Protein AF-A0A5A9W682-F1 (afdb_monomer_lite)

Sequence (431 aa):
MNTNIQQQKGVALVISLILLLVATLVTVLGMQGSRMQERMSSNQNNKALSAMAAEYGASHFLAELRENGFNAATWAEDMGIATSGINPTPVPDGNGVYWIDVVNVSPITVEMNVFGAIREGEDIDNLALTQLRISLRREFIPGTPPTTEEVPTGTPGGGSGGAINLVGNVAEFKVPNSNSFQVNGQGGPALGTGRGGDRDDILAELIKEGRDHNYIGGVQEIDYNAGLWGDPAQVKSFVDAVCSSSGARCGNTVPNDTVVNKNNAASQQHKITVVRGDAAIEFKGNDTGSGILIVEGNLTTKGTPSWNGLVIVLGGTFSIGGGGNGGLEGSMYVLNMNTPSSGEWSYRSTGVTFDSKGGGTALFNHNCQQINQALGLLNETARTLWANADSCSNNQSGGGTGGSETETIITDPGTPGEWRYDVVTWSEVLN

Secondary structure (DSSP, 8-state):
--------HHHHHHHHHHHHHHHHHHHHHHHHHHHHHHHHHHHHHHHHHHHHHHHHHHHHHHHHHHHH---TTTHHHHHT--SSSSSPEEPTTSSEEEEEEEEEE-SSEEEEEEEEEE-BTTB---S-EEEEEEEEE-PPPTT-PPP---------------SEEEES-EEEEE--S-TT-EEE-TTS-SEEESSHHHHHHHHHHHHHTT-GGGEET-EEE---SSGGGT-HHHHHHHHHHHHTSTT-EEESS--TTSSEETTSGGGGS-EEEEESS-EEEE--TTEEEEEEEEESS-EEEESS-EEEEEEEE-BSEEEEES--S-EEEEEEEEEBEE--SSS--EE-TT-EEEE-TT-TT-EEE--HHHHHHHHTTS-HHHHHHHHTT----S---------------------TTSPPEE-----EE--

pLDDT: mean 77.17, std 20.56, range [24.88, 98.5]

Radius of gyration: 31.41 Å; chains: 1; bounding box: 115×45×85 Å

InterPro domains:
  IPR025746 Type 4 fimbrial biogenesis protein PilX, N-terminal domain [PF14341] (9-57)

Structure (mmCIF, N/CA/C/O backbone):
data_AF-A0A5A9W682-F1
#
_entry.id   AF-A0A5A9W682-F1
#
loop_
_atom_site.group_PDB
_atom_site.id
_atom_site.type_symbol
_atom_site.label_atom_id
_atom_site.label_alt_id
_atom_site.label_comp_id
_atom_site.label_asym_id
_atom_site.label_entity_id
_atom_site.label_seq_id
_atom_site.pdbx_PDB_ins_code
_atom_site.Cartn_x
_atom_site.Cartn_y
_atom_site.Cartn_z
_atom_site.occupancy
_atom_site.B_iso_or_equiv
_atom_site.auth_seq_id
_atom_site.auth_comp_id
_atom_site.auth_asym_id
_atom_site.auth_atom_id
_atom_site.pdbx_PDB_model_num
ATOM 1 N N . MET A 1 1 ? -93.754 -10.376 60.240 1.00 42.47 1 MET A N 1
ATOM 2 C CA . MET A 1 1 ? -92.885 -10.360 59.044 1.00 42.47 1 MET A CA 1
ATOM 3 C C . MET A 1 1 ? -91.546 -10.965 59.439 1.00 42.47 1 MET A C 1
ATOM 5 O O . MET A 1 1 ? -90.766 -10.293 60.091 1.00 42.47 1 MET A O 1
ATOM 9 N N . ASN A 1 2 ? -91.338 -12.250 59.138 1.00 45.78 2 ASN A N 1
ATOM 10 C CA . ASN A 1 2 ? -90.070 -12.955 59.354 1.00 45.78 2 ASN A CA 1
ATOM 11 C C . ASN A 1 2 ? -89.312 -12.969 58.024 1.00 45.78 2 ASN A C 1
ATOM 13 O O . ASN A 1 2 ? -89.677 -13.718 57.118 1.00 45.78 2 ASN A O 1
ATOM 17 N N . THR A 1 3 ? -88.295 -12.124 57.885 1.00 50.53 3 THR A N 1
ATOM 18 C CA . THR A 1 3 ? -87.381 -12.142 56.740 1.00 50.53 3 THR A CA 1
ATOM 19 C C . THR A 1 3 ? -86.255 -13.138 57.008 1.00 50.53 3 THR A C 1
ATOM 21 O O . THR A 1 3 ? -85.419 -12.962 57.890 1.00 50.53 3 THR A O 1
ATOM 24 N N . ASN A 1 4 ? -86.283 -14.229 56.242 1.00 53.03 4 ASN A N 1
ATOM 25 C CA . ASN A 1 4 ? -85.270 -15.277 56.197 1.00 53.03 4 ASN A CA 1
ATOM 26 C C . ASN A 1 4 ? -83.916 -14.697 55.755 1.00 53.03 4 ASN A C 1
ATOM 28 O O . ASN A 1 4 ? -83.733 -14.359 54.587 1.00 53.03 4 ASN A O 1
ATOM 32 N N . ILE A 1 5 ? -82.952 -14.627 56.673 1.00 62.25 5 ILE A N 1
ATOM 33 C CA . ILE A 1 5 ? -81.540 -14.370 56.365 1.00 62.25 5 ILE A CA 1
ATOM 34 C C . ILE A 1 5 ? -80.903 -15.731 56.048 1.00 62.25 5 ILE A C 1
ATOM 36 O O . ILE A 1 5 ? -80.314 -16.375 56.916 1.00 62.25 5 ILE A O 1
ATOM 40 N N . GLN A 1 6 ? -81.074 -16.219 54.815 1.00 58.16 6 GLN A N 1
ATOM 41 C CA . GLN A 1 6 ? -80.393 -17.429 54.345 1.00 58.16 6 GLN A CA 1
ATOM 42 C C . GLN A 1 6 ? -79.116 -17.093 53.560 1.00 58.16 6 GLN A C 1
ATOM 44 O O . GLN A 1 6 ? -79.138 -16.422 52.536 1.00 58.16 6 GLN A O 1
ATOM 49 N N . GLN A 1 7 ? -78.004 -17.609 54.090 1.00 59.56 7 GLN A N 1
ATOM 50 C CA . GLN A 1 7 ? -76.838 -18.142 53.374 1.00 59.56 7 GLN A CA 1
ATOM 51 C C . GLN A 1 7 ? -76.247 -17.310 52.212 1.00 59.56 7 GLN A C 1
ATOM 53 O O . GLN A 1 7 ? -76.235 -17.743 51.067 1.00 59.56 7 GLN A O 1
ATOM 58 N N . GLN A 1 8 ? -75.590 -16.187 52.529 1.00 55.75 8 GLN A N 1
ATOM 59 C CA . GLN A 1 8 ? -74.564 -15.566 51.661 1.00 55.75 8 GLN A CA 1
ATOM 60 C C . GLN A 1 8 ? -73.137 -15.654 52.245 1.00 55.75 8 GLN A C 1
ATOM 62 O O . GLN A 1 8 ? -72.272 -14.836 51.949 1.00 55.75 8 GLN A O 1
ATOM 67 N N . LYS A 1 9 ? -72.853 -16.648 53.098 1.00 59.84 9 LYS A N 1
ATOM 68 C CA . LYS A 1 9 ? -71.551 -16.736 53.791 1.00 59.84 9 LYS A CA 1
ATOM 69 C C . LYS A 1 9 ? -70.413 -17.335 52.946 1.00 59.84 9 LYS A C 1
ATOM 71 O O . LYS A 1 9 ? -69.257 -17.129 53.286 1.00 59.84 9 LYS A O 1
ATOM 76 N N . GLY A 1 10 ? -70.715 -18.032 51.846 1.00 71.56 10 GLY A N 1
ATOM 77 C CA . GLY A 1 10 ? -69.693 -18.670 51.000 1.00 71.56 10 GLY A CA 1
ATOM 78 C C . GLY A 1 10 ? -69.018 -17.716 50.009 1.00 71.56 10 GLY A C 1
ATOM 79 O O . GLY A 1 10 ? -67.796 -17.670 49.922 1.00 71.56 10 GLY A O 1
ATOM 80 N N . VAL A 1 11 ? -69.810 -16.911 49.292 1.00 82.62 11 VAL A N 1
ATOM 81 C CA . VAL A 1 11 ? -69.305 -16.036 48.214 1.00 82.62 11 VAL A CA 1
ATOM 82 C C . VAL A 1 11 ? -68.435 -14.903 48.764 1.00 82.62 11 VAL A C 1
ATOM 84 O O . VAL A 1 11 ? -67.405 -14.583 48.177 1.00 82.62 11 VAL A O 1
ATOM 87 N N . ALA A 1 12 ? -68.790 -14.347 49.926 1.00 82.81 12 ALA A N 1
ATOM 88 C CA . ALA A 1 12 ? -67.995 -13.304 50.571 1.00 82.81 12 ALA A CA 1
ATOM 89 C C . ALA A 1 12 ? -66.572 -13.784 50.915 1.00 82.81 12 ALA A C 1
ATOM 91 O O . ALA A 1 12 ? -65.614 -13.040 50.716 1.00 82.81 12 ALA A O 1
ATOM 92 N N . LEU A 1 13 ? -66.415 -15.037 51.364 1.00 83.38 13 LEU A N 1
ATOM 93 C CA . LEU A 1 13 ? -65.105 -15.623 51.664 1.00 83.38 13 LEU A CA 1
ATOM 94 C C . LEU A 1 13 ? -64.242 -15.751 50.399 1.00 83.38 13 LEU A C 1
ATOM 96 O O . LEU A 1 13 ? -63.075 -15.372 50.412 1.00 83.38 13 LEU A O 1
ATOM 100 N N . VAL A 1 14 ? -64.825 -16.236 49.298 1.00 88.25 14 VAL A N 1
ATOM 101 C CA . VAL A 1 14 ? -64.117 -16.411 48.018 1.00 88.25 14 VAL A CA 1
ATOM 102 C C . VAL A 1 14 ? -63.686 -15.064 47.440 1.00 88.25 14 VAL A C 1
ATOM 104 O O . VAL A 1 14 ? -62.539 -14.923 47.023 1.00 88.25 14 VAL A O 1
ATOM 107 N N . ILE A 1 15 ? -64.557 -14.049 47.480 1.00 90.50 15 ILE A N 1
ATOM 108 C CA . ILE A 1 15 ? -64.211 -12.692 47.028 1.00 90.50 15 ILE A CA 1
ATOM 109 C C . ILE A 1 15 ? -63.097 -12.102 47.901 1.00 90.50 15 ILE A C 1
ATOM 111 O O . ILE A 1 15 ? -62.148 -11.533 47.369 1.00 90.50 15 ILE A O 1
ATOM 115 N N . SER A 1 16 ? -63.163 -12.293 49.223 1.00 92.50 16 SER A N 1
ATOM 116 C CA . SER A 1 16 ? -62.121 -11.825 50.149 1.00 92.50 16 SER A CA 1
ATOM 117 C C . SER A 1 16 ? -60.771 -12.483 49.852 1.00 92.50 16 SER A C 1
ATOM 119 O O . SER A 1 16 ? -59.742 -11.813 49.858 1.00 92.50 16 SER A O 1
ATOM 121 N N . LEU A 1 17 ? -60.775 -13.783 49.540 1.00 92.31 17 LEU A N 1
ATOM 122 C CA . LEU A 1 17 ? -59.567 -14.544 49.227 1.00 92.31 17 LEU A CA 1
ATOM 123 C C . LEU A 1 17 ? -58.959 -14.140 47.876 1.00 92.31 17 LEU A C 1
ATOM 125 O O . LEU A 1 17 ? -57.744 -13.999 47.777 1.00 92.31 17 LEU A O 1
ATOM 129 N N . ILE A 1 18 ? -59.789 -13.903 46.854 1.00 94.88 18 ILE A N 1
ATOM 130 C CA . ILE A 1 18 ? -59.329 -13.419 45.543 1.00 94.88 18 ILE A CA 1
ATOM 131 C C . ILE A 1 18 ? -58.756 -12.004 45.667 1.00 94.88 18 ILE A C 1
ATOM 133 O O . ILE A 1 18 ? -57.684 -11.738 45.131 1.00 94.88 18 ILE A O 1
ATOM 137 N N . LEU A 1 19 ? -59.422 -11.108 46.403 1.00 95.00 19 LEU A N 1
ATOM 138 C CA . LEU A 1 19 ? -58.916 -9.750 46.628 1.00 95.00 19 LEU A CA 1
ATOM 139 C C . LEU A 1 19 ? -57.581 -9.764 47.380 1.00 95.00 19 LEU A C 1
ATOM 141 O O . LEU A 1 19 ? -56.668 -9.024 47.015 1.00 95.00 19 LEU A O 1
ATOM 145 N N . LEU A 1 20 ? -57.443 -10.637 48.380 1.00 95.12 20 LEU A N 1
ATOM 146 C CA . LEU A 1 20 ? -56.200 -10.786 49.130 1.00 95.12 20 LEU A CA 1
ATOM 147 C C . LEU A 1 20 ? -55.077 -11.367 48.257 1.00 95.12 20 LEU A C 1
ATOM 149 O O . LEU A 1 20 ? -53.962 -10.854 48.297 1.00 95.12 20 LEU A O 1
ATOM 153 N N . LEU A 1 21 ? -55.384 -12.355 47.407 1.00 95.31 21 LEU A N 1
ATOM 154 C CA . LEU A 1 21 ? -54.446 -12.924 46.434 1.00 95.31 21 LEU A CA 1
ATOM 155 C C . LEU A 1 21 ? -53.945 -11.858 45.447 1.00 95.31 21 LEU A C 1
ATOM 157 O O . LEU A 1 21 ? -52.736 -11.718 45.254 1.00 95.31 21 LEU A O 1
ATOM 161 N N . VAL A 1 22 ? -54.860 -11.086 44.851 1.00 95.62 22 VAL A N 1
ATOM 162 C CA . VAL A 1 22 ? -54.518 -10.012 43.906 1.00 95.62 22 VAL A CA 1
ATOM 163 C C . VAL A 1 22 ? -53.650 -8.954 44.588 1.00 95.62 22 VAL A C 1
ATOM 165 O O . VAL A 1 22 ? -52.633 -8.557 44.023 1.00 95.62 22 VAL A O 1
ATOM 168 N N . ALA A 1 23 ? -53.979 -8.560 45.823 1.00 94.56 23 ALA A N 1
ATOM 169 C CA . ALA A 1 23 ? -53.169 -7.619 46.594 1.00 94.56 23 ALA A CA 1
ATOM 170 C C . ALA A 1 23 ? -51.740 -8.142 46.833 1.00 94.56 23 ALA A C 1
ATOM 172 O O . ALA A 1 23 ? -50.777 -7.411 46.607 1.00 94.56 23 ALA A O 1
ATOM 173 N N . THR A 1 24 ? -51.568 -9.414 47.213 1.00 94.75 24 THR A N 1
ATOM 174 C CA . THR A 1 24 ? -50.225 -10.010 47.351 1.00 94.75 24 THR A CA 1
ATOM 175 C C . THR A 1 24 ? -49.454 -10.059 46.034 1.00 94.75 24 THR A C 1
ATOM 177 O O . THR A 1 24 ? -48.250 -9.806 46.029 1.00 94.75 24 THR A O 1
ATOM 180 N N . LEU A 1 25 ? -50.126 -10.342 44.916 1.00 92.25 25 LEU A N 1
ATOM 181 C CA . LEU A 1 25 ? -49.489 -10.448 43.602 1.00 92.25 25 LEU A CA 1
ATOM 182 C C . LEU A 1 25 ? -48.968 -9.083 43.129 1.00 92.25 25 LEU A C 1
ATOM 184 O O . LEU A 1 25 ? -47.837 -8.988 42.656 1.00 92.25 25 LEU A O 1
ATOM 188 N N . VAL A 1 26 ? -49.739 -8.015 43.359 1.00 92.00 26 VAL A N 1
ATOM 189 C CA . VAL A 1 26 ? -49.311 -6.630 43.096 1.00 92.00 26 VAL A CA 1
ATOM 190 C C . VAL A 1 26 ? -48.096 -6.253 43.951 1.00 92.00 26 VAL A C 1
ATOM 192 O O . VAL A 1 26 ? -47.132 -5.698 43.424 1.00 92.00 26 VAL A O 1
ATOM 195 N N . THR A 1 27 ? -48.082 -6.610 45.239 1.00 92.50 27 THR A N 1
ATOM 196 C CA . THR A 1 27 ? -46.939 -6.332 46.127 1.00 92.50 27 THR A CA 1
ATOM 197 C C . THR A 1 27 ? -45.666 -7.068 45.686 1.00 92.50 27 THR A C 1
ATOM 199 O O . THR A 1 27 ? -44.584 -6.480 45.683 1.00 92.50 27 THR A O 1
ATOM 202 N N . VAL A 1 28 ? -45.770 -8.336 45.269 1.00 88.44 28 VAL A N 1
ATOM 203 C CA . VAL A 1 28 ? -44.619 -9.116 44.769 1.00 88.44 28 VAL A CA 1
ATOM 204 C C . VAL A 1 28 ? -44.078 -8.544 43.460 1.00 88.44 28 VAL A C 1
ATOM 206 O O . VAL A 1 28 ? -42.861 -8.413 43.314 1.00 88.44 28 VAL A O 1
ATOM 209 N N . LEU A 1 29 ? -44.956 -8.146 42.536 1.00 84.38 29 LEU A N 1
ATOM 210 C CA . LEU A 1 29 ? -44.547 -7.492 41.289 1.00 84.38 29 LEU A CA 1
ATOM 211 C C . LEU A 1 29 ? -43.849 -6.147 41.554 1.00 84.38 29 LEU A C 1
ATOM 213 O O . LEU A 1 29 ? -42.838 -5.848 40.919 1.00 84.38 29 LEU A O 1
ATOM 217 N N . GLY A 1 30 ? -44.308 -5.381 42.551 1.00 81.25 30 GLY A N 1
ATOM 218 C CA . GLY A 1 30 ? -43.625 -4.163 43.001 1.00 81.25 30 GLY A CA 1
ATOM 219 C C . GLY A 1 30 ? -42.207 -4.426 43.531 1.00 81.25 30 GLY A C 1
ATOM 220 O O . GLY A 1 30 ? -41.271 -3.702 43.192 1.00 81.25 30 GLY A O 1
ATOM 221 N N . MET A 1 31 ? -42.014 -5.505 44.298 1.00 87.88 31 MET A N 1
ATOM 222 C CA . MET A 1 31 ? -40.688 -5.897 44.801 1.00 87.88 31 MET A CA 1
ATOM 223 C C . MET A 1 31 ? -39.726 -6.344 43.687 1.00 87.88 31 MET A C 1
ATOM 225 O O . MET A 1 31 ? -38.522 -6.101 43.790 1.00 87.88 31 MET A O 1
ATOM 229 N N . GLN A 1 32 ? -40.226 -6.970 42.615 1.00 75.06 32 GLN A N 1
ATOM 230 C CA . GLN A 1 32 ? -39.396 -7.354 41.465 1.00 75.06 32 GLN A CA 1
ATOM 231 C C . GLN A 1 32 ? -38.852 -6.132 40.710 1.00 75.06 32 GLN A C 1
ATOM 233 O O . GLN A 1 32 ? -37.674 -6.122 40.351 1.00 75.06 32 GLN A O 1
ATOM 238 N N . GLY A 1 33 ? -39.670 -5.087 40.532 1.00 75.75 33 GLY A N 1
ATOM 239 C CA . GLY A 1 33 ? -39.236 -3.832 39.907 1.00 75.75 33 GLY A CA 1
ATOM 240 C C . GLY A 1 33 ? -38.113 -3.139 40.687 1.00 75.75 33 GLY A C 1
ATOM 241 O O . GLY A 1 33 ? -37.120 -2.723 40.093 1.00 75.75 33 GLY A O 1
ATOM 242 N N . SER A 1 34 ? -38.224 -3.109 42.020 1.00 82.31 34 SER A N 1
ATOM 243 C CA . SER A 1 34 ? -37.207 -2.518 42.905 1.00 82.31 34 SER A CA 1
ATOM 244 C C . SER A 1 34 ? -35.845 -3.217 42.782 1.00 82.31 34 SER A C 1
ATOM 246 O O . SER A 1 34 ? -34.829 -2.562 42.566 1.00 82.31 34 SER A O 1
ATOM 248 N N . ARG A 1 35 ? -35.820 -4.560 42.785 1.00 71.81 35 ARG A N 1
ATOM 249 C CA . ARG A 1 35 ? -34.570 -5.332 42.623 1.00 71.81 35 ARG A CA 1
ATOM 250 C C . ARG A 1 35 ? -33.890 -5.099 41.274 1.00 71.81 35 ARG A C 1
ATOM 252 O O . ARG A 1 35 ? -32.666 -5.142 41.187 1.00 71.81 35 ARG A O 1
ATOM 259 N N . MET A 1 36 ? -34.665 -4.886 40.211 1.00 78.75 36 MET A N 1
ATOM 260 C CA . MET A 1 36 ? -34.106 -4.598 38.889 1.00 78.75 36 MET A CA 1
ATOM 261 C C . MET A 1 36 ? -33.501 -3.191 38.840 1.00 78.75 36 MET A C 1
ATOM 263 O O . MET A 1 36 ? -32.409 -3.022 38.305 1.00 78.75 36 MET A O 1
ATOM 267 N N . GLN A 1 37 ? -34.180 -2.201 39.425 1.00 78.50 37 GLN A N 1
ATOM 268 C CA . GLN A 1 37 ? -33.671 -0.831 39.527 1.00 78.50 37 GLN A CA 1
ATOM 269 C C . GLN A 1 37 ? -32.398 -0.756 40.374 1.00 78.50 37 GLN A C 1
ATOM 271 O O . GLN A 1 37 ? -31.443 -0.102 39.967 1.00 78.50 37 GLN A O 1
ATOM 276 N N . GLU A 1 38 ? -32.345 -1.483 41.490 1.00 80.19 38 GLU A N 1
ATOM 277 C CA . GLU A 1 38 ? -31.158 -1.581 42.345 1.00 80.19 38 GLU A CA 1
ATOM 278 C C . GLU A 1 38 ? -29.965 -2.186 41.590 1.00 80.19 38 GLU A C 1
ATOM 280 O O . GLU A 1 38 ? -28.881 -1.605 41.582 1.00 80.19 38 GLU A O 1
ATOM 285 N N . ARG A 1 39 ? -30.174 -3.290 40.857 1.00 78.38 39 ARG A N 1
ATOM 286 C CA . ARG A 1 39 ? -29.128 -3.894 40.013 1.00 78.38 39 ARG A CA 1
ATOM 287 C C . ARG A 1 39 ? -28.680 -2.975 38.881 1.00 78.38 39 ARG A C 1
ATOM 289 O O . ARG A 1 39 ? -27.492 -2.905 38.598 1.00 78.38 39 ARG A O 1
ATOM 296 N N . MET A 1 40 ? -29.601 -2.256 38.239 1.00 76.44 40 MET A N 1
ATOM 297 C CA . MET A 1 40 ? -29.242 -1.290 37.195 1.00 76.44 40 MET A CA 1
ATOM 298 C C . MET A 1 40 ? -28.439 -0.118 37.764 1.00 76.44 40 MET A C 1
ATOM 300 O O . MET A 1 40 ? -27.427 0.248 37.174 1.00 76.44 40 MET A O 1
ATOM 304 N N . SER A 1 41 ? -28.843 0.424 38.916 1.00 78.81 41 SER A N 1
ATOM 305 C CA . SER A 1 41 ? -28.116 1.500 39.596 1.00 78.81 41 SER A CA 1
ATOM 306 C C . SER A 1 41 ? -26.732 1.042 40.055 1.00 78.81 41 SER A C 1
ATOM 308 O O . SER A 1 41 ? -25.768 1.785 39.903 1.00 78.81 41 SER A O 1
ATOM 310 N N . SER A 1 42 ? -26.618 -0.184 40.572 1.00 81.00 42 SER A N 1
ATOM 311 C CA . SER A 1 42 ? -25.337 -0.784 40.952 1.00 81.00 42 SER A CA 1
ATOM 312 C C . SER A 1 42 ? -24.438 -0.991 39.731 1.00 81.00 42 SER A C 1
ATOM 314 O O . SER A 1 42 ? -23.294 -0.554 39.749 1.00 81.00 42 SER A O 1
ATOM 316 N N . ASN A 1 43 ? -24.966 -1.522 38.625 1.00 77.44 43 ASN A N 1
ATOM 317 C CA . ASN A 1 43 ? -24.203 -1.688 37.386 1.00 77.44 43 ASN A CA 1
ATOM 318 C C . ASN A 1 43 ? -23.759 -0.346 36.785 1.00 77.44 43 ASN A C 1
ATOM 320 O O . ASN A 1 43 ? -22.649 -0.246 36.271 1.00 77.44 43 ASN A O 1
ATOM 324 N N . GLN A 1 44 ? -24.603 0.691 36.831 1.00 80.00 44 GLN A N 1
ATOM 325 C CA . GLN A 1 44 ? -24.233 2.037 36.377 1.00 80.00 44 GLN A CA 1
ATOM 326 C C . GLN A 1 44 ? -23.138 2.648 37.252 1.00 80.00 44 GLN A C 1
ATOM 328 O O . GLN A 1 44 ? -22.176 3.196 36.720 1.00 80.00 44 GLN A O 1
ATOM 333 N N . ASN A 1 45 ? -23.255 2.510 38.574 1.00 84.50 45 ASN A N 1
ATOM 334 C CA . ASN A 1 45 ? -22.228 2.955 39.509 1.00 84.50 45 ASN A CA 1
ATOM 335 C C . ASN A 1 45 ? -20.905 2.210 39.283 1.00 84.50 45 ASN A C 1
ATOM 337 O O . ASN A 1 45 ? -19.848 2.830 39.236 1.00 84.50 45 ASN A O 1
ATOM 341 N N . ASN A 1 46 ? -20.972 0.896 39.059 1.00 80.38 46 ASN A N 1
ATOM 342 C CA . ASN A 1 46 ? -19.796 0.083 38.788 1.00 80.38 46 ASN A CA 1
ATOM 343 C C . ASN A 1 46 ? -19.097 0.521 37.491 1.00 80.38 46 ASN A C 1
ATOM 345 O O . ASN A 1 46 ? -17.892 0.750 37.482 1.00 80.38 46 ASN A O 1
ATOM 349 N N . LYS A 1 47 ? -19.856 0.758 36.418 1.00 79.69 47 LYS A N 1
ATOM 350 C CA . LYS A 1 47 ? -19.301 1.291 35.163 1.00 79.69 47 LYS A CA 1
ATOM 351 C C . LYS A 1 47 ? -18.633 2.656 35.332 1.00 79.69 47 LYS A C 1
ATOM 353 O O . LYS A 1 47 ? -17.600 2.906 34.724 1.00 79.69 47 LYS A O 1
ATOM 358 N N . ALA A 1 48 ? -19.217 3.541 36.140 1.00 81.31 48 ALA A N 1
ATOM 359 C CA . ALA A 1 48 ? -18.617 4.844 36.410 1.00 81.31 48 ALA A CA 1
ATOM 360 C C . ALA A 1 48 ? -17.292 4.702 37.179 1.00 81.31 48 ALA A C 1
ATOM 362 O O . ALA A 1 48 ? -16.316 5.370 36.852 1.00 81.31 48 ALA A O 1
ATOM 363 N N . LEU A 1 49 ? -17.236 3.801 38.164 1.00 82.25 49 LEU A N 1
ATOM 364 C CA . LEU A 1 49 ? -16.027 3.536 38.945 1.00 82.25 49 LEU A CA 1
ATOM 365 C C . LEU A 1 49 ? -14.908 2.900 38.107 1.00 82.25 49 LEU A C 1
ATOM 367 O O . LEU A 1 49 ? -13.763 3.334 38.219 1.00 82.25 49 LEU A O 1
ATOM 371 N N . SER A 1 50 ? -15.220 1.922 37.249 1.00 83.31 50 SER A N 1
ATOM 372 C CA . SER A 1 50 ? -14.226 1.307 36.357 1.00 83.31 50 SER A CA 1
ATOM 373 C C . SER A 1 50 ? -13.688 2.305 35.327 1.00 83.31 50 SER A C 1
ATOM 375 O O . SER A 1 50 ? -12.489 2.311 35.053 1.00 83.31 50 SER A O 1
ATOM 377 N N . ALA A 1 51 ? -14.539 3.200 34.814 1.00 82.06 51 ALA A N 1
ATOM 378 C CA . ALA A 1 51 ? -14.121 4.269 33.909 1.00 82.06 51 ALA A CA 1
ATOM 379 C C . ALA A 1 51 ? -13.198 5.284 34.597 1.00 82.06 51 ALA A C 1
ATOM 381 O O . ALA A 1 51 ? -12.121 5.558 34.078 1.00 82.06 51 ALA A O 1
ATOM 382 N N . MET A 1 52 ? -13.553 5.761 35.797 1.00 86.88 52 MET A N 1
ATOM 383 C CA . MET A 1 52 ? -12.679 6.651 36.574 1.00 86.88 52 MET A CA 1
ATOM 384 C C . MET A 1 52 ? -11.325 5.998 36.884 1.00 86.88 52 MET A C 1
ATOM 386 O O . MET A 1 52 ? -10.300 6.673 36.863 1.00 86.88 52 MET A O 1
ATOM 390 N N . ALA A 1 53 ? -11.298 4.684 37.138 1.00 85.50 53 ALA A N 1
ATOM 391 C CA . ALA A 1 53 ? -10.049 3.959 37.356 1.00 85.50 53 ALA A CA 1
ATOM 392 C C . ALA A 1 53 ? -9.178 3.893 36.092 1.00 85.50 53 ALA A C 1
ATOM 394 O O . ALA A 1 53 ? -7.969 4.117 36.172 1.00 85.50 53 ALA A O 1
ATOM 395 N N . ALA A 1 54 ? -9.783 3.644 34.928 1.00 84.00 54 ALA A N 1
ATOM 396 C CA . ALA A 1 54 ? -9.070 3.648 33.654 1.00 84.00 54 ALA A CA 1
ATOM 397 C C . ALA A 1 54 ? -8.549 5.056 33.304 1.00 84.00 54 ALA A C 1
ATOM 399 O O . ALA A 1 54 ? -7.397 5.203 32.901 1.00 84.00 54 ALA A O 1
ATOM 400 N N . GLU A 1 55 ? -9.361 6.099 33.504 1.00 83.44 55 GLU A N 1
ATOM 401 C CA . GLU A 1 55 ? -8.964 7.499 33.286 1.00 83.44 55 GLU A CA 1
ATOM 402 C C . GLU A 1 55 ? -7.826 7.919 34.221 1.00 83.44 55 GLU A C 1
ATOM 404 O O . GLU A 1 55 ? -6.879 8.583 33.792 1.00 83.44 55 GLU A O 1
ATOM 409 N N . TYR A 1 56 ? -7.869 7.481 35.483 1.00 86.75 56 TYR A N 1
ATOM 410 C CA . TYR A 1 56 ? -6.775 7.704 36.419 1.00 86.75 56 TYR A CA 1
ATOM 411 C C . TYR A 1 56 ? -5.484 7.043 35.926 1.00 86.75 56 TYR A C 1
ATOM 413 O O . TYR A 1 56 ? -4.455 7.715 35.845 1.00 86.75 56 TYR A O 1
ATOM 421 N N . GLY A 1 57 ? -5.542 5.766 35.528 1.00 84.50 57 GLY A N 1
ATOM 422 C CA . GLY A 1 57 ? -4.391 5.050 34.971 1.00 84.50 57 GLY A CA 1
ATOM 423 C C . GLY A 1 57 ? -3.817 5.726 33.725 1.00 84.50 57 GLY A C 1
ATOM 424 O O . GLY A 1 57 ? -2.601 5.868 33.604 1.00 84.50 57 GLY A O 1
ATOM 425 N N . ALA A 1 58 ? -4.686 6.228 32.844 1.00 81.88 58 ALA A N 1
ATOM 426 C CA . ALA A 1 58 ? -4.299 6.996 31.667 1.00 81.88 58 ALA A CA 1
ATOM 427 C C . ALA A 1 58 ? -3.578 8.295 32.053 1.00 81.88 58 ALA A C 1
ATOM 429 O O . ALA A 1 58 ? -2.511 8.595 31.522 1.00 81.88 58 ALA A O 1
ATOM 430 N N . SER A 1 59 ? -4.127 9.048 33.009 1.00 83.31 59 SER A N 1
ATOM 431 C CA . SER A 1 59 ? -3.530 10.303 33.478 1.00 83.31 59 SER A CA 1
ATOM 432 C C . SER A 1 59 ? -2.173 10.091 34.154 1.00 83.31 59 SER A C 1
ATOM 434 O O . SER A 1 59 ? -1.232 10.835 33.882 1.00 83.31 59 SER A O 1
ATOM 436 N N . HIS A 1 60 ? -2.053 9.042 34.971 1.00 81.56 60 HIS A N 1
ATOM 437 C CA . HIS A 1 60 ? -0.812 8.667 35.641 1.00 81.56 60 HIS A CA 1
ATOM 438 C C . HIS A 1 60 ? 0.255 8.278 34.618 1.00 81.56 60 HIS A C 1
ATOM 440 O O . HIS A 1 60 ? 1.401 8.708 34.712 1.00 81.56 60 HIS A O 1
ATOM 446 N N . PHE A 1 61 ? -0.143 7.523 33.591 1.00 79.25 61 PHE A N 1
ATOM 447 C CA . PHE A 1 61 ? 0.748 7.171 32.501 1.00 79.25 61 PHE A CA 1
ATOM 448 C C . PHE A 1 61 ? 1.277 8.392 31.742 1.00 79.25 61 PHE A C 1
ATOM 450 O O . PHE A 1 61 ? 2.480 8.517 31.514 1.00 79.25 61 PHE A O 1
ATOM 457 N N . LEU A 1 62 ? 0.383 9.311 31.374 1.00 77.12 62 LEU A N 1
ATOM 458 C CA . LEU A 1 62 ? 0.756 10.530 30.658 1.00 77.12 62 LEU A CA 1
ATOM 459 C C . LEU A 1 62 ? 1.662 11.441 31.496 1.00 77.12 62 LEU A C 1
ATOM 461 O O . LEU A 1 62 ? 2.581 12.050 30.948 1.00 77.12 62 LEU A O 1
ATOM 465 N N . ALA A 1 63 ? 1.418 11.528 32.806 1.00 79.06 63 ALA A N 1
ATOM 466 C CA . ALA A 1 63 ? 2.254 12.294 33.724 1.00 79.06 63 ALA A CA 1
ATOM 467 C C . ALA A 1 63 ? 3.684 11.741 33.774 1.00 79.06 63 ALA A C 1
ATOM 469 O O . ALA A 1 63 ? 4.633 12.503 33.600 1.00 79.06 63 ALA A O 1
ATOM 470 N N . GLU A 1 64 ? 3.846 10.424 33.905 1.00 74.19 64 GLU A N 1
ATOM 471 C CA . GLU A 1 64 ? 5.181 9.825 33.912 1.00 74.19 64 GLU A CA 1
ATOM 472 C C . GLU A 1 64 ? 5.900 10.015 32.575 1.00 74.19 64 GLU A C 1
ATOM 474 O O . GLU A 1 64 ? 7.075 10.377 32.535 1.00 74.19 64 GLU A O 1
ATOM 479 N N . LEU A 1 65 ? 5.193 9.803 31.461 1.00 72.69 65 LEU A N 1
ATOM 480 C CA . LEU A 1 65 ? 5.779 9.957 30.133 1.00 72.69 65 LEU A CA 1
ATOM 481 C C . LEU A 1 65 ? 6.327 11.374 29.928 1.00 72.69 65 LEU A C 1
ATOM 483 O O . LEU A 1 65 ? 7.329 11.558 29.233 1.00 72.69 65 LEU A O 1
ATOM 487 N N . ARG A 1 66 ? 5.693 12.369 30.555 1.00 70.00 66 ARG A N 1
ATOM 488 C CA . ARG A 1 66 ? 6.170 13.750 30.567 1.00 70.00 66 ARG A CA 1
ATOM 489 C C . ARG A 1 66 ? 7.435 13.933 31.407 1.00 70.00 66 ARG A C 1
ATOM 491 O O . ARG A 1 66 ? 8.308 14.694 30.998 1.00 70.00 66 ARG A O 1
ATOM 498 N N . GLU A 1 67 ? 7.521 13.289 32.566 1.00 72.12 67 GLU A N 1
ATOM 499 C CA . GLU A 1 67 ? 8.627 13.480 33.512 1.00 72.12 67 GLU A CA 1
ATOM 500 C C . GLU A 1 67 ? 9.878 12.674 33.138 1.00 72.12 67 GLU A C 1
ATOM 502 O O . GLU A 1 67 ? 10.983 13.218 33.155 1.00 72.12 67 GLU A O 1
ATOM 507 N N . ASN A 1 68 ? 9.706 11.409 32.748 1.00 65.88 68 ASN A N 1
ATOM 508 C CA . ASN A 1 68 ? 10.800 10.448 32.576 1.00 65.88 68 ASN A CA 1
ATOM 509 C C . ASN A 1 68 ? 11.024 10.018 31.115 1.00 65.88 68 ASN A C 1
ATOM 511 O O . ASN A 1 68 ? 12.016 9.357 30.803 1.00 65.88 68 ASN A O 1
ATOM 515 N N . GLY A 1 69 ? 10.146 10.430 30.194 1.00 65.56 69 GLY A N 1
ATOM 516 C CA . GLY A 1 69 ? 10.150 9.944 28.816 1.00 65.56 69 GLY A CA 1
ATOM 517 C C . GLY A 1 69 ? 9.622 8.509 28.709 1.00 65.56 69 GLY A C 1
ATOM 518 O O . GLY A 1 69 ? 9.141 7.929 29.677 1.00 65.56 69 GLY A O 1
ATOM 519 N N . PHE A 1 70 ? 9.678 7.926 27.509 1.00 67.19 70 PHE A N 1
ATOM 520 C CA . PHE A 1 70 ? 9.178 6.569 27.273 1.00 67.19 70 PHE A CA 1
ATOM 521 C C . PHE A 1 70 ? 10.311 5.613 26.893 1.00 67.19 70 PHE A C 1
ATOM 523 O O . PHE A 1 70 ? 10.927 5.767 25.837 1.00 67.19 70 PHE A O 1
ATOM 530 N N . ASN A 1 71 ? 10.543 4.592 27.723 1.00 66.69 71 ASN A N 1
ATOM 531 C CA . ASN A 1 71 ? 11.427 3.470 27.416 1.00 66.69 71 ASN A CA 1
ATOM 532 C C . ASN A 1 71 ? 10.635 2.156 27.415 1.00 66.69 71 ASN A C 1
ATOM 534 O O . ASN A 1 71 ? 10.300 1.622 28.465 1.00 66.69 71 ASN A O 1
ATOM 538 N N . ALA A 1 72 ? 10.386 1.594 26.232 1.00 60.44 72 ALA A N 1
ATOM 539 C CA . ALA A 1 72 ? 9.599 0.370 26.056 1.00 60.44 72 ALA A CA 1
ATOM 540 C C . ALA A 1 72 ? 10.091 -0.835 26.875 1.00 60.44 72 ALA A C 1
ATOM 542 O O . ALA A 1 72 ? 9.294 -1.711 27.204 1.00 60.44 72 ALA A O 1
ATOM 543 N N . ALA A 1 73 ? 11.391 -0.894 27.177 1.00 57.06 73 ALA A N 1
ATOM 544 C CA . ALA A 1 73 ? 11.993 -2.020 27.877 1.00 57.06 73 ALA A CA 1
ATOM 545 C C . ALA A 1 73 ? 11.830 -1.940 29.402 1.00 57.06 73 ALA A C 1
ATOM 547 O O . ALA A 1 73 ? 11.812 -2.983 30.047 1.00 57.06 73 ALA A O 1
ATOM 548 N N . THR A 1 74 ? 11.718 -0.735 29.969 1.00 63.06 74 THR A N 1
ATOM 549 C CA . THR A 1 74 ? 11.754 -0.525 31.429 1.00 63.06 74 THR A CA 1
ATOM 550 C C . THR A 1 74 ? 10.568 0.260 31.977 1.00 63.06 74 THR A C 1
ATOM 552 O O . THR A 1 74 ? 10.363 0.235 33.183 1.00 63.06 74 THR A O 1
ATOM 555 N N . TRP A 1 75 ? 9.734 0.881 31.130 1.00 68.31 75 TRP A N 1
ATOM 556 C CA . TRP A 1 75 ? 8.660 1.797 31.555 1.00 68.31 75 TRP A CA 1
ATOM 557 C C . TRP A 1 75 ? 7.772 1.222 32.663 1.00 68.31 75 TRP A C 1
ATOM 559 O O . TRP A 1 75 ? 7.460 1.912 33.619 1.00 68.31 75 TRP A O 1
ATOM 569 N N . ALA A 1 76 ? 7.388 -0.049 32.569 1.00 59.53 76 ALA A N 1
ATOM 570 C CA . ALA A 1 76 ? 6.517 -0.681 33.550 1.00 59.53 76 ALA A CA 1
ATOM 571 C C . ALA A 1 76 ? 7.173 -0.828 34.929 1.00 59.53 76 ALA A C 1
ATOM 573 O O . ALA A 1 76 ? 6.530 -0.606 35.956 1.00 59.53 76 ALA A O 1
ATOM 574 N N . GLU A 1 77 ? 8.452 -1.207 34.938 1.00 63.94 77 GLU A N 1
ATOM 575 C CA . GLU A 1 77 ? 9.249 -1.357 36.155 1.00 63.94 77 GLU A CA 1
ATOM 576 C C . GLU A 1 77 ? 9.580 0.015 36.752 1.00 63.94 77 GLU A C 1
ATOM 578 O O . GLU A 1 77 ? 9.452 0.194 37.962 1.00 63.94 77 GLU A O 1
ATOM 583 N N . ASP A 1 78 ? 9.908 0.989 35.899 1.00 62.09 78 ASP A N 1
ATOM 584 C CA . ASP A 1 78 ? 10.211 2.370 36.281 1.00 62.09 78 ASP A CA 1
ATOM 585 C C . ASP A 1 78 ? 8.981 3.069 36.888 1.00 62.09 78 ASP A C 1
ATOM 587 O O . ASP A 1 78 ? 9.098 3.779 37.885 1.00 62.09 78 ASP A O 1
ATOM 591 N N . MET A 1 79 ? 7.788 2.795 36.350 1.00 62.16 79 MET A N 1
ATOM 592 C CA . MET A 1 79 ? 6.518 3.376 36.802 1.00 62.16 79 MET A CA 1
ATOM 593 C C . MET A 1 79 ? 5.897 2.663 38.005 1.00 62.16 79 MET A C 1
ATOM 595 O O . MET A 1 79 ? 4.931 3.162 38.586 1.00 62.16 79 MET A O 1
ATOM 599 N N . GLY A 1 80 ? 6.375 1.462 38.347 1.00 63.03 80 GLY A N 1
ATOM 600 C CA . GLY A 1 80 ? 5.731 0.611 39.350 1.00 63.03 80 GLY A CA 1
ATOM 601 C C . GLY A 1 80 ? 4.278 0.249 39.003 1.00 63.03 80 GLY A C 1
ATOM 602 O O . GLY A 1 80 ? 3.464 0.035 39.906 1.00 63.03 80 GLY A O 1
ATOM 603 N N . ILE A 1 81 ? 3.933 0.212 37.709 1.00 67.31 81 ILE A N 1
ATOM 604 C CA . ILE A 1 81 ? 2.580 -0.082 37.213 1.00 67.31 81 ILE A CA 1
ATOM 605 C C . ILE A 1 81 ? 2.499 -1.529 36.734 1.00 67.31 81 ILE A C 1
ATOM 607 O O . ILE A 1 81 ? 3.404 -2.061 36.095 1.00 67.31 81 ILE A O 1
ATOM 611 N N . ALA A 1 82 ? 1.369 -2.169 37.015 1.00 67.94 82 ALA A N 1
ATOM 612 C CA . ALA A 1 82 ? 1.097 -3.525 36.570 1.00 67.94 82 ALA A CA 1
ATOM 613 C C . ALA A 1 82 ? 0.851 -3.620 35.055 1.00 67.94 82 ALA A C 1
ATOM 615 O O . ALA A 1 82 ? 0.092 -2.831 34.495 1.00 67.94 82 ALA A O 1
ATOM 616 N N . THR A 1 83 ? 1.411 -4.655 34.423 1.00 66.00 83 THR A N 1
ATOM 617 C CA . THR A 1 83 ? 1.344 -4.896 32.964 1.00 66.00 83 THR A CA 1
ATOM 618 C C . THR A 1 83 ? 0.542 -6.120 32.542 1.00 66.00 83 THR A C 1
ATOM 620 O O . THR A 1 83 ? 0.669 -6.593 31.417 1.00 66.00 83 THR A O 1
ATOM 623 N N . SER A 1 84 ? -0.179 -6.747 33.472 1.00 61.84 84 SER A N 1
ATOM 624 C CA . SER A 1 84 ? -0.830 -8.032 33.183 1.00 61.84 84 SER A CA 1
ATOM 625 C C . SER A 1 84 ? -2.089 -8.320 33.998 1.00 61.84 84 SER A C 1
ATOM 627 O O . SER A 1 84 ? -2.510 -9.468 34.072 1.00 61.84 84 SER A O 1
ATOM 629 N N . GLY A 1 85 ? -2.699 -7.328 34.656 1.00 60.38 85 GLY A N 1
ATOM 630 C CA . GLY A 1 85 ? -3.906 -7.524 35.480 1.00 60.38 85 GLY A CA 1
ATOM 631 C C . GLY A 1 85 ? -3.746 -8.455 36.698 1.00 60.38 85 GLY A C 1
ATOM 632 O O . GLY A 1 85 ? -4.639 -8.521 37.530 1.00 60.38 85 GLY A O 1
ATOM 633 N N . ILE A 1 86 ? -2.607 -9.143 36.849 1.00 57.12 86 ILE A N 1
ATOM 634 C CA . ILE A 1 86 ? -2.335 -10.116 37.921 1.00 57.12 86 ILE A CA 1
ATOM 635 C C . ILE A 1 86 ? -1.998 -9.421 39.257 1.00 57.12 86 ILE A C 1
ATOM 637 O O . ILE A 1 86 ? -2.119 -10.040 40.306 1.00 57.12 86 ILE A O 1
ATOM 641 N N . ASN A 1 87 ? -1.631 -8.133 39.242 1.00 66.81 87 ASN A N 1
ATOM 642 C CA . ASN A 1 87 ? -1.392 -7.305 40.436 1.00 66.81 87 ASN A CA 1
ATOM 643 C C . ASN A 1 87 ? -1.703 -5.824 40.146 1.00 66.81 87 ASN A C 1
ATOM 645 O O . ASN A 1 87 ? -0.776 -5.022 40.102 1.00 66.81 87 ASN A O 1
ATOM 649 N N . PRO A 1 88 ? -2.960 -5.444 39.872 1.00 75.38 88 PRO A N 1
ATOM 650 C CA . PRO A 1 88 ? -3.286 -4.121 39.358 1.00 75.38 88 PRO A CA 1
ATOM 651 C C . PRO A 1 88 ? -3.028 -3.027 40.399 1.00 75.38 88 PRO A C 1
ATOM 653 O O . PRO A 1 88 ? -3.166 -3.231 41.610 1.00 75.38 88 PRO A O 1
ATOM 656 N N . THR A 1 89 ? -2.664 -1.846 39.914 1.00 81.75 89 THR A N 1
ATOM 657 C CA . THR A 1 89 ? -2.322 -0.698 40.747 1.00 81.75 89 THR A CA 1
ATOM 658 C C . THR A 1 89 ? -3.603 -0.075 41.312 1.00 81.75 89 THR A C 1
ATOM 660 O O . THR A 1 89 ? -4.531 0.209 40.551 1.00 81.75 89 THR A O 1
ATOM 663 N N . PRO A 1 90 ? -3.708 0.141 42.635 1.00 81.50 90 PRO A N 1
ATOM 664 C CA . PRO A 1 90 ? -4.872 0.793 43.219 1.00 81.50 90 PRO A CA 1
ATOM 665 C C . PRO A 1 90 ? -4.926 2.276 42.838 1.00 81.50 90 PRO A C 1
ATOM 667 O O . PRO A 1 90 ? -3.905 2.965 42.810 1.00 81.50 90 PRO A O 1
ATOM 670 N N . VAL A 1 91 ? -6.134 2.776 42.587 1.00 82.00 91 VAL A N 1
ATOM 671 C CA . VAL A 1 91 ? -6.388 4.215 42.461 1.00 82.00 91 VAL A CA 1
ATOM 672 C C . VAL A 1 91 ? -6.371 4.827 43.869 1.00 82.00 91 VAL A C 1
ATOM 674 O O . VAL A 1 91 ? -7.071 4.311 44.746 1.00 82.00 91 VAL A O 1
ATOM 677 N N . PRO A 1 92 ? -5.607 5.905 44.126 1.00 76.19 92 PRO A N 1
ATOM 678 C CA . PRO A 1 92 ? -5.639 6.591 45.413 1.00 76.19 92 PRO A CA 1
ATOM 679 C C . PRO A 1 92 ? -7.061 7.026 45.777 1.00 76.19 92 PRO A C 1
ATOM 681 O O . PRO A 1 92 ? -7.800 7.525 44.933 1.00 76.19 92 PRO A O 1
ATOM 684 N N . ASP A 1 93 ? -7.441 6.820 47.039 1.00 69.75 93 ASP A N 1
ATOM 685 C CA . ASP A 1 93 ? -8.733 7.228 47.609 1.00 69.75 93 ASP A CA 1
ATOM 686 C C . ASP A 1 93 ? -9.994 6.629 46.937 1.00 69.75 93 ASP A C 1
ATOM 688 O O . ASP A 1 93 ? -11.106 7.114 47.162 1.00 69.75 93 ASP A O 1
ATOM 692 N N . GLY A 1 94 ? -9.859 5.543 46.159 1.00 71.50 94 GLY A N 1
ATOM 693 C CA . GLY A 1 94 ? -10.971 4.876 45.470 1.00 71.50 94 GLY A CA 1
ATOM 694 C C . GLY A 1 94 ? -10.986 3.346 45.594 1.00 71.50 94 GLY A C 1
ATOM 695 O O . GLY A 1 94 ? -9.995 2.716 45.944 1.00 71.50 94 GLY A O 1
ATOM 696 N N . ASN A 1 95 ? -12.124 2.731 45.248 1.00 76.75 95 ASN A N 1
ATOM 697 C CA . ASN A 1 95 ? -12.293 1.264 45.174 1.00 76.75 95 ASN A CA 1
ATOM 698 C C . ASN A 1 95 ? -11.906 0.685 43.793 1.00 76.75 95 ASN A C 1
ATOM 700 O O . ASN A 1 95 ? -12.295 -0.431 43.446 1.00 76.75 95 ASN A O 1
ATOM 704 N N . GLY A 1 96 ? -11.199 1.466 42.976 1.00 84.19 96 GLY A N 1
ATOM 705 C CA . GLY A 1 96 ? -10.787 1.097 41.627 1.00 84.19 96 GLY A CA 1
ATOM 706 C C . GLY A 1 96 ? -9.342 0.611 41.578 1.00 84.19 96 GLY A C 1
ATOM 707 O O . GLY A 1 96 ? -8.501 1.024 42.378 1.00 84.19 96 GLY A O 1
ATOM 708 N N . VAL A 1 97 ? -9.049 -0.241 40.607 1.00 86.19 97 VAL A N 1
ATOM 709 C CA . VAL A 1 97 ? -7.694 -0.669 40.258 1.00 86.19 97 VAL A CA 1
ATOM 710 C C . VAL A 1 97 ? -7.489 -0.498 38.760 1.00 86.19 97 VAL A C 1
ATOM 712 O O . VAL A 1 97 ? -8.450 -0.575 37.994 1.00 86.19 97 VAL A O 1
ATOM 715 N N . TYR A 1 98 ? -6.251 -0.276 38.338 1.00 88.06 98 TYR A N 1
ATOM 716 C CA . TYR A 1 98 ? -5.908 -0.163 36.929 1.00 88.06 98 TYR A CA 1
ATOM 717 C C . TYR A 1 98 ? -4.639 -0.940 36.584 1.00 88.06 98 TYR A C 1
ATOM 719 O O . TYR A 1 98 ? -3.805 -1.230 37.442 1.00 88.06 98 TYR A O 1
ATOM 727 N N . TRP A 1 99 ? -4.494 -1.294 35.315 1.00 86.44 99 TRP A N 1
ATOM 728 C CA . TRP A 1 99 ? -3.253 -1.825 34.754 1.00 86.44 99 TRP A CA 1
ATOM 729 C C . TRP A 1 99 ? -3.127 -1.388 33.299 1.00 86.44 99 TRP A C 1
ATOM 731 O O . TRP A 1 99 ? -4.100 -0.925 32.697 1.00 86.44 99 TRP A O 1
ATOM 741 N N . ILE A 1 100 ? -1.921 -1.485 32.748 1.00 84.56 100 ILE A N 1
ATOM 742 C CA . ILE A 1 100 ? -1.620 -0.977 31.411 1.00 84.56 100 ILE A CA 1
ATOM 743 C C . ILE A 1 100 ? -0.930 -2.063 30.603 1.00 84.56 100 ILE A C 1
ATOM 745 O O . ILE A 1 100 ? 0.153 -2.512 30.964 1.00 84.56 100 ILE A O 1
ATOM 749 N N . ASP A 1 101 ? -1.517 -2.415 29.467 1.00 80.50 101 ASP A N 1
ATOM 750 C CA . ASP A 1 101 ? -0.912 -3.327 28.506 1.00 80.50 101 ASP A CA 1
ATOM 751 C C . ASP A 1 101 ? -0.418 -2.523 27.306 1.00 80.50 101 ASP A C 1
ATOM 753 O O . ASP A 1 101 ? -1.196 -1.883 26.593 1.00 80.50 101 ASP A O 1
ATOM 757 N N . VAL A 1 102 ? 0.887 -2.563 27.053 1.00 71.06 102 VAL A N 1
ATOM 758 C CA . VAL A 1 102 ? 1.456 -1.965 25.844 1.00 71.06 102 VAL A CA 1
ATOM 759 C C . VAL A 1 102 ? 1.167 -2.871 24.658 1.00 71.06 102 VAL A C 1
ATOM 761 O O . VAL A 1 102 ? 1.521 -4.049 24.650 1.00 71.06 102 VAL A O 1
ATOM 764 N N . VAL A 1 103 ? 0.501 -2.302 23.655 1.00 70.44 103 VAL A N 1
ATOM 765 C CA . VAL A 1 103 ? 0.075 -3.012 22.445 1.00 70.44 103 VAL A CA 1
ATOM 766 C C . VAL A 1 103 ? 1.152 -2.912 21.383 1.00 70.44 103 VAL A C 1
ATOM 768 O O . VAL A 1 103 ? 1.498 -3.906 20.747 1.00 70.44 103 VAL A O 1
ATOM 771 N N . ASN A 1 104 ? 1.674 -1.703 21.189 1.00 68.56 104 ASN A N 1
ATOM 772 C CA . ASN A 1 104 ? 2.642 -1.424 20.150 1.00 68.56 104 ASN A CA 1
ATOM 773 C C . ASN A 1 104 ? 3.565 -0.290 20.586 1.00 68.56 104 ASN A C 1
ATOM 775 O O . ASN A 1 104 ? 3.114 0.747 21.072 1.00 68.56 104 ASN A O 1
ATOM 779 N N . VAL A 1 105 ? 4.863 -0.472 20.365 1.00 61.91 105 VAL A N 1
ATOM 780 C CA . VAL A 1 105 ? 5.834 0.609 20.484 1.00 61.91 105 VAL A CA 1
ATOM 781 C C . VAL A 1 105 ? 6.604 0.706 19.187 1.00 61.91 105 VAL A C 1
ATOM 783 O O . VAL A 1 105 ? 7.292 -0.227 18.779 1.00 61.91 105 VAL A O 1
ATOM 786 N N . SER A 1 106 ? 6.543 1.884 18.587 1.00 58.59 106 SER A N 1
ATOM 787 C CA . SER A 1 106 ? 7.391 2.285 17.477 1.00 58.59 106 SER A CA 1
ATOM 788 C C . SER A 1 106 ? 8.138 3.578 17.832 1.00 58.59 106 SER A C 1
ATOM 790 O O . SER A 1 106 ? 7.764 4.269 18.782 1.00 58.59 106 SER A O 1
ATOM 792 N N . PRO A 1 107 ? 9.163 3.969 17.055 1.00 50.44 107 PRO A N 1
ATOM 793 C CA . PRO A 1 107 ? 9.910 5.207 17.298 1.00 50.44 107 PRO A CA 1
ATOM 794 C C . PRO A 1 107 ? 9.070 6.497 17.259 1.00 50.44 107 PRO A C 1
ATOM 796 O O . PRO A 1 107 ? 9.531 7.542 17.718 1.00 50.44 107 PRO A O 1
ATOM 799 N N . ILE A 1 108 ? 7.870 6.447 16.673 1.00 52.94 108 ILE A N 1
ATOM 800 C CA . ILE A 1 108 ? 7.001 7.613 16.455 1.00 52.94 108 ILE A CA 1
ATOM 801 C C . ILE A 1 108 ? 5.605 7.462 17.056 1.00 52.94 108 ILE A C 1
ATOM 803 O O . ILE A 1 108 ? 4.921 8.470 17.215 1.00 52.94 108 ILE A O 1
ATOM 807 N N . THR A 1 109 ? 5.194 6.241 17.394 1.00 61.66 109 THR A N 1
ATOM 808 C CA . THR A 1 109 ? 3.860 5.937 17.909 1.00 61.66 109 THR A CA 1
ATOM 809 C C . THR A 1 109 ? 3.945 4.943 19.057 1.00 61.66 109 THR A C 1
ATOM 811 O O . THR A 1 109 ? 4.585 3.899 18.912 1.00 61.66 109 THR A O 1
ATOM 814 N N . VAL A 1 110 ? 3.272 5.244 20.166 1.00 68.12 110 VAL A N 1
ATOM 815 C CA . VAL A 1 110 ? 3.091 4.329 21.299 1.00 68.12 110 VAL A CA 1
ATOM 816 C C . VAL A 1 110 ? 1.602 4.067 21.465 1.00 68.12 110 VAL A C 1
ATOM 818 O O . VAL A 1 110 ? 0.840 4.996 21.727 1.00 68.12 110 VAL A O 1
ATOM 821 N N . GLU A 1 111 ? 1.195 2.809 21.325 1.00 75.12 111 GLU A N 1
ATOM 822 C CA . GLU A 1 111 ? -0.177 2.365 21.553 1.00 75.12 111 GLU A CA 1
ATOM 823 C C . GLU A 1 111 ? -0.251 1.490 22.800 1.00 75.12 111 GLU A C 1
ATOM 825 O O . GLU A 1 111 ? 0.510 0.530 22.971 1.00 75.12 111 GLU A O 1
ATOM 830 N N . MET A 1 112 ? -1.217 1.783 23.659 1.00 79.50 112 MET A N 1
ATOM 831 C CA . MET A 1 112 ? -1.448 1.036 24.891 1.00 79.50 112 MET A CA 1
ATOM 832 C C . MET A 1 112 ? -2.931 0.917 25.196 1.00 79.50 112 MET A C 1
ATOM 834 O O . MET A 1 112 ? -3.738 1.762 24.807 1.00 79.50 112 MET A O 1
ATOM 838 N N . ASN A 1 113 ? -3.271 -0.129 25.935 1.00 83.38 113 ASN A N 1
ATOM 839 C CA . ASN A 1 113 ? -4.570 -0.312 26.547 1.00 83.38 113 ASN A CA 1
ATOM 840 C C . ASN A 1 113 ? -4.430 -0.065 28.050 1.00 83.38 113 ASN A C 1
ATOM 842 O O . ASN A 1 113 ? -3.659 -0.742 28.722 1.00 83.38 113 ASN A O 1
ATOM 846 N N . VAL A 1 114 ? -5.191 0.880 28.581 1.00 86.25 114 VAL A N 1
ATOM 847 C CA . VAL A 1 114 ? -5.355 1.098 30.014 1.00 86.25 114 VAL A CA 1
ATOM 848 C C . VAL A 1 114 ? -6.659 0.451 30.440 1.00 86.25 114 VAL A C 1
ATOM 850 O O . VAL A 1 114 ? -7.721 0.761 29.904 1.00 86.25 114 VAL A O 1
ATOM 853 N N . PHE A 1 115 ? -6.589 -0.440 31.412 1.00 84.56 115 PHE A N 1
ATOM 854 C CA . PHE A 1 115 ? -7.750 -1.117 31.962 1.00 84.56 115 PHE A CA 1
ATOM 855 C C . PHE A 1 115 ? -8.057 -0.568 33.344 1.00 84.56 115 PHE A C 1
ATOM 857 O O . PHE A 1 115 ? -7.151 -0.397 34.152 1.00 84.56 115 PHE A O 1
ATOM 864 N N . GLY A 1 116 ? -9.332 -0.318 33.618 1.00 87.12 116 GLY A N 1
ATOM 865 C CA . GLY A 1 116 ? -9.856 0.026 34.931 1.00 87.12 116 GLY A CA 1
ATOM 866 C C . GLY A 1 116 ? -10.890 -1.000 35.370 1.00 87.12 116 GLY A C 1
ATOM 867 O O . GLY A 1 116 ? -11.799 -1.342 34.611 1.00 87.12 116 GLY A O 1
ATOM 868 N N . ALA A 1 117 ? -10.762 -1.482 36.599 1.00 84.69 117 ALA A N 1
ATOM 869 C CA . ALA A 1 117 ? -11.681 -2.429 37.218 1.00 84.69 117 ALA A CA 1
ATOM 870 C C . ALA A 1 117 ? -12.022 -1.994 38.647 1.00 84.69 117 ALA A C 1
ATOM 872 O O . ALA A 1 117 ? -11.362 -1.134 39.232 1.00 84.69 117 ALA A O 1
ATOM 873 N N . ILE A 1 118 ? -13.062 -2.593 39.218 1.00 82.50 118 ILE A N 1
ATOM 874 C CA . ILE A 1 118 ? -13.429 -2.397 40.624 1.00 82.50 118 ILE A CA 1
ATOM 875 C C . ILE A 1 118 ? -12.879 -3.557 41.433 1.00 82.50 118 ILE A C 1
ATOM 877 O O . ILE A 1 118 ? -12.914 -4.700 40.987 1.00 82.50 118 ILE A O 1
ATOM 881 N N . ARG A 1 119 ? -12.410 -3.260 42.640 1.00 72.94 119 ARG A N 1
ATOM 882 C CA . ARG A 1 119 ? -11.976 -4.267 43.600 1.00 72.94 119 ARG A CA 1
ATOM 883 C C . ARG A 1 119 ? -12.973 -4.351 44.753 1.00 72.94 119 ARG A C 1
ATOM 885 O O . ARG A 1 119 ? -13.230 -3.351 45.424 1.00 72.94 119 ARG A O 1
ATOM 892 N N . GLU A 1 120 ? -13.495 -5.546 45.012 1.00 67.25 120 GLU A N 1
ATOM 893 C CA . GLU A 1 120 ? -14.312 -5.850 46.190 1.00 67.25 120 GLU A CA 1
ATOM 894 C C . GLU A 1 120 ? -13.596 -6.933 47.019 1.00 67.25 120 GLU A C 1
ATOM 896 O O . GLU A 1 120 ? -13.731 -8.125 46.783 1.00 67.25 120 GLU A O 1
ATOM 901 N N . GLY A 1 121 ? -12.769 -6.522 47.988 1.00 65.75 121 GLY A N 1
ATOM 902 C CA . GLY A 1 121 ? -11.977 -7.449 48.814 1.00 65.75 121 GLY A CA 1
ATOM 903 C C . GLY A 1 121 ? -10.572 -7.743 48.265 1.00 65.75 121 GLY A C 1
ATOM 904 O O . GLY A 1 121 ? -9.863 -6.826 47.843 1.00 65.75 121 GLY A O 1
ATOM 905 N N . GLU A 1 122 ? -10.112 -8.996 48.358 1.00 58.72 122 GLU A N 1
ATOM 906 C CA . GLU A 1 122 ? -8.789 -9.414 47.848 1.00 58.72 122 GLU A CA 1
ATOM 907 C C . GLU A 1 122 ? -8.803 -9.862 46.382 1.00 58.72 122 GLU A C 1
ATOM 909 O O . GLU A 1 122 ? -7.755 -9.800 45.743 1.00 58.72 122 GLU A O 1
ATOM 914 N N . ASP A 1 123 ? -9.969 -10.205 45.833 1.00 58.72 123 ASP A N 1
ATOM 915 C CA . ASP A 1 123 ? -10.116 -10.628 44.443 1.00 58.72 123 ASP A CA 1
ATOM 916 C C . ASP A 1 123 ? -10.530 -9.455 43.536 1.00 58.72 123 ASP A C 1
ATOM 918 O O . ASP A 1 123 ? -11.279 -8.549 43.920 1.00 58.72 123 ASP A O 1
ATOM 922 N N . ILE A 1 124 ? -10.016 -9.463 42.303 1.00 59.59 124 ILE A N 1
ATOM 923 C CA . ILE A 1 124 ? -10.492 -8.589 41.227 1.00 59.59 124 ILE A CA 1
ATOM 924 C C . ILE A 1 124 ? -11.767 -9.238 40.696 1.00 59.59 124 ILE A C 1
ATOM 926 O O . ILE A 1 124 ? -11.734 -10.033 39.757 1.00 59.59 124 ILE A O 1
ATOM 930 N N . ASP A 1 125 ? -12.896 -8.957 41.334 1.00 54.41 125 ASP A N 1
ATOM 931 C CA . ASP A 1 125 ? -14.167 -9.394 40.781 1.00 54.41 125 ASP A CA 1
ATOM 932 C C . ASP A 1 125 ? -14.429 -8.610 39.486 1.00 54.41 125 ASP A C 1
ATOM 934 O O . ASP A 1 125 ? -14.484 -7.379 39.479 1.00 54.41 125 ASP A O 1
ATOM 938 N N . ASN A 1 126 ? -14.605 -9.330 38.373 1.00 54.72 126 ASN A N 1
ATOM 939 C CA . ASN A 1 126 ? -14.955 -8.800 37.046 1.00 54.72 126 ASN A CA 1
ATOM 940 C C . ASN A 1 126 ? -16.387 -8.206 37.018 1.00 54.72 126 ASN A C 1
ATOM 942 O O . ASN A 1 126 ? -17.201 -8.550 36.164 1.00 54.72 126 ASN A O 1
ATOM 946 N N . LEU A 1 127 ? -16.744 -7.346 37.977 1.00 63.44 127 LEU A N 1
ATOM 947 C CA . LEU A 1 127 ? -18.061 -6.710 38.091 1.00 63.44 127 LEU A CA 1
ATOM 948 C C . LEU A 1 127 ? -18.264 -5.629 37.023 1.00 63.44 127 LEU A C 1
ATOM 950 O O . LEU A 1 127 ? -19.387 -5.414 36.565 1.00 63.44 127 LEU A O 1
ATOM 954 N N . ALA A 1 128 ? -17.185 -4.936 36.654 1.00 69.81 128 ALA A N 1
ATOM 955 C CA . ALA A 1 128 ? -17.118 -4.011 35.530 1.00 69.81 128 ALA A CA 1
ATOM 956 C C . ALA A 1 128 ? -15.653 -3.812 35.121 1.00 69.81 128 ALA A C 1
ATOM 958 O O . ALA A 1 128 ? -14.816 -3.478 35.961 1.00 69.81 128 ALA A O 1
ATOM 959 N N . LEU A 1 129 ? -15.370 -3.993 33.831 1.00 78.75 129 LEU A N 1
ATOM 960 C CA . LEU A 1 129 ? -14.077 -3.718 33.215 1.00 78.75 129 LEU A CA 1
ATOM 961 C C . LEU A 1 129 ? -14.257 -2.619 32.167 1.00 78.75 129 LEU A C 1
ATOM 963 O O . LEU A 1 129 ? -15.120 -2.722 31.292 1.00 78.75 129 LEU A O 1
ATOM 967 N N . THR A 1 130 ? -13.445 -1.572 32.260 1.00 79.75 130 THR A N 1
ATOM 968 C CA . THR A 1 130 ? -13.354 -0.521 31.246 1.00 79.75 130 THR A CA 1
ATOM 969 C C . THR A 1 130 ? -11.966 -0.549 30.642 1.00 79.75 130 THR A C 1
ATOM 971 O O . THR A 1 130 ? -10.978 -0.469 31.362 1.00 79.75 130 THR A O 1
ATOM 974 N N . GLN A 1 131 ? -11.898 -0.637 29.322 1.00 81.56 131 GLN A N 1
ATOM 975 C CA . GLN A 1 131 ? -10.664 -0.461 28.571 1.00 81.56 131 GLN A CA 1
ATOM 976 C C . GLN A 1 131 ? -10.667 0.925 27.931 1.00 81.56 131 GLN A C 1
ATOM 978 O O . GLN A 1 131 ? -11.682 1.320 27.366 1.00 81.56 131 GLN A O 1
ATOM 983 N N . LEU A 1 132 ? -9.537 1.623 28.008 1.00 77.19 132 LEU A N 1
ATOM 984 C CA . LEU A 1 132 ? -9.204 2.822 27.247 1.00 77.19 132 LEU A CA 1
ATOM 985 C C . LEU A 1 132 ? -8.001 2.506 26.367 1.00 77.19 132 LEU A C 1
ATOM 987 O O . LEU A 1 132 ? -7.010 1.967 26.849 1.00 77.19 132 LEU A O 1
ATOM 991 N N . ARG A 1 133 ? -8.049 2.857 25.085 1.00 73.00 133 ARG A N 1
ATOM 992 C CA . ARG A 1 133 ? -6.862 2.822 24.225 1.00 73.00 133 ARG A CA 1
ATOM 993 C C . ARG A 1 133 ? -6.235 4.211 24.181 1.00 73.00 133 ARG A C 1
ATOM 995 O O . ARG A 1 133 ? -6.950 5.194 24.064 1.00 73.00 133 ARG A O 1
ATOM 1002 N N . ILE A 1 134 ? -4.915 4.303 24.281 1.00 74.44 134 ILE A N 1
ATOM 1003 C CA . ILE A 1 134 ? -4.176 5.561 24.126 1.00 74.44 134 ILE A CA 1
ATOM 1004 C C . ILE A 1 134 ? -3.181 5.365 22.989 1.00 74.44 134 ILE A C 1
ATOM 1006 O O . ILE A 1 134 ? -2.462 4.366 22.970 1.00 74.44 134 ILE A O 1
ATOM 1010 N N . SER A 1 135 ? -3.157 6.309 22.048 1.00 69.94 135 SER A N 1
ATOM 1011 C CA . SER A 1 135 ? -2.222 6.334 20.925 1.00 69.94 135 SER A CA 1
ATOM 1012 C C . SER A 1 135 ? -1.460 7.651 20.946 1.00 69.94 135 SER A C 1
ATOM 1014 O O . SER A 1 135 ? -1.987 8.697 20.581 1.00 69.94 135 SER A O 1
ATOM 1016 N N . LEU A 1 136 ? -0.204 7.605 21.366 1.00 67.56 136 LEU A N 1
ATOM 1017 C CA . LEU A 1 136 ? 0.670 8.770 21.378 1.00 67.56 136 LEU A CA 1
ATOM 1018 C C . LEU A 1 136 ? 1.453 8.837 20.082 1.00 67.56 136 LEU A C 1
ATOM 1020 O O . LEU A 1 136 ? 2.040 7.835 19.684 1.00 67.56 136 LEU A O 1
ATOM 1024 N N . ARG A 1 137 ? 1.509 10.013 19.453 1.00 56.97 137 ARG A N 1
ATOM 1025 C CA . ARG A 1 137 ? 2.291 10.247 18.238 1.00 56.97 137 ARG A CA 1
ATOM 1026 C C . ARG A 1 137 ? 3.299 11.362 18.480 1.00 56.97 137 ARG A C 1
ATOM 1028 O O . ARG A 1 137 ? 2.935 12.469 18.865 1.00 56.97 137 ARG A O 1
ATOM 1035 N N . ARG A 1 138 ? 4.578 11.098 18.220 1.00 48.88 138 ARG A N 1
ATOM 1036 C CA . ARG A 1 138 ? 5.618 12.128 18.295 1.00 48.88 138 ARG A CA 1
ATOM 1037 C C . ARG A 1 138 ? 5.520 13.031 17.067 1.00 48.88 138 ARG A C 1
ATOM 1039 O O . ARG A 1 138 ? 5.764 12.575 15.951 1.00 48.88 138 ARG A O 1
ATOM 1046 N N . GLU A 1 139 ? 5.189 14.307 17.253 1.00 46.12 139 GLU A N 1
ATOM 1047 C CA . GLU A 1 139 ? 5.272 15.294 16.172 1.00 46.12 139 GLU A CA 1
ATOM 1048 C C . GLU A 1 139 ? 6.743 15.669 15.939 1.00 46.12 139 GLU A C 1
ATOM 1050 O O . GLU A 1 139 ? 7.479 16.006 16.869 1.00 46.12 139 GLU A O 1
ATOM 1055 N N . PHE A 1 140 ? 7.203 15.551 14.694 1.00 41.81 140 PHE A N 1
ATOM 1056 C CA . PHE A 1 140 ? 8.569 15.905 14.325 1.00 41.81 140 PHE A CA 1
ATOM 1057 C C . PHE A 1 140 ? 8.678 17.423 14.150 1.00 41.81 140 PHE A C 1
ATOM 1059 O O . PHE A 1 140 ? 7.953 18.002 13.346 1.00 41.81 140 PHE A O 1
ATOM 1066 N N . ILE A 1 141 ? 9.600 18.067 14.875 1.00 38.66 141 ILE A N 1
ATOM 1067 C CA . ILE A 1 141 ? 9.918 19.485 14.667 1.00 38.66 141 ILE A CA 1
ATOM 1068 C C . ILE A 1 141 ? 10.885 19.593 13.484 1.00 38.66 141 ILE A C 1
ATOM 1070 O O . ILE A 1 141 ? 12.018 19.111 13.586 1.00 38.66 141 ILE A O 1
ATOM 1074 N N . PRO A 1 142 ? 10.501 20.263 12.384 1.00 34.59 142 PRO A N 1
ATOM 1075 C CA . PRO A 1 142 ? 11.402 20.489 11.265 1.00 34.59 142 PRO A CA 1
ATOM 1076 C C . PRO A 1 142 ? 12.602 21.331 11.720 1.00 34.59 142 PRO A C 1
ATOM 1078 O O . PRO A 1 142 ? 12.434 22.447 12.210 1.00 34.59 142 PRO A O 1
ATOM 1081 N N . GLY A 1 143 ? 13.821 20.814 11.543 1.00 36.53 143 GLY A N 1
ATOM 1082 C CA . GLY A 1 143 ? 15.051 21.612 11.639 1.00 36.53 143 GLY A CA 1
ATOM 1083 C C . GLY A 1 143 ? 16.015 21.285 12.780 1.00 36.53 143 GLY A C 1
ATOM 1084 O O . GLY A 1 143 ? 17.078 21.901 12.833 1.00 36.53 143 GLY A O 1
ATOM 1085 N N . THR A 1 144 ? 15.727 20.299 13.635 1.00 31.05 144 THR A N 1
ATOM 1086 C CA . THR A 1 144 ? 16.757 19.748 14.535 1.00 31.05 144 THR A CA 1
ATOM 1087 C C . THR A 1 144 ? 17.183 18.390 13.983 1.00 31.05 144 THR A C 1
ATOM 1089 O O . THR A 1 144 ? 16.359 17.475 13.976 1.00 31.05 144 THR A O 1
ATOM 1092 N N . PRO A 1 145 ? 18.411 18.233 13.448 1.00 34.34 145 PRO A N 1
ATOM 1093 C CA . PRO A 1 145 ? 18.866 16.925 13.001 1.00 34.34 145 PRO A CA 1
ATOM 1094 C C . PRO A 1 145 ? 18.835 15.978 14.208 1.00 34.34 145 PRO A C 1
ATOM 1096 O O . PRO A 1 145 ? 19.291 16.383 15.282 1.00 34.34 145 PRO A O 1
ATOM 1099 N N . PRO A 1 146 ? 18.284 14.758 14.076 1.00 37.59 146 PRO A N 1
ATOM 1100 C CA . PRO A 1 146 ? 18.298 13.803 15.169 1.00 37.59 146 PRO A CA 1
ATOM 1101 C C . PRO A 1 146 ? 19.755 13.576 15.565 1.00 37.59 146 PRO A C 1
ATOM 1103 O O . PRO A 1 146 ? 20.576 13.150 14.748 1.00 37.59 146 PRO A O 1
ATOM 1106 N N . THR A 1 147 ? 20.093 13.918 16.808 1.00 33.50 147 THR A N 1
ATOM 1107 C CA . THR A 1 147 ? 21.335 13.452 17.407 1.00 33.50 147 THR A CA 1
ATOM 1108 C C . THR A 1 147 ? 21.289 11.940 17.340 1.00 33.50 147 THR A C 1
ATOM 1110 O O . THR A 1 147 ? 20.322 11.318 17.772 1.00 33.50 147 THR A O 1
ATOM 1113 N N . THR A 1 148 ? 22.302 11.386 16.690 1.00 34.44 148 THR A N 1
ATOM 1114 C CA . THR A 1 148 ? 22.550 9.963 16.511 1.00 34.44 148 THR A CA 1
ATOM 1115 C C . THR A 1 148 ? 22.564 9.266 17.865 1.00 34.44 148 THR A C 1
ATOM 1117 O O . THR A 1 148 ? 23.616 9.150 18.487 1.00 34.44 148 THR A O 1
ATOM 1120 N N . GLU A 1 149 ? 21.403 8.824 18.325 1.00 33.22 149 GLU A N 1
ATOM 1121 C CA . GLU A 1 149 ? 21.275 7.901 19.438 1.00 33.22 149 GLU A CA 1
ATOM 1122 C C . GLU A 1 149 ? 20.285 6.816 19.013 1.00 33.22 149 GLU A C 1
ATOM 1124 O O . GLU A 1 149 ? 19.127 7.074 18.692 1.00 33.22 149 GLU A O 1
ATOM 1129 N N . GLU A 1 150 ? 20.879 5.639 18.836 1.00 31.72 150 GLU A N 1
ATOM 1130 C CA . GLU A 1 150 ? 20.344 4.314 18.537 1.00 31.72 150 GLU A CA 1
ATOM 1131 C C . GLU A 1 150 ? 18.850 4.239 18.194 1.00 31.72 150 GLU A C 1
ATOM 1133 O O . GLU A 1 150 ? 17.994 3.946 19.025 1.00 31.72 150 GLU A O 1
ATOM 1138 N N . VAL A 1 151 ? 18.557 4.376 16.895 1.00 33.19 151 VAL A N 1
ATOM 1139 C CA . VAL A 1 151 ? 17.441 3.642 16.289 1.00 33.19 151 VAL A CA 1
ATOM 1140 C C . VAL A 1 151 ? 17.683 2.169 16.628 1.00 33.19 151 VAL A C 1
ATOM 1142 O O . VAL A 1 151 ? 18.726 1.644 16.215 1.00 33.19 151 VAL A O 1
ATOM 1145 N N . PRO A 1 152 ? 16.792 1.491 17.377 1.00 30.80 152 PRO A N 1
ATOM 1146 C CA . PRO A 1 152 ? 16.930 0.068 17.606 1.00 30.80 152 PRO A CA 1
ATOM 1147 C C . PRO A 1 152 ? 17.002 -0.589 16.238 1.00 30.80 152 PRO A C 1
ATOM 1149 O O . PRO A 1 152 ? 16.079 -0.480 15.429 1.00 30.80 152 PRO A O 1
ATOM 1152 N N . THR A 1 153 ? 18.133 -1.228 15.967 1.00 31.70 153 THR A N 1
ATOM 1153 C CA . THR A 1 153 ? 18.338 -2.080 14.804 1.00 31.70 153 THR A CA 1
ATOM 1154 C C . THR A 1 153 ? 17.495 -3.336 15.002 1.00 31.70 153 THR A C 1
ATOM 1156 O O . THR A 1 153 ? 17.992 -4.432 15.251 1.00 31.70 153 THR A O 1
ATOM 1159 N N . GLY A 1 154 ? 16.175 -3.162 14.896 1.00 27.33 154 GLY A N 1
ATOM 1160 C CA . GLY A 1 154 ? 15.299 -4.219 14.436 1.00 27.33 154 GLY A CA 1
ATOM 1161 C C . GLY A 1 154 ? 15.920 -4.732 13.150 1.00 27.33 154 GLY A C 1
ATOM 1162 O O . GLY A 1 154 ? 16.215 -3.969 12.231 1.00 27.33 154 GLY A O 1
ATOM 1163 N N . THR A 1 155 ? 16.258 -6.010 13.163 1.00 25.81 155 THR A N 1
ATOM 1164 C CA . THR A 1 155 ? 16.910 -6.700 12.060 1.00 25.81 155 THR A CA 1
ATOM 1165 C C . THR A 1 155 ? 16.147 -6.361 10.774 1.00 25.81 155 THR A C 1
ATOM 1167 O O . THR A 1 155 ? 14.920 -6.466 10.797 1.00 25.81 155 THR A O 1
ATOM 1170 N N . PRO A 1 156 ? 16.808 -5.932 9.682 1.00 32.16 156 PRO A N 1
ATOM 1171 C CA . PRO A 1 156 ? 16.141 -5.605 8.425 1.00 32.16 156 PRO A CA 1
ATOM 1172 C C . PRO A 1 156 ? 15.578 -6.886 7.796 1.00 32.16 156 PRO A C 1
ATOM 1174 O O . PRO A 1 156 ? 16.176 -7.506 6.920 1.00 32.16 156 PRO A O 1
ATOM 1177 N N . GLY A 1 157 ? 14.429 -7.324 8.301 1.00 28.50 157 GLY A N 1
ATOM 1178 C CA . GLY A 1 157 ? 13.499 -8.178 7.592 1.00 28.50 157 GLY A CA 1
ATOM 1179 C C . GLY A 1 157 ? 12.673 -7.261 6.708 1.00 28.50 157 GLY A C 1
ATOM 1180 O O . GLY A 1 157 ? 11.757 -6.603 7.192 1.00 28.50 157 GLY A O 1
ATOM 1181 N N . GLY A 1 158 ? 13.047 -7.161 5.433 1.00 36.19 158 GLY A N 1
ATOM 1182 C CA . GLY A 1 158 ? 12.236 -6.475 4.436 1.00 36.19 158 GLY A CA 1
ATOM 1183 C C . GLY A 1 158 ? 10.821 -7.056 4.412 1.00 36.19 158 GLY A C 1
ATOM 1184 O O . GLY A 1 158 ? 10.652 -8.274 4.460 1.00 36.19 158 GLY A O 1
ATOM 1185 N N . GLY A 1 159 ? 9.816 -6.183 4.347 1.00 51.56 159 GLY A N 1
ATOM 1186 C CA . GLY A 1 159 ? 8.462 -6.590 3.994 1.00 51.56 159 GLY A CA 1
ATOM 1187 C C . GLY A 1 159 ? 7.371 -6.272 5.003 1.00 51.56 159 GLY A C 1
ATOM 1188 O O . GLY A 1 159 ? 7.025 -7.113 5.830 1.00 51.56 159 GLY A O 1
ATOM 1189 N N . SER A 1 160 ? 6.781 -5.089 4.865 1.00 54.69 160 SER A N 1
ATOM 1190 C CA . SER A 1 160 ? 5.354 -4.832 5.103 1.00 54.69 160 SER A CA 1
ATOM 1191 C C . SER A 1 160 ? 5.003 -3.565 4.323 1.00 54.69 160 SER A C 1
ATOM 1193 O O . SER A 1 160 ? 4.767 -2.507 4.910 1.00 54.69 160 SER A O 1
ATOM 1195 N N . GLY A 1 161 ? 5.120 -3.618 2.992 1.00 69.44 161 GLY A N 1
ATOM 1196 C CA . GLY A 1 161 ? 4.796 -2.473 2.144 1.00 69.44 161 GLY A CA 1
ATOM 1197 C C . GLY A 1 161 ? 3.388 -1.946 2.437 1.00 69.44 161 GLY A C 1
ATOM 1198 O O . GLY A 1 161 ? 2.487 -2.706 2.786 1.00 69.44 161 GLY A O 1
ATOM 1199 N N . GLY A 1 162 ? 3.187 -0.639 2.294 1.00 85.44 162 GLY A N 1
ATOM 1200 C CA . GLY A 1 162 ? 1.887 -0.007 2.491 1.00 85.44 162 GLY A CA 1
ATOM 1201 C C . GLY A 1 162 ? 0.880 -0.339 1.391 1.00 85.44 162 GLY A C 1
ATOM 1202 O O . GLY A 1 162 ? 1.115 -1.193 0.532 1.00 85.44 162 GLY A O 1
ATOM 1203 N N . ALA A 1 163 ? -0.255 0.361 1.367 1.00 92.25 163 ALA A N 1
ATOM 1204 C CA . ALA A 1 163 ? -1.174 0.286 0.224 1.00 92.25 163 ALA A CA 1
ATOM 1205 C C . ALA A 1 163 ? -0.511 0.825 -1.060 1.00 92.25 163 ALA A C 1
ATOM 1207 O O . ALA A 1 163 ? -0.741 0.309 -2.157 1.00 92.25 163 ALA A O 1
ATOM 1208 N N . ILE A 1 164 ? 0.338 1.849 -0.913 1.00 96.06 164 ILE A N 1
ATOM 1209 C CA . ILE A 1 164 ? 1.157 2.433 -1.979 1.00 96.06 164 ILE A CA 1
ATOM 1210 C C . ILE A 1 164 ? 2.627 2.405 -1.553 1.00 96.06 164 ILE A C 1
ATOM 1212 O O . ILE A 1 164 ? 2.976 2.833 -0.459 1.00 96.06 164 ILE A O 1
ATOM 1216 N N . ASN A 1 165 ? 3.504 1.950 -2.440 1.00 94.88 165 ASN A N 1
ATOM 1217 C CA . ASN A 1 165 ? 4.935 1.814 -2.198 1.00 94.88 165 ASN A CA 1
ATOM 1218 C C . ASN A 1 165 ? 5.701 2.516 -3.317 1.00 94.88 165 ASN A C 1
ATOM 1220 O O . ASN A 1 165 ? 5.671 2.084 -4.470 1.00 94.88 165 ASN A O 1
ATOM 1224 N N . LEU A 1 166 ? 6.369 3.618 -2.989 1.00 95.44 166 LEU A N 1
ATOM 1225 C CA . LEU A 1 166 ? 7.218 4.374 -3.904 1.00 95.44 166 LEU A CA 1
ATOM 1226 C C . LEU A 1 166 ? 8.670 3.964 -3.652 1.00 95.44 166 LEU A C 1
ATOM 1228 O O . LEU A 1 166 ? 9.288 4.370 -2.665 1.00 95.44 166 LEU A O 1
ATOM 1232 N N . VAL A 1 167 ? 9.194 3.106 -4.523 1.00 91.75 167 VAL A N 1
ATOM 1233 C CA . VAL A 1 167 ? 10.523 2.513 -4.359 1.00 91.75 167 VAL A CA 1
ATOM 1234 C C . VAL A 1 167 ? 11.566 3.385 -5.053 1.00 91.75 167 VAL A C 1
ATOM 1236 O O . VAL A 1 167 ? 11.488 3.641 -6.258 1.00 91.75 167 VAL A O 1
ATOM 1239 N N . GLY A 1 168 ? 12.578 3.794 -4.290 1.00 86.19 168 GLY A N 1
ATOM 1240 C CA . GLY A 1 168 ? 13.609 4.733 -4.726 1.00 86.19 168 GLY A CA 1
ATOM 1241 C C . GLY A 1 168 ? 13.238 6.187 -4.427 1.00 86.19 168 GLY A C 1
ATOM 1242 O O . GLY A 1 168 ? 12.395 6.451 -3.577 1.00 86.19 168 GLY A O 1
ATOM 1243 N N . ASN A 1 169 ? 13.901 7.123 -5.116 1.00 89.12 169 ASN A N 1
ATOM 1244 C CA . ASN A 1 169 ? 13.659 8.558 -4.940 1.00 89.12 169 ASN A CA 1
ATOM 1245 C C . ASN A 1 169 ? 12.276 8.950 -5.463 1.00 89.12 169 ASN A C 1
ATOM 1247 O O . ASN A 1 169 ? 11.917 8.539 -6.569 1.00 89.12 169 ASN A O 1
ATOM 1251 N N . VAL A 1 170 ? 11.561 9.823 -4.762 1.00 94.19 170 VAL A N 1
ATOM 1252 C CA . VAL A 1 170 ? 10.314 10.427 -5.253 1.00 94.19 170 VAL A CA 1
ATOM 1253 C C . VAL A 1 170 ? 10.624 11.771 -5.904 1.00 94.19 170 VAL A C 1
ATOM 1255 O O . VAL A 1 170 ? 11.129 12.686 -5.269 1.00 94.19 170 VAL A O 1
ATOM 1258 N N . ALA A 1 171 ? 10.340 11.896 -7.198 1.00 94.12 171 ALA A N 1
ATOM 1259 C CA . ALA A 1 171 ? 10.550 13.143 -7.931 1.00 94.12 171 ALA A CA 1
ATOM 1260 C C . ALA A 1 171 ? 9.323 14.051 -7.901 1.00 94.12 171 ALA A C 1
ATOM 1262 O O . ALA A 1 171 ? 9.454 15.273 -7.871 1.00 94.12 171 ALA A O 1
ATOM 1263 N N . GLU A 1 172 ? 8.129 13.462 -7.938 1.00 95.44 172 GLU A N 1
ATOM 1264 C CA . GLU A 1 172 ? 6.888 14.220 -7.871 1.00 95.44 172 GLU A CA 1
ATOM 1265 C C . GLU A 1 172 ? 5.786 13.386 -7.218 1.00 95.44 172 GLU A C 1
ATOM 1267 O O . GLU A 1 172 ? 5.476 12.275 -7.653 1.00 95.44 172 GLU A O 1
ATOM 1272 N N . PHE A 1 173 ? 5.143 13.958 -6.205 1.00 95.56 173 PHE A N 1
ATOM 1273 C CA . PHE A 1 173 ? 3.938 13.410 -5.603 1.00 95.56 173 PHE A CA 1
ATOM 1274 C C . PHE A 1 173 ? 2.824 14.443 -5.712 1.00 95.56 173 PHE A C 1
ATOM 1276 O O . PHE A 1 173 ? 2.887 15.508 -5.099 1.00 95.56 173 PHE A O 1
ATOM 1283 N N . LYS A 1 174 ? 1.799 14.154 -6.518 1.00 95.06 174 LYS A N 1
ATOM 1284 C CA . LYS A 1 174 ? 0.644 15.045 -6.635 1.00 95.06 174 LYS A CA 1
ATOM 1285 C C . LYS A 1 174 ? -0.493 14.538 -5.775 1.00 95.06 174 LYS A C 1
ATOM 1287 O O . LYS A 1 174 ? -1.103 13.507 -6.078 1.00 95.06 174 LYS A O 1
ATOM 1292 N N . VAL A 1 175 ? -0.787 15.331 -4.753 1.00 91.06 175 VAL A N 1
ATOM 1293 C CA . VAL A 1 175 ? -1.888 15.123 -3.821 1.00 91.06 175 VAL A CA 1
ATOM 1294 C C . VAL A 1 175 ? -3.233 15.088 -4.574 1.00 91.06 175 VAL A C 1
ATOM 1296 O O . VAL A 1 175 ? -3.444 15.889 -5.495 1.00 91.06 175 VAL A O 1
ATOM 1299 N N . PRO A 1 176 ? -4.155 14.173 -4.221 1.00 90.19 176 PRO A N 1
ATOM 1300 C CA . PRO A 1 176 ? -5.486 14.134 -4.813 1.00 90.19 176 PRO A CA 1
ATOM 1301 C C . PRO A 1 176 ? -6.290 15.399 -4.498 1.00 90.19 176 PRO A C 1
ATOM 1303 O O . PRO A 1 176 ? -6.308 15.881 -3.369 1.00 90.19 176 PRO A O 1
ATOM 1306 N N . ASN A 1 177 ? -7.064 15.881 -5.473 1.00 88.56 177 ASN A N 1
ATOM 1307 C CA . ASN A 1 177 ? -7.915 17.066 -5.287 1.00 88.56 177 ASN A CA 1
ATOM 1308 C C . ASN A 1 177 ? -9.168 16.796 -4.418 1.00 88.56 177 ASN A C 1
ATOM 1310 O O . ASN A 1 177 ? -9.822 17.728 -3.947 1.00 88.56 177 ASN A O 1
ATOM 1314 N N . SER A 1 178 ? -9.556 15.529 -4.256 1.00 87.44 178 SER A N 1
ATOM 1315 C CA . SER A 1 178 ? -10.823 15.114 -3.642 1.00 87.44 178 SER A CA 1
ATOM 1316 C C . SER A 1 178 ? -10.686 14.811 -2.152 1.00 87.44 178 SER A C 1
ATOM 1318 O O . SER A 1 178 ? -9.803 14.054 -1.753 1.00 87.44 178 SER A O 1
ATOM 1320 N N . ASN A 1 179 ? -11.605 15.342 -1.329 1.00 86.25 179 ASN A N 1
ATOM 1321 C CA . ASN A 1 179 ? -11.646 15.091 0.128 1.00 86.25 179 ASN A CA 1
ATOM 1322 C C . ASN A 1 179 ? -11.940 13.631 0.462 1.00 86.25 179 ASN A C 1
ATOM 1324 O O . ASN A 1 179 ? -11.608 13.181 1.547 1.00 86.25 179 ASN A O 1
ATOM 1328 N N . SER A 1 180 ? -12.534 12.894 -0.471 1.00 89.38 180 SER A N 1
ATOM 1329 C CA . SER A 1 180 ? -12.938 11.505 -0.267 1.00 89.38 180 SER A CA 1
ATOM 1330 C C . SER A 1 180 ? -11.940 10.492 -0.822 1.00 89.38 180 SER A C 1
ATOM 1332 O O . SER A 1 180 ? -12.218 9.300 -0.764 1.00 89.38 180 SER A O 1
ATOM 1334 N N . PHE A 1 181 ? -10.824 10.934 -1.413 1.00 92.88 181 PHE A N 1
ATOM 1335 C CA . PHE A 1 181 ? -9.749 10.010 -1.765 1.00 92.88 181 PHE A CA 1
ATOM 1336 C C . PHE A 1 181 ? -9.065 9.552 -0.483 1.00 92.88 181 PHE A C 1
ATOM 1338 O O . PHE A 1 181 ? -8.634 10.405 0.288 1.00 92.88 181 PHE A O 1
ATOM 1345 N N . GLN A 1 182 ? -8.931 8.247 -0.282 1.00 94.25 182 GLN A N 1
ATOM 1346 C CA . GLN A 1 182 ? -8.334 7.671 0.918 1.00 94.25 182 GLN A CA 1
ATOM 1347 C C . GLN A 1 182 ? -7.305 6.599 0.575 1.00 94.25 182 GLN A C 1
ATOM 1349 O O . GLN A 1 182 ? -7.432 5.873 -0.414 1.00 94.25 182 GLN A O 1
ATOM 1354 N N . VAL A 1 183 ? -6.302 6.482 1.438 1.00 94.94 183 VAL A N 1
ATOM 1355 C CA . VAL A 1 183 ? -5.301 5.420 1.430 1.00 94.94 183 VAL A CA 1
ATOM 1356 C C . VAL A 1 183 ? -5.242 4.845 2.837 1.00 94.94 183 VAL A C 1
ATOM 1358 O O . VAL A 1 183 ? -5.047 5.585 3.794 1.00 94.94 183 VAL A O 1
ATOM 1361 N N . ASN A 1 184 ? -5.429 3.541 2.978 1.00 88.88 184 ASN A N 1
ATOM 1362 C CA . ASN A 1 184 ? -5.460 2.862 4.263 1.00 88.88 184 ASN A CA 1
ATOM 1363 C C . ASN A 1 184 ? -4.461 1.707 4.266 1.00 88.88 184 ASN A C 1
ATOM 1365 O O . ASN A 1 184 ? -4.577 0.784 3.465 1.00 88.88 184 ASN A O 1
ATOM 1369 N N . GLY A 1 185 ? -3.489 1.762 5.172 1.00 83.62 185 GLY A N 1
ATOM 1370 C CA . GLY A 1 185 ? -2.463 0.738 5.343 1.00 83.62 185 GLY A CA 1
ATOM 1371 C C . GLY A 1 185 ? -2.898 -0.504 6.127 1.00 83.62 185 GLY A C 1
ATOM 1372 O O . GLY A 1 185 ? -2.102 -1.430 6.231 1.00 83.62 185 GLY A O 1
ATOM 1373 N N . GLN A 1 186 ? -4.119 -0.546 6.683 1.00 80.62 186 GLN A N 1
ATOM 1374 C CA . GLN A 1 186 ? -4.646 -1.656 7.503 1.00 80.62 186 GLN A CA 1
ATOM 1375 C C . GLN A 1 186 ? -3.659 -2.104 8.598 1.00 80.62 186 GLN A C 1
ATOM 1377 O O . GLN A 1 186 ? -3.182 -3.236 8.639 1.00 80.62 186 GLN A O 1
ATOM 1382 N N . GLY A 1 187 ? -3.287 -1.169 9.476 1.0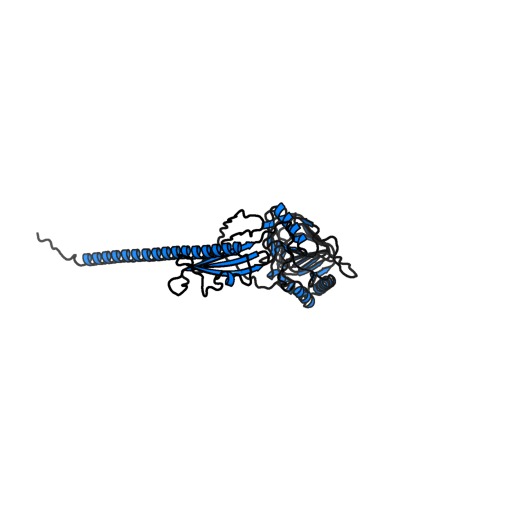0 64.19 187 GLY A N 1
ATOM 1383 C CA . GLY A 1 187 ? -2.303 -1.392 10.544 1.00 64.19 187 GLY A CA 1
ATOM 1384 C C . GLY A 1 187 ? -0.836 -1.297 10.101 1.00 64.19 187 GLY A C 1
ATOM 1385 O O . GLY A 1 187 ? 0.040 -1.250 10.959 1.00 64.19 187 GLY A O 1
ATOM 1386 N N . GLY A 1 188 ? -0.563 -1.220 8.794 1.00 76.44 188 GLY A N 1
ATOM 1387 C CA . GLY A 1 188 ? 0.723 -0.809 8.223 1.00 76.44 188 GLY A CA 1
ATOM 1388 C C . GLY A 1 188 ? 0.715 0.645 7.720 1.00 76.44 188 GLY A C 1
ATOM 1389 O O . GLY A 1 188 ? -0.264 1.371 7.927 1.00 76.44 188 GLY A O 1
ATOM 1390 N N . PRO A 1 189 ? 1.784 1.094 7.035 1.00 85.62 189 PRO A N 1
ATOM 1391 C CA . PRO A 1 189 ? 1.811 2.417 6.419 1.00 85.62 189 PRO A CA 1
ATOM 1392 C C . PRO A 1 189 ? 0.763 2.544 5.307 1.00 85.62 189 PRO A C 1
ATOM 1394 O O . PRO A 1 189 ? 0.550 1.625 4.518 1.00 85.62 189 PRO A O 1
ATOM 1397 N N . ALA A 1 190 ? 0.136 3.714 5.178 1.00 89.06 190 ALA A N 1
ATOM 1398 C CA . ALA A 1 190 ? -0.683 4.018 4.004 1.00 89.06 190 ALA A CA 1
ATOM 1399 C C . ALA A 1 190 ? 0.206 4.111 2.755 1.00 89.06 190 ALA A C 1
ATOM 1401 O O . ALA A 1 190 ? -0.114 3.559 1.698 1.00 89.06 190 ALA A O 1
ATOM 1402 N N . LEU A 1 191 ? 1.348 4.791 2.906 1.00 94.62 191 LEU A N 1
ATOM 1403 C CA . LEU A 1 191 ? 2.324 5.015 1.849 1.00 94.62 191 LEU A CA 1
ATOM 1404 C C . LEU A 1 191 ? 3.751 4.784 2.365 1.00 94.62 191 LEU A C 1
ATOM 1406 O O . LEU A 1 191 ? 4.167 5.394 3.347 1.00 94.62 191 LEU A O 1
ATOM 1410 N N . GLY A 1 192 ? 4.507 3.919 1.692 1.00 92.88 192 GLY A N 1
ATOM 1411 C CA . GLY A 1 192 ? 5.921 3.667 1.970 1.00 92.88 192 GLY A CA 1
ATOM 1412 C C . GLY A 1 192 ? 6.844 4.326 0.946 1.00 92.88 192 GLY A C 1
ATOM 1413 O O . GLY A 1 192 ? 6.640 4.155 -0.254 1.00 92.88 192 GLY A O 1
ATOM 1414 N N . THR A 1 193 ? 7.885 5.024 1.394 1.00 92.25 193 THR A N 1
ATOM 1415 C CA . THR A 1 193 ? 8.919 5.647 0.538 1.00 92.25 193 THR A CA 1
ATOM 1416 C C . THR A 1 193 ? 10.300 5.088 0.851 1.00 92.25 193 THR A C 1
ATOM 1418 O O . THR A 1 193 ? 10.540 4.659 1.972 1.00 92.25 193 THR A O 1
ATOM 1421 N N . GLY A 1 194 ? 11.227 5.106 -0.109 1.00 84.56 194 GLY A N 1
ATOM 1422 C CA . GLY A 1 194 ? 12.578 4.573 0.107 1.00 84.56 194 GLY A CA 1
ATOM 1423 C C . GLY A 1 194 ? 13.522 5.456 0.929 1.00 84.56 194 GLY A C 1
ATOM 1424 O O . GLY A 1 194 ? 14.632 5.019 1.227 1.00 84.56 194 GLY A O 1
ATOM 1425 N N . ARG A 1 195 ? 13.143 6.708 1.225 1.00 84.94 195 ARG A N 1
ATOM 1426 C CA . ARG A 1 195 ? 14.002 7.695 1.898 1.00 84.94 195 ARG A CA 1
ATOM 1427 C C . ARG A 1 195 ? 13.189 8.596 2.816 1.00 84.94 195 ARG A C 1
ATOM 1429 O O . ARG A 1 195 ? 12.144 9.105 2.417 1.00 84.94 195 ARG A O 1
ATOM 1436 N N . GLY A 1 196 ? 13.732 8.899 3.991 1.00 81.12 196 GLY A N 1
ATOM 1437 C CA . GLY A 1 196 ? 13.086 9.780 4.967 1.00 81.12 196 GLY A CA 1
ATOM 1438 C C . GLY A 1 196 ? 12.815 11.196 4.446 1.00 81.12 196 GLY A C 1
ATOM 1439 O O . GLY A 1 196 ? 11.788 11.774 4.774 1.00 81.12 196 GLY A O 1
ATOM 1440 N N . GLY A 1 197 ? 13.679 11.725 3.571 1.00 79.69 197 GLY A N 1
ATOM 1441 C CA . GLY A 1 197 ? 13.446 13.024 2.925 1.00 79.69 197 GLY A CA 1
ATOM 1442 C C . GLY A 1 197 ? 12.209 13.029 2.021 1.00 79.69 197 GLY A C 1
ATOM 1443 O O . GLY A 1 197 ? 11.392 13.936 2.113 1.00 79.69 197 GLY A O 1
ATOM 1444 N N . ASP A 1 198 ? 12.015 11.974 1.224 1.00 88.88 198 ASP A N 1
ATOM 1445 C CA . ASP A 1 198 ? 10.844 11.850 0.348 1.00 88.88 198 ASP A CA 1
ATOM 1446 C C . ASP A 1 198 ? 9.557 11.677 1.168 1.00 88.88 198 ASP A C 1
ATOM 1448 O O . ASP A 1 198 ? 8.519 12.251 0.834 1.00 88.88 198 ASP A O 1
ATOM 1452 N N . ARG A 1 199 ? 9.621 10.920 2.274 1.00 92.38 199 ARG A N 1
ATOM 1453 C CA . ARG A 1 199 ? 8.530 10.832 3.258 1.00 92.38 199 ARG A CA 1
ATOM 1454 C C . ARG A 1 199 ? 8.138 12.222 3.761 1.00 92.38 199 ARG A C 1
ATOM 1456 O O . ARG A 1 199 ? 6.948 12.531 3.800 1.00 92.38 199 ARG A O 1
ATOM 1463 N N . ASP A 1 200 ? 9.118 13.026 4.168 1.00 86.00 200 ASP A N 1
ATOM 1464 C CA . ASP A 1 200 ? 8.888 14.347 4.760 1.00 86.00 200 ASP A CA 1
ATOM 1465 C C . ASP A 1 200 ? 8.307 15.332 3.743 1.00 86.00 200 ASP A C 1
ATOM 1467 O O . ASP A 1 200 ? 7.342 16.031 4.057 1.00 86.00 200 ASP A O 1
ATOM 1471 N N . ASP A 1 201 ? 8.817 15.325 2.510 1.00 89.62 201 ASP A N 1
ATOM 1472 C CA . ASP A 1 201 ? 8.305 16.159 1.419 1.00 89.62 201 ASP A CA 1
ATOM 1473 C C . ASP A 1 201 ? 6.853 15.795 1.062 1.00 89.62 201 ASP A C 1
ATOM 1475 O O . ASP A 1 201 ? 6.000 16.677 0.916 1.00 89.62 201 ASP A O 1
ATOM 1479 N N . ILE A 1 202 ? 6.528 14.497 0.988 1.00 93.69 202 ILE A N 1
ATOM 1480 C CA . ILE A 1 202 ? 5.149 14.036 0.767 1.00 93.69 202 ILE A CA 1
ATOM 1481 C C . ILE A 1 202 ? 4.247 14.462 1.922 1.00 93.69 202 ILE A C 1
ATOM 1483 O O . ILE A 1 202 ? 3.155 14.980 1.684 1.00 93.69 202 ILE A O 1
ATOM 1487 N N . LEU A 1 203 ? 4.677 14.251 3.168 1.00 91.19 203 LEU A N 1
ATOM 1488 C CA . LEU A 1 203 ? 3.882 14.612 4.337 1.00 91.19 203 LEU A CA 1
ATOM 1489 C C . LEU A 1 203 ? 3.622 16.124 4.386 1.00 91.19 203 LEU A C 1
ATOM 1491 O O . LEU A 1 203 ? 2.498 16.538 4.666 1.00 91.19 203 LEU A O 1
ATOM 1495 N N . ALA A 1 204 ? 4.621 16.942 4.050 1.00 84.94 204 ALA A N 1
ATOM 1496 C CA . ALA A 1 204 ? 4.480 18.391 3.968 1.00 84.94 204 ALA A CA 1
ATOM 1497 C C . ALA A 1 204 ? 3.449 18.811 2.907 1.00 84.94 204 ALA A C 1
ATOM 1499 O O . ALA A 1 204 ? 2.590 19.650 3.190 1.00 84.94 204 ALA A O 1
ATOM 1500 N N . GLU A 1 205 ? 3.480 18.209 1.714 1.00 90.81 205 GLU A N 1
ATOM 1501 C CA . GLU A 1 205 ? 2.482 18.481 0.672 1.00 90.81 205 GLU A CA 1
ATOM 1502 C C . GLU A 1 205 ? 1.079 17.990 1.070 1.00 90.81 205 GLU A C 1
ATOM 1504 O O . GLU A 1 205 ? 0.095 18.691 0.829 1.00 90.81 205 GLU A O 1
ATOM 1509 N N . LEU A 1 206 ? 0.961 16.842 1.747 1.00 89.88 206 LEU A N 1
ATOM 1510 C CA . LEU A 1 206 ? -0.322 16.359 2.269 1.00 89.88 206 LEU A CA 1
ATOM 1511 C C . LEU A 1 206 ? -0.917 17.312 3.308 1.00 89.88 206 LEU A C 1
ATOM 1513 O O . LEU A 1 206 ? -2.093 17.653 3.199 1.00 89.88 206 LEU A O 1
ATOM 1517 N N . ILE A 1 207 ? -0.125 17.769 4.280 1.00 88.25 207 ILE A N 1
ATOM 1518 C CA . ILE A 1 207 ? -0.572 18.712 5.319 1.00 88.25 207 ILE A CA 1
ATOM 1519 C C . ILE A 1 207 ? -0.976 20.047 4.691 1.00 88.25 207 ILE A C 1
ATOM 1521 O O . ILE A 1 207 ? -2.034 20.594 5.002 1.00 88.25 207 ILE A O 1
ATOM 1525 N N . LYS A 1 208 ? -0.160 20.561 3.768 1.00 90.38 208 LYS A N 1
ATOM 1526 C CA . LYS A 1 208 ? -0.420 21.814 3.050 1.00 90.38 208 LYS A CA 1
ATOM 1527 C C . LYS A 1 208 ? -1.754 21.796 2.302 1.00 90.38 208 LYS A C 1
ATOM 1529 O O . LYS A 1 208 ? -2.458 22.803 2.292 1.00 90.38 208 LYS A O 1
ATOM 1534 N N . GLU A 1 209 ? -2.110 20.662 1.707 1.00 90.81 209 GLU A N 1
ATOM 1535 C CA . GLU A 1 209 ? -3.380 20.468 0.996 1.00 90.81 209 GLU A CA 1
ATOM 1536 C C . GLU A 1 209 ? -4.518 19.960 1.911 1.00 90.81 209 GLU A C 1
ATOM 1538 O O . GLU A 1 209 ? -5.633 19.714 1.433 1.00 90.81 209 GLU A O 1
ATOM 1543 N N . GLY A 1 210 ? -4.251 19.790 3.213 1.00 86.31 210 GLY A N 1
ATOM 1544 C CA . GLY A 1 210 ? -5.195 19.307 4.224 1.00 86.31 210 GLY A CA 1
ATOM 1545 C C . GLY A 1 210 ? -5.661 17.868 4.000 1.00 86.31 210 GLY A C 1
ATOM 1546 O O . GLY A 1 210 ? -6.842 17.583 4.184 1.00 86.31 210 GLY A O 1
ATOM 1547 N N . ARG A 1 211 ? -4.779 16.983 3.518 1.00 89.25 211 ARG A N 1
ATOM 1548 C CA . ARG A 1 211 ? -5.072 15.589 3.118 1.00 89.25 211 ARG A CA 1
ATOM 1549 C C . ARG A 1 211 ? -4.356 14.534 3.936 1.00 89.25 211 ARG A C 1
ATOM 1551 O O . ARG A 1 211 ? -4.512 13.354 3.653 1.00 89.25 211 ARG A O 1
ATOM 1558 N N . ASP A 1 212 ? -3.565 14.926 4.913 1.00 86.19 212 ASP A N 1
ATOM 1559 C CA . ASP A 1 212 ? -2.815 14.026 5.783 1.00 86.19 212 ASP A CA 1
ATOM 1560 C C . ASP A 1 212 ? -3.721 12.999 6.489 1.00 86.19 212 ASP A C 1
ATOM 1562 O O . ASP A 1 212 ? -3.398 11.812 6.507 1.00 86.19 212 ASP A O 1
ATOM 1566 N N . HIS A 1 213 ? -4.913 13.410 6.938 1.00 84.94 213 HIS A N 1
ATOM 1567 C CA . HIS A 1 213 ? -5.910 12.520 7.552 1.00 84.94 213 HIS A CA 1
ATOM 1568 C C . HIS A 1 213 ? -6.483 11.449 6.603 1.00 84.94 213 HIS A C 1
ATOM 1570 O O . HIS A 1 213 ? -7.031 10.448 7.060 1.00 84.94 213 HIS A O 1
ATOM 1576 N N . ASN A 1 214 ? -6.339 11.616 5.283 1.00 88.25 214 ASN A N 1
ATOM 1577 C CA . ASN A 1 214 ? -6.796 10.630 4.302 1.00 88.25 214 ASN A CA 1
ATOM 1578 C C . ASN A 1 214 ? -5.823 9.453 4.126 1.00 88.25 214 ASN A C 1
ATOM 1580 O O . ASN A 1 214 ? -6.146 8.512 3.401 1.00 88.25 214 ASN A O 1
ATOM 1584 N N . TYR A 1 215 ? -4.646 9.501 4.757 1.00 90.88 215 TYR A N 1
ATOM 1585 C CA . TYR A 1 215 ? -3.610 8.470 4.691 1.00 90.88 215 TYR A CA 1
ATOM 1586 C C . TYR A 1 215 ? -3.537 7.735 6.036 1.00 90.88 215 TYR A C 1
ATOM 1588 O O . TYR A 1 215 ? -2.678 7.999 6.877 1.00 90.88 215 TYR A O 1
ATOM 1596 N N . ILE A 1 216 ? -4.465 6.801 6.241 1.00 82.50 216 ILE A N 1
ATOM 1597 C CA . ILE A 1 216 ? -4.646 6.029 7.477 1.00 82.50 216 ILE A CA 1
ATOM 1598 C C . ILE A 1 216 ? -3.498 5.019 7.615 1.00 82.50 216 ILE A C 1
ATOM 1600 O O . ILE A 1 216 ? -3.349 4.126 6.783 1.00 82.50 216 ILE A O 1
ATOM 1604 N N . GLY A 1 217 ? -2.675 5.175 8.655 1.00 80.00 217 GLY A N 1
ATOM 1605 C CA . GLY A 1 217 ? -1.386 4.478 8.817 1.00 80.00 217 GLY A CA 1
ATOM 1606 C C . GLY A 1 217 ? -0.169 5.347 8.465 1.00 80.00 217 GLY A C 1
ATOM 1607 O O . GLY A 1 217 ? 0.970 4.998 8.778 1.00 80.00 217 GLY A O 1
ATOM 1608 N N . GLY A 1 218 ? -0.405 6.518 7.866 1.00 85.31 218 GLY A N 1
ATOM 1609 C CA . GLY A 1 218 ? 0.605 7.537 7.604 1.00 85.31 218 GLY A CA 1
ATOM 1610 C C . GLY A 1 218 ? 1.572 7.208 6.466 1.00 85.31 218 GLY A C 1
ATOM 1611 O O . GLY A 1 218 ? 1.440 6.215 5.748 1.00 85.31 218 GLY A O 1
ATOM 1612 N N . VAL A 1 219 ? 2.554 8.093 6.304 1.00 88.50 219 VAL A N 1
ATOM 1613 C CA . VAL A 1 219 ? 3.648 7.974 5.335 1.00 88.50 219 VAL A CA 1
ATOM 1614 C C . VAL A 1 219 ? 4.901 7.539 6.091 1.00 88.50 219 VAL A C 1
ATOM 1616 O O . VAL A 1 219 ? 5.271 8.186 7.073 1.00 88.50 219 VAL A O 1
ATOM 1619 N N . GLN A 1 220 ? 5.556 6.462 5.661 1.00 87.12 220 GLN A N 1
ATOM 1620 C CA . GLN A 1 220 ? 6.741 5.921 6.337 1.00 87.12 220 GLN A CA 1
ATOM 1621 C C . GLN A 1 220 ? 7.924 5.755 5.380 1.00 87.12 220 GLN A C 1
ATOM 1623 O O . GLN A 1 220 ? 7.764 5.611 4.167 1.00 87.12 220 GLN A O 1
ATOM 1628 N N . GLU A 1 221 ? 9.128 5.797 5.946 1.00 86.94 221 GLU A N 1
ATOM 1629 C CA . GLU A 1 221 ? 10.343 5.358 5.263 1.00 86.94 221 GLU A CA 1
ATOM 1630 C C . GLU A 1 221 ? 10.446 3.839 5.404 1.00 86.94 221 GLU A C 1
ATOM 1632 O O . GLU A 1 221 ? 10.310 3.303 6.503 1.00 86.94 221 GLU A O 1
ATOM 1637 N N . ILE A 1 222 ? 10.666 3.158 4.287 1.00 84.25 222 ILE A N 1
ATOM 1638 C CA . ILE A 1 222 ? 10.827 1.713 4.194 1.00 84.25 222 ILE A CA 1
ATOM 1639 C C . ILE A 1 222 ? 12.164 1.453 3.511 1.00 84.25 222 ILE A C 1
ATOM 1641 O O . ILE A 1 222 ? 12.438 1.981 2.432 1.00 84.25 222 ILE A O 1
ATOM 1645 N N . ASP A 1 223 ? 12.993 0.614 4.126 1.00 83.06 223 ASP A N 1
ATOM 1646 C CA . ASP A 1 223 ? 14.247 0.198 3.513 1.00 83.06 223 ASP A CA 1
ATOM 1647 C C . ASP A 1 223 ? 13.985 -0.830 2.406 1.00 83.06 223 ASP A C 1
ATOM 1649 O O . ASP A 1 223 ? 13.813 -2.024 2.653 1.00 83.06 223 ASP A O 1
ATOM 1653 N N . TYR A 1 224 ? 13.962 -0.351 1.165 1.00 84.31 224 TYR A N 1
ATOM 1654 C CA . TYR A 1 224 ? 13.874 -1.200 -0.021 1.00 84.31 224 TYR A CA 1
ATOM 1655 C C . TYR A 1 224 ? 15.239 -1.676 -0.527 1.00 84.31 224 TYR A C 1
ATOM 1657 O O . TYR A 1 224 ? 15.284 -2.360 -1.545 1.00 84.31 224 TYR A O 1
ATOM 1665 N N . ASN A 1 225 ? 16.355 -1.319 0.121 1.00 76.62 225 ASN A N 1
ATOM 1666 C CA . ASN A 1 225 ? 17.690 -1.691 -0.365 1.00 76.62 225 ASN A CA 1
ATOM 1667 C C . ASN A 1 225 ? 18.014 -3.173 -0.120 1.00 76.62 225 ASN A C 1
ATOM 1669 O O . ASN A 1 225 ? 18.950 -3.708 -0.717 1.00 76.62 225 ASN A O 1
ATOM 1673 N N . ALA A 1 226 ? 17.242 -3.844 0.737 1.00 69.44 226 ALA A N 1
ATOM 1674 C CA . ALA A 1 226 ? 17.304 -5.282 0.943 1.00 69.44 226 ALA A CA 1
ATOM 1675 C C . ALA A 1 226 ? 16.230 -6.019 0.119 1.00 69.44 226 ALA A C 1
ATOM 1677 O O . ALA A 1 226 ? 15.117 -5.533 -0.081 1.00 69.44 226 ALA A O 1
ATOM 1678 N N . GLY A 1 227 ? 16.554 -7.234 -0.331 1.00 76.88 227 GLY A N 1
ATOM 1679 C CA . GLY A 1 227 ? 15.609 -8.117 -1.022 1.00 76.88 227 GLY A CA 1
ATOM 1680 C C . GLY A 1 227 ? 15.316 -7.716 -2.472 1.00 76.88 227 GLY A C 1
ATOM 1681 O O . GLY A 1 227 ? 16.133 -7.077 -3.136 1.00 76.88 227 GLY A O 1
ATOM 1682 N N . LEU A 1 228 ? 14.138 -8.116 -2.964 1.00 87.44 228 LEU A N 1
ATOM 1683 C CA . LEU A 1 228 ? 13.734 -7.990 -4.372 1.00 87.44 228 LEU A CA 1
ATOM 1684 C C . LEU A 1 228 ? 13.873 -6.569 -4.917 1.00 87.44 228 LEU A C 1
ATOM 1686 O O . LEU A 1 228 ? 14.305 -6.384 -6.050 1.00 87.44 228 LEU A O 1
ATOM 1690 N N . TRP A 1 229 ? 13.487 -5.579 -4.115 1.00 89.88 229 TRP A N 1
ATOM 1691 C CA . TRP A 1 229 ? 13.459 -4.177 -4.513 1.00 89.88 229 TRP A CA 1
ATOM 1692 C C . TRP A 1 229 ? 14.841 -3.515 -4.447 1.00 89.88 229 TRP A C 1
ATOM 1694 O O . TRP A 1 229 ? 15.038 -2.466 -5.049 1.00 89.88 229 TRP A O 1
ATOM 1704 N N . GLY A 1 230 ? 15.826 -4.122 -3.787 1.00 85.75 230 GLY A N 1
ATOM 1705 C CA . GLY A 1 230 ? 17.174 -3.557 -3.690 1.00 85.75 230 GLY A CA 1
ATOM 1706 C C . GLY A 1 230 ? 18.029 -3.826 -4.925 1.00 85.75 230 GLY A C 1
ATOM 1707 O O . GLY A 1 230 ? 18.951 -3.070 -5.231 1.00 85.75 230 GLY A O 1
ATOM 1708 N N . ASP A 1 231 ? 17.707 -4.891 -5.663 1.00 87.75 231 ASP A N 1
ATOM 1709 C CA . ASP A 1 231 ? 18.517 -5.398 -6.765 1.00 87.75 231 ASP A CA 1
ATOM 1710 C C . ASP A 1 231 ? 17.705 -5.473 -8.074 1.00 87.75 231 ASP A C 1
ATOM 1712 O O . ASP A 1 231 ? 16.847 -6.350 -8.231 1.00 87.75 231 ASP A O 1
ATOM 1716 N N . PRO A 1 232 ? 17.999 -4.611 -9.068 1.00 91.00 232 PRO A N 1
ATOM 1717 C CA . PRO A 1 232 ? 17.356 -4.654 -10.379 1.00 91.00 232 PRO A CA 1
ATOM 1718 C C . PRO A 1 232 ? 17.393 -6.024 -11.070 1.00 91.00 232 PRO A C 1
ATOM 1720 O O . PRO A 1 232 ? 16.461 -6.363 -11.808 1.00 91.00 232 PRO A O 1
ATOM 1723 N N . ALA A 1 233 ? 18.436 -6.830 -10.838 1.00 90.31 233 ALA A N 1
ATOM 1724 C CA . ALA A 1 233 ? 18.533 -8.175 -11.396 1.00 90.31 233 ALA A CA 1
ATOM 1725 C C . ALA A 1 233 ? 17.521 -9.136 -10.750 1.00 90.31 233 ALA A C 1
ATOM 1727 O O . ALA A 1 233 ? 16.975 -10.009 -11.437 1.00 90.31 233 ALA A O 1
ATOM 1728 N N . GLN A 1 234 ? 17.213 -8.954 -9.462 1.00 92.62 234 GLN A N 1
ATOM 1729 C CA . GLN A 1 234 ? 16.155 -9.705 -8.786 1.00 92.62 234 GLN A CA 1
ATOM 1730 C C . GLN A 1 234 ? 14.775 -9.281 -9.276 1.00 92.62 234 GLN A C 1
ATOM 1732 O O . GLN A 1 234 ? 13.965 -10.161 -9.566 1.00 92.62 234 GLN A O 1
ATOM 1737 N N . VAL A 1 235 ? 14.521 -7.978 -9.466 1.00 94.50 235 VAL A N 1
ATOM 1738 C CA . VAL A 1 235 ? 13.252 -7.509 -10.057 1.00 94.50 235 VAL A CA 1
ATOM 1739 C C . VAL A 1 235 ? 13.049 -8.123 -11.441 1.00 94.50 235 VAL A C 1
ATOM 1741 O O . VAL A 1 235 ? 11.984 -8.673 -11.722 1.00 94.50 235 VAL A O 1
ATOM 1744 N N . LYS A 1 236 ? 14.088 -8.121 -12.286 1.00 95.31 236 LYS A N 1
ATOM 1745 C CA . LYS A 1 236 ? 14.037 -8.778 -13.599 1.00 95.31 236 LYS A CA 1
ATOM 1746 C C . LYS A 1 236 ? 13.723 -10.270 -13.475 1.00 95.31 236 LYS A C 1
ATOM 1748 O O . LYS A 1 236 ? 12.833 -10.773 -14.156 1.00 95.31 236 LYS A O 1
ATOM 1753 N N . SER A 1 237 ? 14.440 -10.969 -12.595 1.00 95.06 237 SER A N 1
ATOM 1754 C CA . SER A 1 237 ? 14.248 -12.405 -12.360 1.00 95.06 237 SER A CA 1
ATOM 1755 C C . SER A 1 237 ? 12.833 -12.715 -11.873 1.00 95.06 237 SER A C 1
ATOM 1757 O O . SER A 1 237 ? 12.242 -13.710 -12.289 1.00 95.06 237 SER A O 1
ATOM 1759 N N . PHE A 1 238 ? 12.263 -11.844 -11.039 1.00 96.38 238 PHE A N 1
ATOM 1760 C CA . PHE A 1 238 ? 10.883 -11.949 -10.588 1.00 96.38 238 PHE A CA 1
ATOM 1761 C C . PHE A 1 238 ? 9.911 -11.773 -11.750 1.00 96.38 238 PHE A C 1
ATOM 1763 O O . PHE A 1 238 ? 9.081 -12.652 -11.955 1.00 96.38 238 PHE A O 1
ATOM 1770 N N . VAL A 1 239 ? 10.039 -10.720 -12.563 1.00 97.00 239 VAL A N 1
ATOM 1771 C CA . VAL A 1 239 ? 9.157 -10.504 -13.726 1.00 97.00 239 VAL A CA 1
ATOM 1772 C C . VAL A 1 239 ? 9.236 -11.671 -14.720 1.00 97.00 239 VAL A C 1
ATOM 1774 O O . VAL A 1 239 ? 8.200 -12.161 -15.177 1.00 97.00 239 VAL A O 1
ATOM 1777 N N . ASP A 1 240 ? 10.436 -12.186 -15.003 1.00 96.25 240 ASP A N 1
ATOM 1778 C CA . ASP A 1 240 ? 10.624 -13.363 -15.862 1.00 96.25 240 ASP A CA 1
ATOM 1779 C C . ASP A 1 240 ? 9.958 -14.621 -15.265 1.00 96.25 240 ASP A C 1
ATOM 1781 O O . ASP A 1 240 ? 9.300 -15.394 -15.976 1.00 96.25 240 ASP A O 1
ATOM 1785 N N . ALA A 1 241 ? 10.064 -14.812 -13.946 1.00 97.44 241 ALA A N 1
ATOM 1786 C CA . ALA A 1 241 ? 9.403 -15.904 -13.239 1.00 97.44 241 ALA A CA 1
ATOM 1787 C C . ALA A 1 241 ? 7.870 -15.744 -13.226 1.00 97.44 241 ALA A C 1
ATOM 1789 O O . ALA A 1 241 ? 7.156 -16.728 -13.439 1.00 97.44 241 ALA A O 1
ATOM 1790 N N . VAL A 1 242 ? 7.346 -14.523 -13.066 1.00 98.00 242 VAL A N 1
ATOM 1791 C CA . VAL A 1 242 ? 5.911 -14.214 -13.193 1.00 98.00 242 VAL A CA 1
ATOM 1792 C C . VAL A 1 242 ? 5.420 -14.580 -14.594 1.00 98.00 242 VAL A C 1
ATOM 1794 O O . VAL A 1 242 ? 4.420 -15.284 -14.721 1.00 98.00 242 VAL A O 1
ATOM 1797 N N . CYS A 1 243 ? 6.156 -14.210 -15.644 1.00 97.75 243 CYS A N 1
ATOM 1798 C CA . CYS A 1 243 ? 5.813 -14.578 -17.021 1.00 97.75 243 CYS A CA 1
ATOM 1799 C C . CYS A 1 243 ? 5.882 -16.078 -17.314 1.00 97.75 243 CYS A C 1
ATOM 1801 O O . CYS A 1 243 ? 5.236 -16.552 -18.246 1.00 97.75 243 CYS A O 1
ATOM 1803 N N . SER A 1 244 ? 6.629 -16.825 -16.505 1.00 97.94 244 SER A N 1
ATOM 1804 C CA . SER A 1 244 ? 6.716 -18.284 -16.582 1.00 97.94 244 SER A CA 1
ATOM 1805 C C . SER A 1 244 ? 5.650 -18.992 -15.731 1.00 97.94 244 SER A C 1
ATOM 1807 O O . SER A 1 244 ? 5.653 -20.219 -15.630 1.00 97.94 244 SER A O 1
ATOM 1809 N N . SER A 1 245 ? 4.759 -18.250 -15.067 1.00 97.88 245 SER A N 1
ATOM 1810 C CA . SER A 1 245 ? 3.659 -18.820 -14.282 1.00 97.88 245 SER A CA 1
ATOM 1811 C C . SER A 1 245 ? 2.502 -19.257 -15.185 1.00 97.88 245 SER A C 1
ATOM 1813 O O . SER A 1 245 ? 2.269 -18.695 -16.256 1.00 97.88 245 SER A O 1
ATOM 1815 N N . SER A 1 246 ? 1.757 -20.280 -14.761 1.00 96.44 246 SER A N 1
ATOM 1816 C CA . SER A 1 246 ? 0.632 -20.797 -15.547 1.00 96.44 246 SER A CA 1
ATOM 1817 C C . SER A 1 246 ? -0.445 -19.725 -15.736 1.00 96.44 246 SER A C 1
ATOM 1819 O O . SER A 1 246 ? -0.840 -19.059 -14.783 1.00 96.44 246 SER A O 1
ATOM 1821 N N . GLY A 1 247 ? -0.922 -19.550 -16.970 1.00 94.19 247 GLY A N 1
ATOM 1822 C CA . GLY A 1 247 ? -1.932 -18.539 -17.299 1.00 94.19 247 GLY A CA 1
ATOM 1823 C C . GLY A 1 247 ? -1.414 -17.096 -17.331 1.00 94.19 247 GLY A C 1
ATOM 1824 O O . GLY A 1 247 ? -2.220 -16.180 -17.505 1.00 94.19 247 GLY A O 1
ATOM 1825 N N . ALA A 1 248 ? -0.101 -16.874 -17.197 1.00 97.25 248 ALA A N 1
ATOM 1826 C CA . ALA A 1 248 ? 0.492 -15.552 -17.349 1.00 97.25 248 ALA A CA 1
ATOM 1827 C C . ALA A 1 248 ? 0.354 -15.021 -18.778 1.00 97.25 248 ALA A C 1
ATOM 1829 O O . ALA A 1 248 ? 0.598 -15.721 -19.762 1.00 97.25 248 ALA A O 1
ATOM 1830 N N . ARG A 1 249 ? -0.043 -13.750 -18.890 1.00 97.31 249 ARG A N 1
ATOM 1831 C CA . ARG A 1 249 ? -0.237 -13.055 -20.167 1.00 97.31 249 ARG A CA 1
ATOM 1832 C C . ARG A 1 249 ? 0.765 -11.918 -20.257 1.00 97.31 249 ARG A C 1
ATOM 1834 O O . ARG A 1 249 ? 0.509 -10.822 -19.761 1.00 97.31 249 ARG A O 1
ATOM 1841 N N . CYS A 1 250 ? 1.909 -12.211 -20.863 1.00 97.12 250 CYS A N 1
ATOM 1842 C CA . CYS A 1 250 ? 3.003 -11.264 -21.035 1.00 97.12 250 CYS A CA 1
ATOM 1843 C C . CYS A 1 250 ? 3.093 -10.795 -22.485 1.00 97.12 250 CYS A C 1
ATOM 1845 O O . CYS A 1 250 ? 3.223 -11.614 -23.395 1.00 97.12 250 CYS A O 1
ATOM 1847 N N . GLY A 1 251 ? 3.041 -9.486 -22.710 1.00 96.12 251 GLY A N 1
ATOM 1848 C CA . GLY A 1 251 ? 3.126 -8.912 -24.052 1.00 96.12 251 GLY A CA 1
ATOM 1849 C C . GLY A 1 251 ? 3.207 -7.392 -24.031 1.00 96.12 251 GLY A C 1
ATOM 1850 O O . GLY A 1 251 ? 3.257 -6.785 -22.972 1.00 96.12 251 GLY A O 1
ATOM 1851 N N . ASN A 1 252 ? 3.206 -6.758 -25.201 1.00 95.44 252 ASN A N 1
ATOM 1852 C CA . ASN A 1 252 ? 3.413 -5.305 -25.324 1.00 95.44 252 ASN A CA 1
ATOM 1853 C C . ASN A 1 252 ? 2.119 -4.480 -25.176 1.00 95.44 252 ASN A C 1
ATOM 1855 O O . ASN A 1 252 ? 2.118 -3.273 -25.391 1.00 95.44 252 ASN A O 1
ATOM 1859 N N . THR A 1 253 ? 0.990 -5.128 -24.895 1.00 94.06 253 THR A N 1
ATOM 1860 C CA . THR A 1 253 ? -0.340 -4.508 -24.873 1.00 94.06 253 THR A CA 1
ATOM 1861 C C . THR A 1 253 ? -1.170 -5.105 -23.753 1.00 94.06 253 THR A C 1
ATOM 1863 O O . THR A 1 253 ? -1.052 -6.299 -23.484 1.00 94.06 253 THR A O 1
ATOM 1866 N N . VAL A 1 254 ? -2.065 -4.310 -23.166 1.00 95.12 254 VAL A N 1
ATOM 1867 C CA . VAL A 1 254 ? -3.017 -4.772 -22.148 1.00 95.12 254 VAL A CA 1
ATOM 1868 C C . VAL A 1 254 ? -4.037 -5.726 -22.796 1.00 95.12 254 VAL A C 1
ATOM 1870 O O . VAL A 1 254 ? -4.755 -5.300 -23.702 1.00 95.12 254 VAL A O 1
ATOM 1873 N N . PRO A 1 255 ? -4.144 -6.999 -22.368 1.00 94.62 255 PRO A N 1
ATOM 1874 C CA . PRO A 1 255 ? -5.192 -7.902 -22.844 1.00 94.62 255 PRO A CA 1
ATOM 1875 C C . PRO A 1 255 ? -6.600 -7.355 -22.563 1.00 94.62 255 PRO A C 1
ATOM 1877 O O . PRO A 1 255 ? -6.848 -6.825 -21.479 1.00 94.62 255 PRO A O 1
ATOM 1880 N N . ASN A 1 256 ? -7.537 -7.542 -23.500 1.00 89.25 256 ASN A N 1
ATOM 1881 C CA . ASN A 1 256 ? -8.898 -6.977 -23.440 1.00 89.25 256 ASN A CA 1
ATOM 1882 C C . ASN A 1 256 ? -9.715 -7.389 -22.204 1.00 89.25 256 ASN A C 1
ATOM 1884 O O . ASN A 1 256 ? -10.674 -6.718 -21.850 1.00 89.25 256 ASN A O 1
ATOM 1888 N N . ASP A 1 257 ? -9.367 -8.501 -21.567 1.00 90.12 257 ASP A N 1
ATOM 1889 C CA . ASP A 1 257 ? -10.038 -9.056 -20.393 1.00 90.12 257 ASP A CA 1
ATOM 1890 C C . ASP A 1 257 ? -9.212 -8.874 -19.102 1.00 90.12 257 ASP A C 1
ATOM 1892 O O . ASP A 1 257 ? -9.428 -9.590 -18.121 1.00 90.12 257 ASP A O 1
ATOM 1896 N N . THR A 1 258 ? -8.232 -7.961 -19.111 1.00 91.38 258 THR A N 1
ATOM 1897 C CA . THR A 1 258 ? -7.500 -7.505 -17.909 1.00 91.38 258 THR A CA 1
ATOM 1898 C C . THR A 1 258 ? -8.403 -6.708 -16.982 1.00 91.38 258 THR A C 1
ATOM 1900 O O . THR A 1 258 ? -8.339 -6.865 -15.768 1.00 91.38 258 THR A O 1
ATOM 1903 N N . VAL A 1 259 ? -9.263 -5.884 -17.573 1.00 92.06 259 VAL A N 1
ATOM 1904 C CA . VAL A 1 259 ? -10.311 -5.146 -16.883 1.00 92.06 259 VAL A CA 1
ATOM 1905 C C . VAL A 1 259 ? -11.626 -5.546 -17.524 1.00 92.06 259 VAL A C 1
ATOM 1907 O O . VAL A 1 259 ? -11.753 -5.577 -18.747 1.00 92.06 259 VAL A O 1
ATOM 1910 N N . VAL A 1 260 ? -12.590 -5.916 -16.694 1.00 91.69 260 VAL A N 1
ATOM 1911 C CA . VAL A 1 260 ? -13.913 -6.355 -17.132 1.00 91.69 260 VAL A CA 1
ATOM 1912 C C . VAL A 1 260 ? -14.969 -5.720 -16.249 1.00 91.69 260 VAL A C 1
ATOM 1914 O O . VAL A 1 260 ? -14.702 -5.338 -15.113 1.00 91.69 260 VAL A O 1
ATOM 1917 N N . ASN A 1 261 ? -16.204 -5.659 -16.734 1.00 90.81 261 ASN A N 1
ATOM 1918 C CA . ASN A 1 261 ? -17.309 -5.205 -15.906 1.00 90.81 261 ASN A CA 1
ATOM 1919 C C . ASN A 1 261 ? -17.427 -6.070 -14.638 1.00 90.81 261 ASN A C 1
ATOM 1921 O O . ASN A 1 261 ? -17.436 -7.299 -14.733 1.00 90.81 261 ASN A O 1
ATOM 1925 N N . LYS A 1 262 ? -17.577 -5.455 -13.461 1.00 85.31 262 LYS A N 1
ATOM 1926 C CA . LYS A 1 262 ? -17.667 -6.142 -12.162 1.00 85.31 262 LYS A CA 1
ATOM 1927 C C . LYS A 1 262 ? -18.797 -7.170 -12.097 1.00 85.31 262 LYS A C 1
ATOM 1929 O O . LYS A 1 262 ? -18.656 -8.168 -11.397 1.00 85.31 262 LYS A O 1
ATOM 1934 N N . ASN A 1 263 ? -19.865 -6.991 -12.878 1.00 85.81 263 ASN A N 1
ATOM 1935 C CA . ASN A 1 263 ? -20.977 -7.946 -12.957 1.00 85.81 263 ASN A CA 1
ATOM 1936 C C . ASN A 1 263 ? -20.664 -9.192 -13.807 1.00 85.81 263 ASN A C 1
ATOM 1938 O O . ASN A 1 263 ? -21.460 -10.128 -13.848 1.00 85.81 263 ASN A O 1
ATOM 1942 N N . ASN A 1 264 ? -19.534 -9.216 -14.516 1.00 84.69 264 ASN A N 1
ATOM 1943 C CA . ASN A 1 264 ? -19.073 -10.388 -15.248 1.00 84.69 264 ASN A CA 1
ATOM 1944 C C . ASN A 1 264 ? -18.440 -11.388 -14.270 1.00 84.69 264 ASN A C 1
ATOM 1946 O O . ASN A 1 264 ? -17.614 -10.999 -13.455 1.00 84.69 264 ASN A O 1
ATOM 1950 N N . ALA A 1 265 ? -18.751 -12.680 -14.387 1.00 78.94 265 ALA A N 1
ATOM 1951 C CA . ALA A 1 265 ? -18.126 -13.726 -13.571 1.00 78.94 265 ALA A CA 1
ATOM 1952 C C . ALA A 1 265 ? -16.586 -13.744 -13.688 1.00 78.94 265 ALA A C 1
ATOM 1954 O O . ALA A 1 265 ? -15.896 -14.091 -12.732 1.00 78.94 265 ALA A O 1
ATOM 1955 N N . ALA A 1 266 ? -16.040 -13.312 -14.831 1.00 78.94 266 ALA A N 1
ATOM 1956 C CA . ALA A 1 266 ? -14.602 -13.170 -15.040 1.00 78.94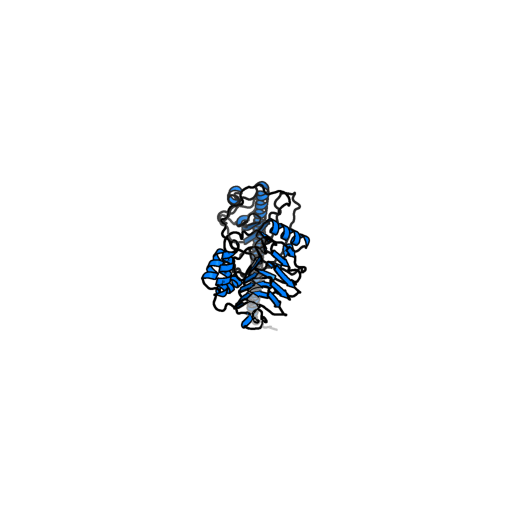 266 ALA A CA 1
ATOM 1957 C C . ALA A 1 266 ? -13.949 -12.084 -14.159 1.00 78.94 266 ALA A C 1
ATOM 1959 O O . ALA A 1 266 ? -12.729 -12.089 -14.034 1.00 78.94 266 ALA A O 1
ATOM 1960 N N . SER A 1 267 ? -14.724 -11.176 -13.545 1.00 76.88 267 SER A N 1
ATOM 1961 C CA . SER A 1 267 ? -14.212 -10.141 -12.629 1.00 76.88 267 SER A CA 1
ATOM 1962 C C . SER A 1 267 ? -13.652 -10.726 -11.329 1.00 76.88 267 SER A C 1
ATOM 1964 O O . SER A 1 267 ? -12.747 -10.157 -10.724 1.00 76.88 267 SER A O 1
ATOM 1966 N N . GLN A 1 268 ? -14.164 -11.893 -10.929 1.00 75.44 268 GLN A N 1
ATOM 1967 C CA . GLN A 1 268 ? -13.760 -12.615 -9.720 1.00 75.44 268 GLN A CA 1
ATOM 1968 C C . GLN A 1 268 ? -12.535 -13.513 -9.946 1.00 75.44 268 GLN A C 1
ATOM 1970 O O . GLN A 1 268 ? -12.041 -14.134 -9.011 1.00 75.44 268 GLN A O 1
ATOM 1975 N N . GLN A 1 269 ? -12.066 -13.636 -11.191 1.00 86.25 269 GLN A N 1
ATOM 1976 C CA . GLN A 1 269 ? -10.920 -14.471 -11.526 1.00 86.25 269 GLN A CA 1
ATOM 1977 C C . GLN A 1 269 ? -9.657 -13.623 -11.540 1.00 86.25 269 GLN A C 1
ATOM 1979 O O . GLN A 1 269 ? -9.469 -12.826 -12.456 1.00 86.25 269 GLN A O 1
ATOM 1984 N N . HIS A 1 270 ? -8.776 -13.844 -10.565 1.00 91.50 270 HIS A N 1
ATOM 1985 C CA . HIS A 1 270 ? -7.453 -13.234 -10.563 1.00 91.50 270 HIS A CA 1
ATOM 1986 C C . HIS A 1 270 ? -6.655 -13.685 -11.791 1.00 91.50 270 HIS A C 1
ATOM 1988 O O . HIS A 1 270 ? -6.611 -14.876 -12.116 1.00 91.50 270 HIS A O 1
ATOM 1994 N N . LYS A 1 271 ? -5.995 -12.739 -12.462 1.00 94.94 271 LYS A N 1
ATOM 1995 C CA . LYS A 1 271 ? -5.171 -13.000 -13.648 1.00 94.94 271 LYS A CA 1
ATOM 1996 C C . LYS A 1 271 ? -3.785 -12.400 -13.485 1.00 94.94 271 LYS A C 1
ATOM 1998 O O . LYS A 1 271 ? -3.615 -11.381 -12.823 1.00 94.94 271 LYS A O 1
ATOM 2003 N N . ILE A 1 272 ? -2.803 -13.003 -14.149 1.00 97.88 272 ILE A N 1
ATOM 2004 C CA . ILE A 1 272 ? -1.466 -12.427 -14.293 1.00 97.88 272 ILE A CA 1
ATOM 2005 C C . ILE A 1 272 ? -1.406 -11.686 -15.630 1.00 97.88 272 ILE A C 1
ATOM 2007 O O . ILE A 1 272 ? -1.651 -12.267 -16.695 1.00 97.88 272 ILE A O 1
ATOM 2011 N N . THR A 1 273 ? -1.071 -10.402 -15.570 1.00 98.31 273 THR A N 1
ATOM 2012 C CA . THR A 1 273 ? -0.914 -9.530 -16.734 1.00 98.31 273 THR A CA 1
ATOM 2013 C C . THR A 1 273 ? 0.403 -8.784 -16.626 1.00 98.31 273 THR A C 1
ATOM 2015 O O . THR A 1 273 ? 0.608 -8.046 -15.668 1.00 98.31 273 THR A O 1
ATOM 2018 N N . VAL A 1 274 ? 1.278 -8.952 -17.615 1.00 98.25 274 VAL A N 1
ATOM 2019 C CA . VAL A 1 274 ? 2.537 -8.203 -17.703 1.00 98.25 274 VAL A CA 1
ATOM 2020 C C . VAL A 1 274 ? 2.564 -7.446 -19.022 1.00 98.25 274 VAL A C 1
ATOM 2022 O O . VAL A 1 274 ? 2.494 -8.050 -20.096 1.00 98.25 274 VAL A O 1
ATOM 2025 N N . VAL A 1 275 ? 2.657 -6.123 -18.939 1.00 98.12 275 VAL A N 1
ATOM 2026 C CA . VAL A 1 275 ? 2.746 -5.227 -20.091 1.00 98.12 275 VAL A CA 1
ATOM 2027 C C . VAL A 1 275 ? 4.188 -4.763 -20.247 1.00 98.12 275 VAL A C 1
ATOM 2029 O O . VAL A 1 275 ? 4.730 -4.085 -19.378 1.00 98.12 275 VAL A O 1
ATOM 2032 N N . ARG A 1 276 ? 4.810 -5.125 -21.367 1.00 96.12 276 ARG A N 1
ATOM 2033 C CA . ARG A 1 276 ? 6.169 -4.728 -21.738 1.00 96.12 276 ARG A CA 1
ATOM 2034 C C . ARG A 1 276 ? 6.142 -3.362 -22.416 1.00 96.12 276 ARG A C 1
ATOM 2036 O O .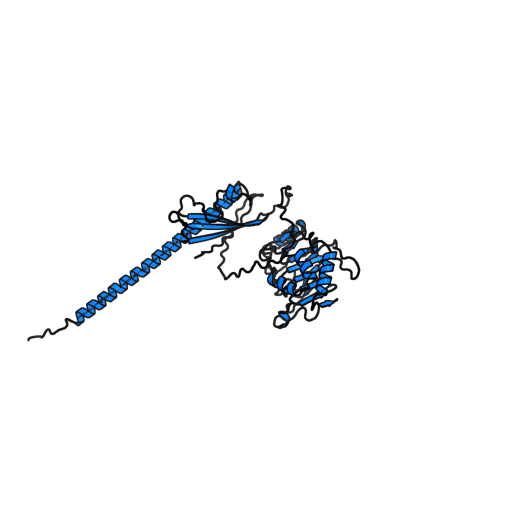 ARG A 1 276 ? 5.934 -3.267 -23.626 1.00 96.12 276 ARG A O 1
ATOM 2043 N N . GLY A 1 277 ? 6.303 -2.316 -21.615 1.00 95.62 277 GLY A N 1
ATOM 2044 C CA . GLY A 1 277 ? 6.211 -0.916 -22.027 1.00 95.62 277 GLY A CA 1
ATOM 2045 C C . GLY A 1 277 ? 5.101 -0.169 -21.293 1.00 95.62 277 GLY A C 1
ATOM 2046 O O . GLY A 1 277 ? 4.611 -0.625 -20.259 1.00 95.62 277 GLY A O 1
ATOM 2047 N N . ASP A 1 278 ? 4.728 0.993 -21.823 1.00 97.12 278 ASP A N 1
ATOM 2048 C CA . ASP A 1 278 ? 3.691 1.837 -21.231 1.00 97.12 278 ASP A CA 1
ATOM 2049 C C . ASP A 1 278 ? 2.300 1.206 -21.384 1.00 97.12 278 ASP A C 1
ATOM 2051 O O . ASP A 1 278 ? 1.958 0.630 -22.422 1.00 97.12 278 ASP A O 1
ATOM 2055 N N . ALA A 1 279 ? 1.468 1.363 -20.359 1.00 97.19 279 ALA A N 1
ATOM 2056 C CA . ALA A 1 279 ? 0.088 0.907 -20.347 1.00 97.19 279 ALA A CA 1
ATOM 2057 C C . ALA A 1 279 ? -0.869 2.072 -20.082 1.00 97.19 279 ALA A C 1
ATOM 2059 O O . ALA A 1 279 ? -0.690 2.859 -19.153 1.00 97.19 279 ALA A O 1
ATOM 2060 N N . ALA A 1 280 ? -1.940 2.132 -20.870 1.00 95.50 280 ALA A N 1
ATOM 2061 C CA . ALA A 1 280 ? -3.090 2.983 -20.606 1.00 95.50 280 ALA A CA 1
ATOM 2062 C C . ALA A 1 280 ? -4.326 2.099 -20.421 1.00 95.50 280 ALA A C 1
ATOM 2064 O O . ALA A 1 280 ? -4.733 1.409 -21.356 1.00 95.50 280 ALA A O 1
ATOM 2065 N N . ILE A 1 281 ? -4.912 2.109 -19.224 1.00 94.62 281 ILE A N 1
ATOM 2066 C CA . ILE A 1 281 ? -6.083 1.292 -18.884 1.00 94.62 281 ILE A CA 1
ATOM 2067 C C . ILE A 1 281 ? -7.277 2.211 -18.657 1.00 94.62 281 ILE A C 1
ATOM 2069 O O . ILE A 1 281 ? -7.201 3.160 -17.884 1.00 94.62 281 ILE A O 1
ATOM 2073 N N . GLU A 1 282 ? -8.387 1.941 -19.332 1.00 92.25 282 GLU A N 1
ATOM 2074 C CA . GLU A 1 282 ? -9.622 2.703 -19.173 1.00 92.25 282 GLU A CA 1
ATOM 2075 C C . GLU A 1 282 ? -10.607 1.918 -18.302 1.00 92.25 282 GLU A C 1
ATOM 2077 O O . GLU A 1 282 ? -11.034 0.830 -18.681 1.00 92.25 282 GLU A O 1
ATOM 2082 N N . PHE A 1 283 ? -10.963 2.477 -17.146 1.00 90.44 283 PHE A N 1
ATOM 2083 C CA . PHE A 1 283 ? -11.977 1.947 -16.240 1.00 90.44 283 PHE A CA 1
ATOM 2084 C C . PHE A 1 283 ? -13.300 2.670 -16.502 1.00 90.44 283 PHE A C 1
ATOM 2086 O O . PHE A 1 283 ? -13.438 3.862 -16.212 1.00 90.44 283 PHE A O 1
ATOM 2093 N N . LYS A 1 284 ? -14.288 1.967 -17.074 1.00 88.50 284 LYS A N 1
ATOM 2094 C CA . LYS A 1 284 ? -15.610 2.537 -17.375 1.00 88.50 284 LYS A CA 1
ATOM 2095 C C . LYS A 1 284 ? -16.651 2.062 -16.374 1.00 88.50 284 LYS A C 1
ATOM 2097 O O . LYS A 1 284 ? -16.954 0.876 -16.288 1.00 88.50 284 LYS A O 1
ATOM 2102 N N . GLY A 1 285 ? -17.287 3.003 -15.680 1.00 84.50 285 GLY A N 1
ATOM 2103 C CA . GLY A 1 285 ? -18.426 2.716 -14.806 1.00 84.50 285 GLY A CA 1
ATOM 2104 C C . GLY A 1 285 ? -18.081 1.706 -13.709 1.00 84.50 285 GLY A C 1
ATOM 2105 O O . GLY A 1 285 ? -17.440 2.066 -12.734 1.00 84.50 285 GLY A O 1
ATOM 2106 N N . ASN A 1 286 ? -18.511 0.454 -13.886 1.00 86.56 286 ASN A N 1
ATOM 2107 C CA . ASN A 1 286 ? -18.320 -0.639 -12.925 1.00 86.56 286 ASN A CA 1
ATOM 2108 C C . ASN A 1 286 ? -17.193 -1.599 -13.328 1.00 86.56 286 ASN A C 1
ATOM 2110 O O . ASN A 1 286 ? -17.215 -2.761 -12.937 1.00 86.56 286 ASN A O 1
ATOM 2114 N N . ASP A 1 287 ? -16.264 -1.176 -14.172 1.00 92.81 287 ASP A N 1
ATOM 2115 C CA . ASP A 1 287 ? -15.130 -2.002 -14.566 1.00 92.81 287 ASP A CA 1
ATOM 2116 C C . ASP A 1 287 ? -14.166 -2.245 -13.400 1.00 92.81 287 ASP A C 1
ATOM 2118 O O . ASP A 1 287 ? -13.937 -1.369 -12.570 1.00 92.81 287 ASP A O 1
ATOM 2122 N N . THR A 1 288 ? -13.602 -3.448 -13.338 1.00 93.50 288 THR A N 1
ATOM 2123 C CA . THR A 1 288 ? -12.659 -3.875 -12.304 1.00 93.50 288 THR A CA 1
ATOM 2124 C C . THR A 1 288 ? -11.662 -4.883 -12.873 1.00 93.50 288 THR A C 1
ATOM 2126 O O . THR A 1 288 ? -11.969 -5.619 -13.817 1.00 93.50 288 THR A O 1
ATOM 2129 N N . GLY A 1 289 ? -10.455 -4.904 -12.320 1.00 94.81 289 GLY A N 1
ATOM 2130 C CA . GLY A 1 289 ? -9.446 -5.923 -12.593 1.00 94.81 289 GLY A CA 1
ATOM 2131 C C . GLY A 1 289 ? -9.039 -6.648 -11.315 1.00 94.81 289 GLY A C 1
ATOM 2132 O O . GLY A 1 289 ? -9.267 -6.163 -10.207 1.00 94.81 289 GLY A O 1
ATOM 2133 N N . SER A 1 290 ? -8.456 -7.835 -11.450 1.00 94.38 290 SER A N 1
ATOM 2134 C CA . SER A 1 290 ? -8.019 -8.615 -10.295 1.00 94.38 290 SER A CA 1
ATOM 2135 C C . SER A 1 290 ? -6.806 -9.490 -10.602 1.00 94.38 290 SER A C 1
ATOM 2137 O O . SER A 1 290 ? -6.621 -9.978 -11.720 1.00 94.38 290 SER A O 1
ATOM 2139 N N . GLY A 1 291 ? -5.971 -9.708 -9.585 1.00 95.31 291 GLY A N 1
ATOM 2140 C CA . GLY A 1 291 ? -4.743 -10.498 -9.664 1.00 95.31 291 GLY A CA 1
ATOM 2141 C C . GLY A 1 291 ? -3.488 -9.633 -9.698 1.00 95.31 291 GLY A C 1
ATOM 2142 O O . GLY A 1 291 ? -3.371 -8.685 -8.924 1.00 95.31 291 GLY A O 1
ATOM 2143 N N . ILE A 1 292 ? -2.539 -9.989 -10.563 1.00 97.69 292 ILE A N 1
ATOM 2144 C CA . ILE A 1 292 ? -1.229 -9.342 -10.668 1.00 97.69 292 ILE A CA 1
ATOM 2145 C C . ILE A 1 292 ? -1.169 -8.548 -11.971 1.00 97.69 292 ILE A C 1
ATOM 2147 O O . ILE A 1 292 ? -1.307 -9.118 -13.058 1.00 97.69 292 ILE A O 1
ATOM 2151 N N . LEU A 1 293 ? -0.919 -7.246 -11.862 1.00 98.38 293 LEU A N 1
ATOM 2152 C CA . LEU A 1 293 ? -0.608 -6.366 -12.983 1.00 98.38 293 LEU A CA 1
ATOM 2153 C C . LEU A 1 293 ? 0.822 -5.855 -12.840 1.00 98.38 293 LEU A C 1
ATOM 2155 O O . LEU A 1 293 ? 1.129 -5.166 -11.875 1.00 98.38 293 LEU A O 1
ATOM 2159 N N . ILE A 1 294 ? 1.675 -6.149 -13.816 1.00 98.44 294 ILE A N 1
ATOM 2160 C CA . ILE A 1 294 ? 3.017 -5.570 -13.924 1.00 98.44 294 ILE A CA 1
ATOM 2161 C C . ILE A 1 294 ? 3.081 -4.748 -15.207 1.00 98.44 294 ILE A C 1
ATOM 2163 O O . ILE A 1 294 ? 2.714 -5.233 -16.276 1.00 98.44 294 ILE A O 1
ATOM 2167 N N . VAL A 1 295 ? 3.553 -3.512 -15.117 1.00 98.50 295 VAL A N 1
ATOM 2168 C CA . VAL A 1 295 ? 3.773 -2.627 -16.264 1.00 98.50 295 VAL A CA 1
ATOM 2169 C C . VAL A 1 295 ? 5.245 -2.243 -16.271 1.00 98.50 295 VAL A C 1
ATOM 2171 O O . VAL A 1 295 ? 5.702 -1.550 -15.370 1.00 98.50 295 VAL A O 1
ATOM 2174 N N . GLU A 1 296 ? 6.005 -2.712 -17.261 1.00 97.94 296 GLU A N 1
ATOM 2175 C CA . GLU A 1 296 ? 7.446 -2.431 -17.364 1.00 97.94 296 GLU A CA 1
ATOM 2176 C C . GLU A 1 296 ? 7.743 -0.958 -17.715 1.00 97.94 296 GLU A C 1
ATOM 2178 O O . GLU A 1 296 ? 8.870 -0.501 -17.527 1.00 97.94 296 GLU A O 1
ATOM 2183 N N . GLY A 1 297 ? 6.743 -0.230 -18.223 1.00 97.44 297 GLY A N 1
ATOM 2184 C CA . GLY A 1 297 ? 6.756 1.215 -18.453 1.00 97.44 297 GLY A CA 1
ATOM 2185 C C . GLY A 1 297 ? 5.815 1.981 -17.515 1.00 97.44 297 GLY A C 1
ATOM 2186 O O . GLY A 1 297 ? 5.551 1.569 -16.384 1.00 97.44 297 GLY A O 1
ATOM 2187 N N . ASN A 1 298 ? 5.340 3.136 -17.969 1.00 97.75 298 ASN A N 1
ATOM 2188 C CA . ASN A 1 298 ? 4.430 3.996 -17.217 1.00 97.75 298 ASN A CA 1
ATOM 2189 C C . ASN A 1 298 ? 3.003 3.451 -17.246 1.00 97.75 298 ASN A C 1
ATOM 2191 O O . ASN A 1 298 ? 2.538 2.967 -18.279 1.00 97.75 298 ASN A O 1
ATOM 2195 N N . LEU A 1 299 ? 2.273 3.599 -16.141 1.00 97.94 299 LEU A N 1
ATOM 2196 C CA . LEU A 1 299 ? 0.859 3.240 -16.067 1.00 97.94 299 LEU A CA 1
ATOM 2197 C C . LEU A 1 299 ? -0.002 4.499 -15.965 1.00 97.94 299 LEU A C 1
ATOM 2199 O O . LEU A 1 299 ? 0.093 5.273 -15.015 1.00 97.94 299 LEU A O 1
ATOM 2203 N N . THR A 1 300 ? -0.889 4.678 -16.939 1.00 96.38 300 THR A N 1
ATOM 2204 C CA . THR A 1 300 ? -1.940 5.697 -16.907 1.00 96.38 300 THR A CA 1
ATOM 2205 C C . THR A 1 300 ? -3.299 5.024 -16.815 1.00 96.38 300 THR A C 1
ATOM 2207 O O . THR A 1 300 ? -3.612 4.124 -17.595 1.00 96.38 300 THR A O 1
ATOM 2210 N N . THR A 1 301 ? -4.138 5.482 -15.898 1.00 94.56 301 THR A N 1
ATOM 2211 C CA . THR A 1 301 ? -5.527 5.030 -15.793 1.00 94.56 301 THR A CA 1
ATOM 2212 C C . THR A 1 301 ? -6.468 6.143 -16.233 1.00 94.56 301 THR A C 1
ATOM 2214 O O . THR A 1 301 ? -6.242 7.310 -15.928 1.00 94.56 301 THR A O 1
ATOM 2217 N N . LYS A 1 302 ? -7.492 5.804 -17.017 1.00 90.06 302 LYS A N 1
ATOM 2218 C CA . LYS A 1 302 ? -8.594 6.705 -17.367 1.00 90.06 302 LYS A CA 1
ATOM 2219 C C . LYS A 1 302 ? -9.819 6.298 -16.560 1.00 90.06 302 LYS A C 1
ATOM 2221 O O . LYS A 1 302 ? -10.285 5.174 -16.713 1.00 90.06 302 LYS A O 1
ATOM 2226 N N . GLY A 1 303 ? -10.327 7.209 -15.737 1.00 85.69 303 GLY A N 1
ATOM 2227 C CA . GLY A 1 303 ? -11.241 6.885 -14.644 1.00 85.69 303 GLY A CA 1
ATOM 2228 C C . GLY A 1 303 ? -10.484 6.414 -13.400 1.00 85.69 303 GLY A C 1
ATOM 2229 O O . GLY A 1 303 ? -9.296 6.100 -13.460 1.00 85.69 303 GLY A O 1
ATOM 2230 N N . THR A 1 304 ? -11.171 6.387 -12.260 1.00 87.12 304 THR A N 1
ATOM 2231 C CA . THR A 1 304 ? -10.598 5.873 -11.014 1.00 87.12 304 THR A CA 1
ATOM 2232 C C . THR A 1 304 ? -10.348 4.366 -11.157 1.00 87.12 304 THR A C 1
ATOM 2234 O O . THR A 1 304 ? -11.286 3.646 -11.508 1.00 87.12 304 THR A O 1
ATOM 2237 N N . PRO A 1 305 ? -9.123 3.862 -10.914 1.00 90.06 305 PRO A N 1
ATOM 2238 C CA . PRO A 1 305 ? -8.843 2.433 -11.027 1.00 90.06 305 PRO A CA 1
ATOM 2239 C C . PRO A 1 305 ? -9.710 1.631 -10.061 1.00 90.06 305 PRO A C 1
ATOM 2241 O O . PRO A 1 305 ? -9.987 2.105 -8.969 1.00 90.06 305 PRO A O 1
ATOM 2244 N N . SER A 1 306 ? -10.117 0.421 -10.443 1.00 92.62 306 SER A N 1
ATOM 2245 C CA . SER A 1 306 ? -10.688 -0.576 -9.532 1.00 92.62 306 SER A CA 1
ATOM 2246 C C . SER A 1 306 ? -9.903 -1.873 -9.678 1.00 92.62 306 SER A C 1
ATOM 2248 O O . SER A 1 306 ? -10.005 -2.533 -10.714 1.00 92.62 306 SER A O 1
ATOM 2250 N N . TRP A 1 307 ? -9.098 -2.221 -8.676 1.00 95.31 307 TRP A N 1
ATOM 2251 C CA . TRP A 1 307 ? -8.220 -3.388 -8.738 1.00 95.31 307 TRP A CA 1
ATOM 2252 C C . TRP A 1 307 ? -8.201 -4.186 -7.437 1.00 95.31 307 TRP A C 1
ATOM 2254 O O . TRP A 1 307 ? -8.019 -3.610 -6.374 1.00 95.31 307 TRP A O 1
ATOM 2264 N N . ASN A 1 308 ? -8.301 -5.510 -7.531 1.00 94.38 308 ASN A N 1
ATOM 2265 C CA . ASN A 1 308 ? -8.153 -6.420 -6.396 1.00 94.38 308 ASN A CA 1
ATOM 2266 C C . ASN A 1 308 ? -6.879 -7.267 -6.557 1.00 94.38 308 ASN A C 1
ATOM 2268 O O . ASN A 1 308 ? -6.856 -8.212 -7.353 1.00 94.38 308 ASN A O 1
ATOM 2272 N N . GLY A 1 309 ? -5.818 -6.942 -5.822 1.00 93.88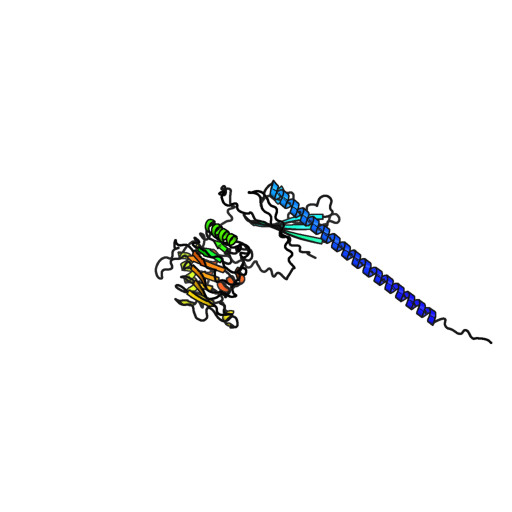 309 GLY A N 1
ATOM 2273 C CA . GLY A 1 309 ? -4.549 -7.670 -5.843 1.00 93.88 309 GLY A CA 1
ATOM 2274 C C . GLY A 1 309 ? -3.329 -6.756 -5.930 1.00 93.88 309 GLY A C 1
ATOM 2275 O O . GLY A 1 309 ? -3.272 -5.708 -5.296 1.00 93.88 309 GLY A O 1
ATOM 2276 N N . LEU A 1 310 ? -2.332 -7.173 -6.705 1.00 95.38 310 LEU A N 1
ATOM 2277 C CA . LEU A 1 310 ? -1.018 -6.537 -6.756 1.00 95.38 310 LEU A CA 1
ATOM 2278 C C . LEU A 1 310 ? -0.835 -5.749 -8.055 1.00 95.38 310 LEU A C 1
ATOM 2280 O O . LEU A 1 310 ? -1.040 -6.292 -9.144 1.00 95.38 310 LEU A O 1
ATOM 2284 N N . VAL A 1 311 ? -0.401 -4.494 -7.943 1.00 98.00 311 VAL A N 1
ATOM 2285 C CA . VAL A 1 311 ? -0.013 -3.659 -9.088 1.00 98.00 311 VAL A CA 1
ATOM 2286 C C . VAL A 1 311 ? 1.449 -3.247 -8.950 1.00 98.00 311 VAL A C 1
ATOM 2288 O O . VAL A 1 311 ? 1.853 -2.718 -7.923 1.00 98.00 311 VAL A O 1
ATOM 2291 N N . ILE A 1 312 ? 2.251 -3.466 -9.986 1.00 98.06 312 ILE A N 1
ATOM 2292 C CA . ILE A 1 312 ? 3.662 -3.078 -10.041 1.00 98.06 312 ILE A CA 1
ATOM 2293 C C . ILE A 1 312 ? 3.880 -2.245 -11.302 1.00 98.06 312 ILE A C 1
ATOM 2295 O O . ILE A 1 312 ? 3.577 -2.686 -12.411 1.00 98.06 312 ILE A O 1
ATOM 2299 N N . VAL A 1 313 ? 4.422 -1.046 -11.143 1.00 98.44 313 VAL A N 1
ATOM 2300 C CA . VAL A 1 313 ? 4.740 -0.119 -12.233 1.00 98.44 313 VAL A CA 1
ATOM 2301 C C . VAL A 1 313 ? 6.239 0.131 -12.209 1.00 98.44 313 VAL A C 1
ATOM 2303 O O . VAL A 1 313 ? 6.758 0.577 -11.194 1.00 98.44 313 VAL A O 1
ATOM 2306 N N . LEU A 1 314 ? 6.941 -0.158 -13.303 1.00 98.06 314 LEU A N 1
ATOM 2307 C CA . LEU A 1 314 ? 8.405 -0.080 -13.378 1.00 98.06 314 LEU A CA 1
ATOM 2308 C C . LEU A 1 314 ? 8.911 1.101 -14.214 1.00 98.06 314 LEU A C 1
ATOM 2310 O O . LEU A 1 314 ? 10.106 1.373 -14.202 1.00 98.06 314 LEU A O 1
ATOM 2314 N N . GLY A 1 315 ? 8.047 1.821 -14.936 1.00 96.00 315 GLY A N 1
ATOM 2315 C CA . GLY A 1 315 ? 8.465 2.973 -15.750 1.00 96.00 315 GLY A CA 1
ATOM 2316 C C . GLY A 1 315 ? 8.667 4.273 -14.979 1.00 96.00 315 GLY A C 1
ATOM 2317 O O . GLY A 1 315 ? 9.072 5.273 -15.566 1.00 96.00 315 GLY A O 1
ATOM 2318 N N . GLY A 1 316 ? 8.386 4.276 -13.677 1.00 95.19 316 GLY A N 1
ATOM 2319 C CA . GLY A 1 316 ? 8.554 5.433 -12.806 1.00 95.19 316 GLY A CA 1
ATOM 2320 C C . GLY A 1 316 ? 7.340 6.343 -12.706 1.00 95.19 316 GLY A C 1
ATOM 2321 O O . GLY A 1 316 ? 7.308 7.140 -11.781 1.00 95.19 316 GLY A O 1
ATOM 2322 N N . THR A 1 317 ? 6.334 6.227 -13.579 1.00 97.62 317 THR A N 1
ATOM 2323 C CA . THR A 1 317 ? 5.118 7.052 -13.489 1.00 97.62 317 THR A CA 1
ATOM 2324 C C . THR A 1 317 ? 3.860 6.216 -13.334 1.00 97.62 317 THR A C 1
ATOM 2326 O O . THR A 1 317 ? 3.542 5.384 -14.189 1.00 97.62 317 THR A O 1
ATOM 2329 N N . PHE A 1 318 ? 3.090 6.524 -12.293 1.00 97.44 318 PHE A N 1
ATOM 2330 C CA . PHE A 1 318 ? 1.682 6.160 -12.190 1.00 97.44 318 PHE A CA 1
ATOM 2331 C C . PHE A 1 318 ? 0.824 7.427 -12.229 1.00 97.44 318 PHE A C 1
ATOM 2333 O O . PHE A 1 318 ? 1.101 8.384 -11.505 1.00 97.44 318 PHE A O 1
ATOM 2340 N N . SER A 1 319 ? -0.217 7.444 -13.064 1.00 95.81 319 SER A N 1
ATOM 2341 C CA . SER A 1 319 ? -1.142 8.579 -13.139 1.00 95.81 319 SER A CA 1
ATOM 2342 C C . SER A 1 319 ? -2.608 8.166 -13.260 1.00 95.81 319 SER A C 1
ATOM 2344 O O . SER A 1 319 ? -2.958 7.210 -13.963 1.00 95.81 319 SER A O 1
ATOM 2346 N N . ILE A 1 320 ? -3.478 8.921 -12.588 1.00 92.75 320 ILE A N 1
ATOM 2347 C CA . ILE A 1 320 ? -4.935 8.786 -12.675 1.00 92.75 320 ILE A CA 1
ATOM 2348 C C . ILE A 1 320 ? -5.502 9.992 -13.422 1.00 92.75 320 ILE A C 1
ATOM 2350 O O . ILE A 1 320 ? -5.480 11.121 -12.930 1.00 92.75 320 ILE A O 1
ATOM 2354 N N . GLY A 1 321 ? -6.040 9.747 -14.613 1.00 84.44 321 GLY A N 1
ATOM 2355 C CA . GLY A 1 321 ? -6.736 10.736 -15.425 1.00 84.44 321 GLY A CA 1
ATOM 2356 C C . GLY A 1 321 ? -8.250 10.569 -15.334 1.00 84.44 321 GLY A C 1
ATOM 2357 O O . GLY A 1 321 ? -8.789 9.553 -15.758 1.00 84.44 321 GLY A O 1
ATOM 2358 N N . GLY A 1 322 ? -8.966 11.584 -14.853 1.00 80.50 322 GLY A N 1
ATOM 2359 C CA . GLY A 1 322 ? -10.432 11.582 -14.784 1.00 80.50 322 GLY A CA 1
ATOM 2360 C C . GLY A 1 322 ? -10.949 11.745 -13.361 1.00 80.50 322 GLY A C 1
ATOM 2361 O O . GLY A 1 322 ? -10.336 12.438 -12.567 1.00 80.50 322 GLY A O 1
ATOM 2362 N N . GLY A 1 323 ? -12.106 11.171 -13.061 1.00 76.12 323 GLY A N 1
ATOM 2363 C CA . GLY A 1 323 ? -12.685 11.114 -11.722 1.00 76.12 323 GLY A CA 1
ATOM 2364 C C . GLY A 1 323 ? -13.745 10.021 -11.687 1.00 76.12 323 GLY A C 1
ATOM 2365 O O . GLY A 1 323 ? -14.211 9.577 -12.738 1.00 76.12 323 GLY A O 1
ATOM 2366 N N . GLY A 1 324 ? -14.117 9.563 -10.499 1.00 83.38 324 GLY A N 1
ATOM 2367 C CA . GLY A 1 324 ? -15.063 8.466 -10.341 1.00 83.38 324 GLY A CA 1
ATOM 2368 C C . GLY A 1 324 ? -14.982 7.832 -8.962 1.00 83.38 324 GLY A C 1
ATOM 2369 O O . GLY A 1 324 ? -14.393 8.400 -8.041 1.00 83.38 324 GLY A O 1
ATOM 2370 N N . ASN A 1 325 ? -15.592 6.656 -8.850 1.00 84.94 325 ASN A N 1
ATOM 2371 C CA . ASN A 1 325 ? -15.489 5.796 -7.682 1.00 84.94 325 ASN A CA 1
ATOM 2372 C C . ASN A 1 325 ? -14.705 4.539 -8.060 1.00 84.94 325 ASN A C 1
ATOM 2374 O O . ASN A 1 325 ? -14.875 4.009 -9.157 1.00 84.94 325 ASN A O 1
ATOM 2378 N N . GLY A 1 326 ? -13.851 4.078 -7.161 1.00 88.62 326 GLY A N 1
ATOM 2379 C CA . GLY A 1 326 ? -12.970 2.947 -7.390 1.00 88.62 326 GLY A CA 1
ATOM 2380 C C . GLY A 1 326 ? -11.996 2.796 -6.235 1.00 88.62 326 GLY A C 1
ATOM 2381 O O . GLY A 1 326 ? -12.201 3.332 -5.150 1.00 88.62 326 GLY A O 1
ATOM 2382 N N . GLY A 1 327 ? -10.929 2.063 -6.472 1.00 92.12 327 GLY A N 1
ATOM 2383 C CA . GLY A 1 327 ? -9.907 1.829 -5.484 1.00 92.12 327 GLY A CA 1
ATOM 2384 C C . GLY A 1 327 ? -8.964 0.703 -5.851 1.00 92.12 327 GLY A C 1
ATOM 2385 O O . GLY A 1 327 ? -9.055 0.079 -6.909 1.00 92.12 327 GLY A O 1
ATOM 2386 N N . LEU A 1 328 ? -8.073 0.421 -4.924 1.00 94.69 328 LEU A N 1
ATOM 2387 C CA . LEU A 1 328 ? -7.221 -0.747 -4.962 1.00 94.69 328 LEU A CA 1
ATOM 2388 C C . LEU A 1 328 ? -7.407 -1.493 -3.648 1.00 94.69 328 LEU A C 1
ATOM 2390 O O . LEU A 1 328 ? -7.187 -0.917 -2.596 1.00 94.69 328 LEU A O 1
ATOM 2394 N N . GLU A 1 329 ? -7.804 -2.756 -3.712 1.00 93.62 329 GLU A N 1
ATOM 2395 C CA . GLU A 1 329 ? -7.778 -3.683 -2.583 1.00 93.62 329 GLU A CA 1
ATOM 2396 C C . GLU A 1 329 ? -6.554 -4.584 -2.753 1.00 93.62 329 GLU A C 1
ATOM 2398 O O . GLU A 1 329 ? -6.588 -5.561 -3.506 1.00 93.62 329 GLU A O 1
ATOM 2403 N N . GLY A 1 330 ? -5.449 -4.241 -2.099 1.00 93.12 330 GLY A N 1
ATOM 2404 C CA . GLY A 1 330 ? -4.185 -4.965 -2.204 1.00 93.12 330 GLY A CA 1
ATOM 2405 C C . GLY A 1 330 ? -2.991 -4.035 -2.046 1.00 93.12 330 GLY A C 1
ATOM 2406 O O . GLY A 1 330 ? -3.002 -3.204 -1.155 1.00 93.12 330 GLY A O 1
ATOM 2407 N N . SER A 1 331 ? -1.954 -4.159 -2.873 1.00 94.00 331 SER A N 1
ATOM 2408 C CA . SER A 1 331 ? -0.785 -3.270 -2.781 1.00 94.00 331 SER A CA 1
ATOM 2409 C C . SER A 1 331 ? -0.324 -2.794 -4.156 1.00 94.00 331 SER A C 1
ATOM 2411 O O . SER A 1 331 ? -0.458 -3.508 -5.157 1.00 94.00 331 SER A O 1
ATOM 2413 N N . MET A 1 332 ? 0.202 -1.572 -4.206 1.00 96.50 332 MET A N 1
ATOM 2414 C CA . MET A 1 332 ? 0.823 -0.989 -5.387 1.00 96.50 332 MET A CA 1
ATOM 2415 C C . MET A 1 332 ? 2.295 -0.676 -5.129 1.00 96.50 332 MET A C 1
ATOM 2417 O O . MET A 1 332 ? 2.613 -0.037 -4.132 1.00 96.50 332 MET A O 1
ATOM 2421 N N . TYR A 1 333 ? 3.171 -1.039 -6.066 1.00 96.44 333 TYR A N 1
ATOM 2422 C CA . TYR A 1 333 ? 4.580 -0.640 -6.085 1.00 96.44 333 TYR A CA 1
ATOM 2423 C C . TYR A 1 333 ? 4.856 0.173 -7.339 1.00 96.44 333 TYR A C 1
ATOM 2425 O O . TYR A 1 333 ? 4.512 -0.242 -8.447 1.00 96.44 333 TYR A O 1
ATOM 2433 N N . VAL A 1 334 ? 5.495 1.323 -7.172 1.00 97.44 334 VAL A N 1
ATOM 2434 C CA . VAL A 1 334 ? 5.953 2.166 -8.272 1.00 97.44 334 VAL A CA 1
ATOM 2435 C C . VAL A 1 334 ? 7.459 2.322 -8.142 1.00 97.44 334 VAL A C 1
ATOM 2437 O O . VAL A 1 334 ? 7.966 2.835 -7.148 1.00 97.44 334 VAL A O 1
ATOM 2440 N N . LEU A 1 335 ? 8.162 1.847 -9.161 1.00 95.44 335 LEU A N 1
ATOM 2441 C CA . LEU A 1 335 ? 9.607 1.852 -9.298 1.00 95.44 335 LEU A CA 1
ATOM 2442 C C . LEU A 1 335 ? 9.962 2.606 -10.572 1.00 95.44 335 LEU A C 1
ATOM 2444 O O . LEU A 1 335 ? 9.224 2.543 -11.556 1.00 95.44 335 LEU A O 1
ATOM 2448 N N . ASN A 1 336 ? 11.109 3.281 -10.583 1.00 95.50 336 ASN A N 1
ATOM 2449 C CA . ASN A 1 336 ? 11.637 3.887 -11.799 1.00 95.50 336 ASN A CA 1
ATOM 2450 C C . ASN A 1 336 ? 12.840 3.101 -12.325 1.00 95.50 336 ASN A C 1
ATOM 2452 O O . ASN A 1 336 ? 13.988 3.340 -11.942 1.00 95.50 336 ASN A O 1
ATOM 2456 N N . MET A 1 337 ? 12.563 2.158 -13.217 1.00 94.06 337 MET A N 1
ATOM 2457 C CA . MET A 1 337 ? 13.541 1.261 -13.806 1.00 94.06 337 MET A CA 1
ATOM 2458 C C . MET A 1 337 ? 13.789 1.558 -15.286 1.00 94.06 337 MET A C 1
ATOM 2460 O O . MET A 1 337 ? 12.942 2.018 -16.058 1.00 94.06 337 MET A O 1
ATOM 2464 N N . ASN A 1 338 ? 15.010 1.263 -15.706 1.00 92.88 338 ASN A N 1
ATOM 2465 C CA . ASN A 1 338 ? 15.352 1.030 -17.089 1.00 92.88 338 ASN A CA 1
ATOM 2466 C C . ASN A 1 338 ? 15.212 -0.471 -17.365 1.00 92.88 338 ASN A C 1
ATOM 2468 O O . ASN A 1 338 ? 15.992 -1.270 -16.849 1.00 92.88 338 ASN A O 1
ATOM 2472 N N . THR A 1 339 ? 14.218 -0.829 -18.174 1.00 92.88 339 THR A N 1
ATOM 2473 C CA . THR A 1 339 ? 13.814 -2.204 -18.502 1.00 92.88 339 THR A CA 1
ATOM 2474 C C . THR A 1 339 ? 14.117 -2.517 -19.975 1.00 92.88 339 THR A C 1
ATOM 2476 O O . THR A 1 339 ? 13.209 -2.707 -20.786 1.00 92.88 339 THR A O 1
ATOM 2479 N N . PRO A 1 340 ? 15.395 -2.516 -20.403 1.00 88.38 340 PRO A N 1
ATOM 2480 C CA . PRO A 1 340 ? 15.713 -2.785 -21.797 1.00 88.38 340 PRO A CA 1
ATOM 2481 C C . PRO A 1 340 ? 15.291 -4.211 -22.178 1.00 88.38 340 PRO A C 1
ATOM 2483 O O . PRO A 1 340 ? 15.415 -5.153 -21.393 1.00 88.38 340 PRO A O 1
ATOM 2486 N N . SER A 1 341 ? 14.843 -4.383 -23.424 1.00 82.75 341 SER A N 1
ATOM 2487 C CA . SER A 1 341 ? 14.472 -5.694 -23.979 1.00 82.75 341 SER A CA 1
ATOM 2488 C C . SER A 1 341 ? 15.656 -6.667 -24.060 1.00 82.75 341 SER A C 1
ATOM 2490 O O . SER A 1 341 ? 15.462 -7.881 -24.081 1.00 82.75 341 SER A O 1
ATOM 2492 N N . SER A 1 342 ? 16.881 -6.135 -24.073 1.00 75.62 342 SER A N 1
ATOM 2493 C CA . SER A 1 342 ? 18.138 -6.870 -23.954 1.00 75.62 342 SER A CA 1
ATOM 2494 C C . SER A 1 342 ? 19.109 -6.106 -23.054 1.00 75.62 342 SER A C 1
ATOM 2496 O O . SER A 1 342 ? 19.343 -4.922 -23.291 1.00 75.62 342 SER A O 1
ATOM 2498 N N . GLY A 1 343 ? 19.720 -6.784 -22.082 1.00 82.94 343 GLY A N 1
ATOM 2499 C CA . GLY A 1 343 ? 20.708 -6.199 -21.173 1.00 82.94 343 GLY A CA 1
ATOM 2500 C C . GLY A 1 343 ? 20.271 -6.220 -19.710 1.00 82.94 343 GLY A C 1
ATOM 2501 O O . GLY A 1 343 ? 19.271 -6.846 -19.352 1.00 82.94 343 GLY A O 1
ATOM 2502 N N . GLU A 1 344 ? 21.062 -5.559 -18.871 1.00 91.19 344 GLU A N 1
ATOM 2503 C CA . GLU A 1 344 ? 20.823 -5.473 -17.432 1.00 91.19 344 GLU A CA 1
ATOM 2504 C C . GLU A 1 344 ? 19.792 -4.390 -17.111 1.00 91.19 344 GLU A C 1
ATOM 2506 O O . GLU A 1 344 ? 19.766 -3.318 -17.722 1.00 91.19 344 GLU A O 1
ATOM 2511 N N . TRP A 1 345 ? 18.924 -4.696 -16.150 1.00 94.38 345 TRP A N 1
ATOM 2512 C CA . TRP A 1 345 ? 17.988 -3.726 -15.599 1.00 94.38 345 TRP A CA 1
ATOM 2513 C C . TRP A 1 345 ? 18.714 -2.824 -14.603 1.00 94.38 345 TRP A C 1
ATOM 2515 O O . TRP A 1 345 ? 19.656 -3.251 -13.940 1.00 94.38 345 TRP A O 1
ATOM 2525 N N . SER A 1 346 ? 18.278 -1.573 -14.484 1.00 91.31 346 SER A N 1
ATOM 2526 C CA . SER A 1 346 ? 18.857 -0.617 -13.535 1.00 91.31 346 SER A CA 1
ATOM 2527 C C . SER A 1 346 ? 17.835 0.413 -13.069 1.00 91.31 346 SER A C 1
ATOM 2529 O O . SER A 1 346 ? 16.841 0.654 -13.751 1.00 91.31 346 SER A O 1
ATOM 2531 N N . TYR A 1 347 ? 18.069 1.045 -11.918 1.00 92.00 347 TYR A N 1
ATOM 2532 C CA . TYR A 1 347 ? 17.270 2.189 -11.476 1.00 92.00 347 TYR A CA 1
ATOM 2533 C C . TYR A 1 347 ? 17.622 3.451 -12.268 1.00 92.00 347 TYR A C 1
ATOM 2535 O O . TYR A 1 347 ? 18.796 3.730 -12.526 1.00 92.00 347 TYR A O 1
ATOM 2543 N N . ARG A 1 348 ? 16.610 4.240 -12.646 1.00 86.25 348 ARG A N 1
ATOM 2544 C CA . ARG A 1 348 ? 16.823 5.571 -13.232 1.00 86.25 348 ARG A CA 1
ATOM 2545 C C . ARG A 1 348 ? 17.018 6.608 -12.129 1.00 86.25 348 ARG A C 1
ATOM 2547 O O . ARG A 1 348 ? 16.437 6.515 -11.054 1.00 86.25 348 ARG A O 1
ATOM 2554 N N . SER A 1 349 ? 17.786 7.653 -12.428 1.00 83.88 349 SER A N 1
ATOM 2555 C CA . SER A 1 349 ? 18.062 8.746 -11.487 1.00 83.88 349 SER A CA 1
ATOM 2556 C C . SER A 1 349 ? 16.924 9.760 -11.342 1.00 83.88 349 SER A C 1
ATOM 2558 O O . SER A 1 349 ? 16.932 10.536 -10.393 1.00 83.88 349 SER A O 1
ATOM 2560 N N . THR A 1 350 ? 15.951 9.775 -12.260 1.00 81.88 350 THR A N 1
ATOM 2561 C CA . THR A 1 350 ? 14.904 10.810 -12.325 1.00 81.88 350 THR A CA 1
ATOM 2562 C C . THR A 1 350 ? 13.779 10.633 -11.307 1.00 81.88 350 THR A C 1
ATOM 2564 O O . THR A 1 350 ? 12.854 11.429 -11.338 1.00 81.88 350 THR A O 1
ATOM 2567 N N . GLY A 1 351 ? 13.840 9.619 -10.436 1.00 89.31 351 GLY A N 1
ATOM 2568 C CA . GLY A 1 351 ? 12.855 9.362 -9.380 1.00 89.31 351 GLY A CA 1
ATOM 2569 C C . GLY A 1 351 ? 11.463 8.955 -9.880 1.00 89.31 351 GLY A C 1
ATOM 2570 O O . GLY A 1 351 ? 11.221 8.854 -11.081 1.00 89.31 351 GLY A O 1
ATOM 2571 N N . VAL A 1 352 ? 10.562 8.659 -8.952 1.00 95.88 352 VAL A N 1
ATOM 2572 C CA . VAL A 1 352 ? 9.190 8.208 -9.198 1.00 95.88 352 VAL A CA 1
ATOM 2573 C C . VAL A 1 352 ? 8.227 9.397 -9.219 1.00 95.88 352 VAL A C 1
ATOM 2575 O O . VAL A 1 352 ? 8.339 10.312 -8.404 1.00 95.88 352 VAL A O 1
ATOM 2578 N N . THR A 1 353 ? 7.254 9.354 -10.125 1.00 97.25 353 THR A N 1
ATOM 2579 C CA . THR A 1 353 ? 6.119 10.272 -10.199 1.00 97.25 353 THR A CA 1
ATOM 2580 C C . THR A 1 353 ? 4.825 9.531 -9.873 1.00 97.25 353 THR A C 1
ATOM 2582 O O . THR A 1 353 ? 4.446 8.575 -10.556 1.00 97.25 353 THR A O 1
ATOM 2585 N N . PHE A 1 354 ? 4.112 10.008 -8.856 1.00 96.00 354 PHE A N 1
ATOM 2586 C CA . PHE A 1 354 ? 2.788 9.515 -8.488 1.00 96.00 354 PHE A CA 1
ATOM 2587 C C . PHE A 1 354 ? 1.761 10.643 -8.622 1.00 96.00 354 PHE A C 1
ATOM 2589 O O . PHE A 1 354 ? 1.739 11.582 -7.823 1.00 96.00 354 PHE A O 1
ATOM 2596 N N . ASP A 1 355 ? 0.917 10.569 -9.653 1.00 95.25 355 ASP A N 1
ATOM 2597 C CA . ASP A 1 355 ? -0.095 11.584 -9.950 1.00 95.25 355 ASP A CA 1
ATOM 2598 C C . ASP A 1 355 ? -1.511 11.072 -9.670 1.00 95.25 355 ASP A C 1
ATOM 2600 O O . ASP A 1 355 ? -2.108 10.339 -10.464 1.00 95.25 355 ASP A O 1
ATOM 2604 N N . SER A 1 356 ? -2.071 11.496 -8.538 1.00 89.88 356 SER A N 1
ATOM 2605 C CA . SER A 1 356 ? -3.409 11.093 -8.092 1.00 89.88 356 SER A CA 1
ATOM 2606 C C . SER A 1 356 ? -4.470 12.192 -8.225 1.00 89.88 356 SER A C 1
ATOM 2608 O O . SER A 1 356 ? -5.578 12.059 -7.695 1.00 89.88 356 SER A O 1
ATOM 2610 N N . LYS A 1 357 ? -4.197 13.267 -8.987 1.00 86.12 357 LYS A N 1
ATOM 2611 C CA . LYS A 1 357 ? -5.124 14.411 -9.123 1.00 86.12 357 LYS A CA 1
ATOM 2612 C C . LYS A 1 357 ? -6.512 14.027 -9.650 1.00 86.12 357 LYS A C 1
ATOM 2614 O O . LYS A 1 357 ? -7.489 14.693 -9.301 1.00 86.12 357 LYS A O 1
ATOM 2619 N N . GLY A 1 358 ? -6.608 12.966 -10.456 1.00 77.31 358 GLY A N 1
ATOM 2620 C CA . GLY A 1 358 ? -7.857 12.438 -11.018 1.00 77.31 358 GLY A CA 1
ATOM 2621 C C . GLY A 1 358 ? -8.554 11.331 -10.208 1.00 77.31 358 GLY A C 1
ATOM 2622 O O . GLY A 1 358 ? -9.386 10.603 -10.743 1.00 77.31 358 GLY A O 1
ATOM 2623 N N . GLY A 1 359 ? -8.217 11.148 -8.929 1.00 71.94 359 GLY A N 1
ATOM 2624 C CA . GLY A 1 359 ? -8.678 9.997 -8.139 1.00 71.94 359 GLY A CA 1
ATOM 2625 C C . GLY A 1 359 ? -10.174 9.952 -7.792 1.00 71.94 359 GLY A C 1
ATOM 2626 O O . GLY A 1 359 ? -10.700 8.870 -7.544 1.00 71.94 359 GLY A O 1
ATOM 2627 N N . GLY A 1 360 ? -10.894 11.078 -7.779 1.00 86.06 360 GLY A N 1
ATOM 2628 C CA . GLY A 1 360 ? -12.292 11.094 -7.321 1.00 86.06 360 GLY A CA 1
ATOM 2629 C C . GLY A 1 360 ? -12.431 10.578 -5.881 1.00 86.06 360 GLY A C 1
ATOM 2630 O O . GLY A 1 360 ? -11.734 11.055 -4.992 1.00 86.06 360 GLY A O 1
ATOM 2631 N N . THR A 1 361 ? -13.313 9.612 -5.631 1.00 88.25 361 THR A N 1
ATOM 2632 C CA . THR A 1 361 ? -13.530 9.007 -4.300 1.00 88.25 361 THR A CA 1
ATOM 2633 C C . THR A 1 361 ? -12.760 7.692 -4.126 1.00 88.25 361 THR A C 1
ATOM 2635 O O . THR A 1 361 ? -13.288 6.754 -3.536 1.00 88.25 361 THR A O 1
ATOM 2638 N N . ALA A 1 362 ? -11.569 7.563 -4.725 1.00 91.44 362 ALA A N 1
ATOM 2639 C CA . ALA A 1 362 ? -10.829 6.303 -4.683 1.00 91.44 362 ALA A CA 1
ATOM 2640 C C . ALA A 1 362 ? -10.452 5.895 -3.254 1.00 91.44 362 ALA A C 1
ATOM 2642 O O . ALA A 1 362 ? -10.019 6.743 -2.476 1.00 91.44 362 ALA A O 1
ATOM 2643 N N . LEU A 1 363 ? -10.511 4.595 -2.966 1.00 93.44 363 LEU A N 1
ATOM 2644 C CA . LEU A 1 363 ? -9.966 4.004 -1.745 1.00 93.44 363 LEU A CA 1
ATOM 2645 C C . LEU A 1 363 ? -8.835 3.027 -2.084 1.00 93.44 363 LEU A C 1
ATOM 2647 O O . LEU A 1 363 ? -9.063 2.005 -2.722 1.00 93.44 363 LEU A O 1
ATOM 2651 N N . PHE A 1 364 ? -7.615 3.323 -1.656 1.00 95.81 364 PHE A N 1
ATOM 2652 C CA . PHE A 1 364 ? -6.478 2.408 -1.760 1.00 95.81 364 PHE A CA 1
ATOM 2653 C C . PHE A 1 364 ? -6.300 1.723 -0.414 1.00 95.81 364 PHE A C 1
ATOM 2655 O O . PHE A 1 364 ? -5.768 2.308 0.520 1.00 95.81 364 PHE A O 1
ATOM 2662 N N . ASN A 1 365 ? -6.786 0.500 -0.303 1.00 92.56 365 ASN A N 1
ATOM 2663 C CA . ASN A 1 365 ? -6.796 -0.277 0.916 1.00 92.56 365 ASN A CA 1
ATOM 2664 C C . ASN A 1 365 ? -5.762 -1.404 0.835 1.00 92.56 365 ASN A C 1
ATOM 2666 O O . ASN A 1 365 ? -5.845 -2.267 -0.044 1.00 92.56 365 ASN A O 1
ATOM 2670 N N . HIS A 1 366 ? -4.805 -1.412 1.761 1.00 90.56 366 HIS A N 1
ATOM 2671 C CA . HIS A 1 366 ? -3.861 -2.510 1.892 1.00 90.56 366 HIS A CA 1
ATOM 2672 C C . HIS A 1 366 ? -4.620 -3.791 2.239 1.00 90.56 366 HIS A C 1
ATOM 2674 O O . HIS A 1 366 ? -5.319 -3.843 3.242 1.00 90.56 366 HIS A O 1
ATOM 2680 N N . ASN A 1 367 ? -4.526 -4.833 1.414 1.00 87.56 367 ASN A N 1
ATOM 2681 C CA . ASN A 1 367 ? -5.333 -6.037 1.613 1.00 87.56 367 ASN A CA 1
ATOM 2682 C C . ASN A 1 367 ? -4.517 -7.315 1.401 1.00 87.56 367 ASN A C 1
ATOM 2684 O O . ASN A 1 367 ? -4.415 -7.837 0.286 1.00 87.56 367 ASN A O 1
ATOM 2688 N N . CYS A 1 368 ? -3.978 -7.852 2.500 1.00 84.44 368 CYS A N 1
ATOM 2689 C CA . CYS A 1 368 ? -3.191 -9.086 2.511 1.00 84.44 368 CYS A CA 1
ATOM 2690 C C . CYS A 1 368 ? -3.931 -10.276 1.892 1.00 84.44 368 CYS A C 1
ATOM 2692 O O . CYS A 1 368 ? -3.307 -11.097 1.224 1.00 84.44 368 CYS A O 1
ATOM 2694 N N . GLN A 1 369 ? -5.254 -10.380 2.068 1.00 84.56 369 GLN A N 1
ATOM 2695 C CA . GLN A 1 369 ? -6.022 -11.481 1.488 1.00 84.56 369 GLN A CA 1
ATOM 2696 C C . GLN A 1 369 ? -5.997 -11.415 -0.044 1.00 84.56 369 GLN A C 1
ATOM 2698 O O . GLN A 1 369 ? -5.719 -12.425 -0.691 1.00 84.56 369 GLN A O 1
ATOM 2703 N N . GLN A 1 370 ? -6.246 -10.238 -0.625 1.00 88.44 370 GLN A N 1
ATOM 2704 C CA . GLN A 1 370 ? -6.219 -10.052 -2.081 1.00 88.44 370 GLN A CA 1
ATOM 2705 C C . GLN A 1 370 ? -4.809 -10.240 -2.652 1.00 88.44 370 GLN A C 1
ATOM 2707 O O . GLN A 1 370 ? -4.644 -10.847 -3.713 1.00 88.44 370 GLN A O 1
ATOM 2712 N N . ILE A 1 371 ? -3.783 -9.781 -1.928 1.00 90.12 371 ILE A N 1
ATOM 2713 C CA . ILE A 1 371 ? -2.378 -9.996 -2.295 1.00 90.12 371 ILE A CA 1
ATOM 2714 C C . ILE A 1 371 ? -2.060 -11.497 -2.291 1.00 90.12 371 ILE A C 1
ATOM 2716 O O . ILE A 1 371 ? -1.607 -12.024 -3.303 1.00 90.12 371 ILE A O 1
ATOM 2720 N N . ASN A 1 372 ? -2.376 -12.220 -1.215 1.00 88.50 372 ASN A N 1
ATOM 2721 C CA . ASN A 1 372 ? -2.104 -13.655 -1.102 1.00 88.50 372 ASN A CA 1
ATOM 2722 C C . ASN A 1 372 ? -2.880 -14.489 -2.137 1.00 88.50 372 ASN A C 1
ATOM 2724 O O . ASN A 1 372 ? -2.336 -15.451 -2.683 1.00 88.50 372 ASN A O 1
ATOM 2728 N N . GLN A 1 373 ? -4.115 -14.102 -2.473 1.00 88.94 373 GLN A N 1
ATOM 2729 C CA . GLN A 1 373 ? -4.872 -14.716 -3.571 1.00 88.94 373 GLN A CA 1
ATOM 2730 C C . GLN A 1 373 ? -4.193 -14.494 -4.930 1.00 88.94 373 GLN A C 1
ATOM 2732 O O . GLN A 1 373 ? -4.066 -15.439 -5.712 1.00 88.94 373 GLN A O 1
ATOM 2737 N N . ALA A 1 374 ? -3.702 -13.281 -5.196 1.00 91.75 374 ALA A N 1
ATOM 2738 C CA . ALA A 1 374 ? -2.966 -12.965 -6.417 1.00 91.75 374 ALA A CA 1
ATOM 2739 C C . ALA A 1 374 ? -1.627 -13.725 -6.497 1.00 91.75 374 ALA A C 1
ATOM 2741 O O . ALA A 1 374 ? -1.315 -14.320 -7.530 1.00 91.75 374 ALA A O 1
ATOM 2742 N N . LEU A 1 375 ? -0.868 -13.780 -5.397 1.00 91.12 375 LEU A N 1
ATOM 2743 C CA . LEU A 1 375 ? 0.391 -14.531 -5.294 1.00 91.12 375 LEU A CA 1
ATOM 2744 C C . LEU A 1 375 ? 0.189 -16.046 -5.436 1.00 91.12 375 LEU A C 1
ATOM 2746 O O . LEU A 1 375 ? 1.094 -16.742 -5.892 1.00 91.12 375 LEU A O 1
ATOM 2750 N N . GLY A 1 376 ? -0.999 -16.564 -5.110 1.00 91.56 376 GLY A N 1
ATOM 2751 C CA . GLY A 1 376 ? -1.373 -17.959 -5.351 1.00 91.56 376 GLY A CA 1
ATOM 2752 C C . GLY A 1 376 ? -1.346 -18.374 -6.829 1.00 91.56 376 GLY A C 1
ATOM 2753 O O . GLY A 1 376 ? -1.283 -19.568 -7.117 1.00 91.56 376 GLY A O 1
ATOM 2754 N N . LEU A 1 377 ? -1.351 -17.416 -7.766 1.00 93.25 377 LEU A N 1
ATOM 2755 C CA . LEU A 1 377 ? -1.212 -17.677 -9.205 1.00 93.25 377 LEU A CA 1
ATOM 2756 C C . LEU A 1 377 ? 0.238 -17.926 -9.642 1.00 93.25 377 LEU A C 1
ATOM 2758 O O . LEU A 1 377 ? 0.480 -18.446 -10.734 1.00 93.25 377 LEU A O 1
ATOM 2762 N N . LEU A 1 378 ? 1.206 -17.506 -8.830 1.00 95.56 378 LEU A N 1
ATOM 2763 C CA . LEU A 1 378 ? 2.616 -17.522 -9.188 1.00 95.56 378 LEU A CA 1
ATOM 2764 C C . LEU A 1 378 ? 3.229 -18.918 -9.046 1.00 95.56 378 LEU A C 1
ATOM 2766 O O . LEU A 1 378 ? 2.907 -19.687 -8.136 1.00 95.56 378 LEU A O 1
ATOM 2770 N N . ASN A 1 379 ? 4.186 -19.227 -9.921 1.00 94.00 379 ASN A N 1
ATOM 2771 C CA . ASN A 1 379 ? 5.043 -20.395 -9.745 1.00 94.00 379 ASN A CA 1
ATOM 2772 C C . ASN A 1 379 ? 5.928 -20.262 -8.490 1.00 94.00 379 ASN A C 1
ATOM 2774 O O . ASN A 1 379 ? 6.006 -19.215 -7.847 1.00 94.00 379 ASN A O 1
ATOM 2778 N N . GLU A 1 380 ? 6.583 -21.356 -8.109 1.00 93.06 380 GLU A N 1
ATOM 2779 C CA . GLU A 1 380 ? 7.416 -21.402 -6.905 1.00 93.06 380 GLU A CA 1
ATOM 2780 C C . GLU A 1 380 ? 8.554 -20.375 -6.935 1.00 93.06 380 GLU A C 1
ATOM 2782 O O . GLU A 1 380 ? 8.711 -19.633 -5.973 1.00 93.06 380 GLU A O 1
ATOM 2787 N N . THR A 1 381 ? 9.265 -20.241 -8.059 1.00 92.94 381 THR A N 1
ATOM 2788 C CA . THR A 1 381 ? 10.363 -19.274 -8.209 1.00 92.94 381 THR A CA 1
ATOM 2789 C C . THR A 1 381 ? 9.912 -17.837 -7.949 1.00 92.94 381 THR A C 1
ATOM 2791 O O . THR A 1 381 ? 10.541 -17.130 -7.163 1.00 92.94 381 THR A O 1
ATOM 2794 N N . ALA A 1 382 ? 8.809 -17.404 -8.566 1.00 93.38 382 ALA A N 1
ATOM 2795 C CA . ALA A 1 382 ? 8.276 -16.059 -8.376 1.00 93.38 382 ALA A CA 1
ATOM 2796 C C . ALA A 1 382 ? 7.789 -15.840 -6.934 1.00 93.38 382 ALA A C 1
ATOM 2798 O O . ALA A 1 382 ? 8.049 -14.783 -6.362 1.00 93.38 382 ALA A O 1
ATOM 2799 N N . ARG A 1 383 ? 7.153 -16.844 -6.309 1.00 90.12 383 ARG A N 1
ATOM 2800 C CA . ARG A 1 383 ? 6.739 -16.760 -4.896 1.00 90.12 383 ARG A CA 1
ATOM 2801 C C . ARG A 1 383 ? 7.923 -16.659 -3.943 1.00 90.12 383 ARG A C 1
ATOM 2803 O O . ARG A 1 383 ? 7.852 -15.883 -3.000 1.00 90.12 383 ARG A O 1
ATOM 2810 N N . THR A 1 384 ? 9.003 -17.401 -4.176 1.00 87.62 384 THR A N 1
ATOM 2811 C CA . THR A 1 384 ? 10.213 -17.322 -3.346 1.00 87.62 384 THR A CA 1
ATOM 2812 C C . THR A 1 384 ? 10.877 -15.954 -3.457 1.00 87.62 384 THR A C 1
ATOM 2814 O O . THR A 1 384 ? 11.252 -15.377 -2.441 1.00 87.62 384 THR A O 1
ATOM 2817 N N . LEU A 1 385 ? 10.987 -15.408 -4.673 1.00 87.00 385 LEU A N 1
ATOM 2818 C CA . LEU A 1 385 ? 11.517 -14.057 -4.878 1.00 87.00 385 LEU A CA 1
ATOM 2819 C C . LEU A 1 385 ? 10.649 -13.000 -4.180 1.00 87.00 385 LEU A C 1
ATOM 2821 O O . LEU A 1 385 ? 11.191 -12.093 -3.556 1.00 87.00 385 LEU A O 1
ATOM 2825 N N . TRP A 1 386 ? 9.322 -13.153 -4.227 1.00 88.31 386 TRP A N 1
ATOM 2826 C CA . TRP A 1 386 ? 8.396 -12.272 -3.516 1.00 88.31 386 TRP A CA 1
ATOM 2827 C C . TRP A 1 386 ? 8.476 -12.402 -1.993 1.00 88.31 386 TRP A C 1
ATOM 2829 O O . TRP A 1 386 ? 8.483 -11.395 -1.301 1.00 88.31 386 TRP A O 1
ATOM 2839 N N . ALA A 1 387 ? 8.546 -13.617 -1.448 1.00 77.75 387 ALA A N 1
ATOM 2840 C CA . ALA A 1 387 ? 8.572 -13.837 0.001 1.00 77.75 387 ALA A CA 1
ATOM 2841 C C . ALA A 1 387 ? 9.793 -13.193 0.682 1.00 77.75 387 ALA A C 1
ATOM 2843 O O . ALA A 1 387 ? 9.737 -12.855 1.858 1.00 77.75 387 ALA A O 1
ATOM 2844 N N . ASN A 1 388 ? 10.881 -12.999 -0.069 1.00 61.72 388 ASN A N 1
ATOM 2845 C CA . ASN A 1 388 ? 12.069 -12.270 0.380 1.00 61.72 388 ASN A CA 1
ATOM 2846 C C . ASN A 1 388 ? 11.934 -10.740 0.241 1.00 61.72 388 ASN A C 1
ATOM 2848 O O . ASN A 1 388 ? 12.837 -10.007 0.637 1.00 61.72 388 ASN A O 1
ATOM 2852 N N . ALA A 1 389 ? 10.860 -10.271 -0.393 1.00 59.53 389 ALA A N 1
ATOM 2853 C CA . ALA A 1 389 ? 10.556 -8.870 -0.653 1.00 59.53 389 ALA A CA 1
ATOM 2854 C C . ALA A 1 389 ? 9.501 -8.329 0.306 1.00 59.53 389 ALA A C 1
ATOM 2856 O O . ALA A 1 389 ? 9.624 -7.207 0.793 1.00 59.53 389 ALA A O 1
ATOM 2857 N N . ASP A 1 390 ? 8.438 -9.110 0.505 1.00 66.19 390 ASP A N 1
ATOM 2858 C CA . ASP A 1 390 ? 7.307 -8.722 1.323 1.00 66.19 390 ASP A CA 1
ATOM 2859 C C . ASP A 1 390 ? 6.604 -9.920 1.963 1.00 66.19 390 ASP A C 1
ATOM 2861 O O . ASP A 1 390 ? 6.405 -10.964 1.330 1.00 66.19 390 ASP A O 1
ATOM 2865 N N . SER A 1 391 ? 6.181 -9.749 3.214 1.00 59.34 391 SER A N 1
ATOM 2866 C CA . SER A 1 391 ? 5.479 -10.774 3.977 1.00 59.34 391 SER A CA 1
ATOM 2867 C C . SER A 1 391 ? 4.102 -10.269 4.414 1.00 59.34 391 SER A C 1
ATOM 2869 O O . SER A 1 391 ? 3.906 -9.731 5.498 1.00 59.34 391 SER A O 1
ATOM 2871 N N . CYS A 1 392 ? 3.092 -10.494 3.570 1.00 66.25 392 CYS A N 1
ATOM 2872 C CA . CYS A 1 392 ? 1.693 -10.337 3.967 1.00 66.25 392 CYS A CA 1
ATOM 2873 C C . CYS A 1 392 ? 1.289 -11.503 4.886 1.00 66.25 392 CYS A C 1
ATOM 2875 O O . CYS A 1 392 ? 0.740 -12.512 4.430 1.00 66.25 392 CYS A O 1
ATOM 2877 N N . SER A 1 393 ? 1.580 -11.399 6.186 1.00 54.25 393 SER A N 1
ATOM 2878 C CA . SER A 1 393 ? 1.108 -12.386 7.163 1.00 54.25 393 SER A CA 1
ATOM 2879 C C . SER A 1 393 ? -0.405 -12.224 7.396 1.00 54.25 393 SER A C 1
ATOM 2881 O O . SER A 1 393 ? -0.911 -11.125 7.602 1.00 54.25 393 SER A O 1
ATOM 2883 N N . ASN A 1 394 ? -1.160 -13.326 7.333 1.00 39.91 394 ASN A N 1
ATOM 2884 C CA . ASN A 1 394 ? -2.633 -13.357 7.407 1.00 39.91 394 ASN A CA 1
ATOM 2885 C C . ASN A 1 394 ? -3.223 -12.987 8.790 1.00 39.91 394 ASN A C 1
ATOM 2887 O O . ASN A 1 394 ? -4.383 -13.294 9.054 1.00 39.91 394 ASN A O 1
ATOM 2891 N N . ASN A 1 395 ? -2.473 -12.347 9.688 1.00 35.25 395 ASN A N 1
ATOM 2892 C CA . ASN A 1 395 ? -2.905 -12.134 11.073 1.00 35.25 395 ASN A CA 1
ATOM 2893 C C . ASN A 1 395 ? -3.885 -10.966 11.285 1.00 35.25 395 ASN A C 1
ATOM 2895 O O . ASN A 1 395 ? -4.158 -10.607 12.425 1.00 35.25 395 ASN A O 1
ATOM 2899 N N . GLN A 1 396 ? -4.483 -10.417 10.226 1.00 37.34 396 GLN A N 1
ATOM 2900 C CA . GLN A 1 396 ? -5.567 -9.439 10.346 1.00 37.34 396 GLN A CA 1
ATOM 2901 C C . GLN A 1 396 ? -6.891 -9.985 9.807 1.00 37.34 396 GLN A C 1
ATOM 2903 O O . GLN A 1 396 ? -7.451 -9.506 8.827 1.00 37.34 396 GLN A O 1
ATOM 2908 N N . SER A 1 397 ? -7.420 -11.004 10.481 1.00 29.38 397 SER A N 1
ATOM 2909 C CA . SER A 1 397 ? -8.848 -11.321 10.446 1.00 29.38 397 SER A CA 1
ATOM 2910 C C . SER A 1 397 ? -9.496 -10.822 11.738 1.00 29.38 397 SER A C 1
ATOM 2912 O O . SER A 1 397 ? -9.779 -11.603 12.643 1.00 29.38 397 SER A O 1
ATOM 2914 N N . GLY A 1 398 ? -9.694 -9.508 11.838 1.00 29.12 398 GLY A N 1
ATOM 2915 C CA . GLY A 1 398 ? -10.514 -8.880 12.872 1.00 29.12 398 GLY A CA 1
ATOM 2916 C C . GLY A 1 398 ? -11.784 -8.323 12.243 1.00 29.12 398 GLY A C 1
ATOM 2917 O O . GLY A 1 398 ? -11.823 -7.164 11.848 1.00 29.12 398 GLY A O 1
ATOM 2918 N N . GLY A 1 399 ? -12.815 -9.156 12.093 1.00 30.92 399 GLY A N 1
ATOM 2919 C CA . GLY A 1 399 ? -14.143 -8.683 11.708 1.00 30.92 399 GLY A CA 1
ATOM 2920 C C . GLY A 1 399 ? -14.730 -7.820 12.824 1.00 30.92 399 GLY A C 1
ATOM 2921 O O . GLY A 1 399 ? -15.161 -8.354 13.840 1.00 30.92 399 GLY A O 1
ATOM 2922 N N . GLY A 1 400 ? -14.738 -6.501 12.642 1.00 27.50 400 GLY A N 1
ATOM 2923 C CA . GLY A 1 400 ? -15.358 -5.554 13.567 1.00 27.50 400 GLY A CA 1
ATOM 2924 C C . GLY A 1 400 ? -16.834 -5.343 13.242 1.00 27.50 400 GLY A C 1
ATOM 2925 O O . GLY A 1 400 ? -17.182 -4.629 12.303 1.00 27.50 400 GLY A O 1
ATOM 2926 N N . THR A 1 401 ? -17.713 -5.980 14.012 1.00 25.11 401 THR A N 1
ATOM 2927 C CA . THR A 1 401 ? -19.133 -5.623 14.127 1.00 25.11 401 THR A CA 1
ATOM 2928 C C . THR A 1 401 ? -19.282 -4.249 14.785 1.00 25.11 401 THR A C 1
ATOM 2930 O O . THR A 1 401 ? -18.582 -3.950 15.745 1.00 25.11 401 THR A O 1
ATOM 2933 N N . GLY A 1 402 ? -20.194 -3.426 14.260 1.00 26.94 402 GLY A N 1
ATOM 2934 C CA . GLY A 1 402 ? -20.318 -2.002 14.583 1.00 26.94 402 GLY A CA 1
ATOM 2935 C C . GLY A 1 402 ? -20.487 -1.665 16.069 1.00 26.94 402 GLY A C 1
ATOM 2936 O O . GLY A 1 402 ? -21.440 -2.103 16.713 1.00 26.94 402 GLY A O 1
ATOM 2937 N N . GLY A 1 403 ? -19.590 -0.809 16.558 1.00 24.88 403 GLY A N 1
ATOM 2938 C CA . GLY A 1 403 ? -19.742 0.012 17.757 1.00 24.88 403 GLY A CA 1
ATOM 2939 C C . GLY A 1 403 ? -19.820 1.492 17.362 1.00 24.88 403 GLY A C 1
ATOM 2940 O O . GLY A 1 403 ? -19.281 1.892 16.335 1.00 24.88 403 GLY A O 1
ATOM 2941 N N . SER A 1 404 ? -20.553 2.291 18.136 1.00 28.70 404 SER A N 1
ATOM 2942 C CA . SER A 1 404 ? -20.742 3.727 17.902 1.00 28.70 404 SER A CA 1
ATOM 2943 C C . SER A 1 404 ? -19.525 4.512 18.392 1.00 28.70 404 SER A C 1
ATOM 2945 O O . SER A 1 404 ? -19.217 4.480 19.579 1.00 28.70 404 SER A O 1
ATOM 2947 N N . GLU A 1 405 ? -18.885 5.251 17.492 1.00 26.77 405 GLU A N 1
ATOM 2948 C CA . GLU A 1 405 ? -17.745 6.127 17.775 1.00 26.77 405 GLU A CA 1
ATOM 2949 C C . GLU A 1 405 ? -18.223 7.453 18.385 1.00 26.77 405 GLU A C 1
ATOM 2951 O O . GLU A 1 405 ? -19.188 8.057 17.915 1.00 26.77 405 GLU A O 1
ATOM 2956 N N . THR A 1 406 ? -17.563 7.917 19.448 1.00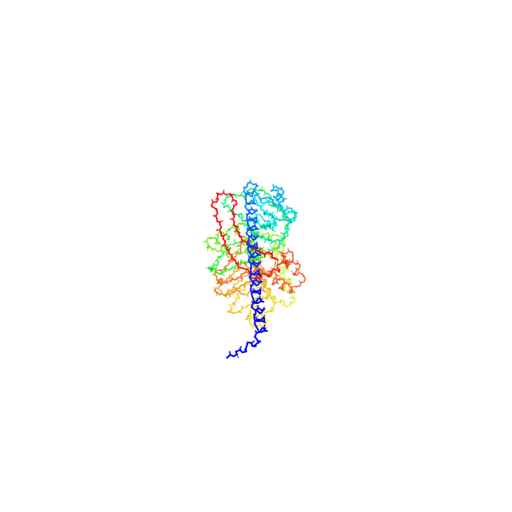 28.70 406 THR A N 1
ATOM 2957 C CA . THR A 1 406 ? -17.639 9.321 19.876 1.00 28.70 406 THR A CA 1
ATOM 2958 C C . THR A 1 406 ? -16.213 9.810 20.077 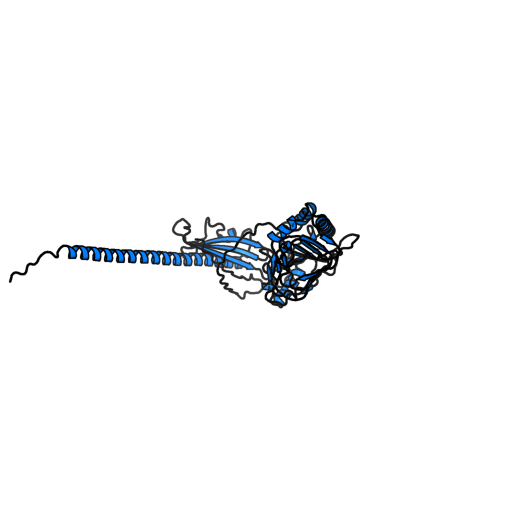1.00 28.70 406 THR A C 1
ATOM 2960 O O . THR A 1 406 ? -15.570 9.488 21.068 1.00 28.70 406 THR A O 1
ATOM 2963 N N . GLU A 1 407 ? -15.703 10.545 19.096 1.00 30.48 407 GLU A N 1
ATOM 2964 C CA . GLU A 1 407 ? -14.367 11.131 19.109 1.00 30.48 407 GLU A CA 1
ATOM 2965 C C . GLU A 1 407 ? -14.394 12.419 19.946 1.00 30.48 407 GLU A C 1
ATOM 2967 O O . GLU A 1 407 ? -15.155 13.342 19.653 1.00 30.48 407 GLU A O 1
ATOM 2972 N N . THR A 1 408 ? -13.602 12.486 21.019 1.00 30.97 408 THR A N 1
ATOM 2973 C CA . THR A 1 408 ? -13.385 13.733 21.769 1.00 30.97 408 THR A CA 1
ATOM 2974 C C . THR A 1 408 ? -11.902 14.059 21.742 1.00 30.97 408 THR A C 1
ATOM 2976 O O . THR A 1 408 ? -11.110 13.443 22.444 1.00 30.97 408 THR A O 1
ATOM 2979 N N . ILE A 1 409 ? -11.536 15.035 20.915 1.00 31.47 409 ILE A N 1
ATOM 2980 C CA . ILE A 1 409 ? -10.164 15.520 20.771 1.00 31.47 409 ILE A CA 1
ATOM 2981 C C . ILE A 1 409 ? -9.926 16.587 21.846 1.00 31.47 409 ILE A C 1
ATOM 2983 O O . ILE A 1 409 ? -10.565 17.642 21.829 1.00 31.47 409 ILE A O 1
ATOM 2987 N N . ILE A 1 410 ? -9.006 16.330 22.777 1.00 31.98 410 ILE A N 1
ATOM 2988 C CA . ILE A 1 410 ? -8.511 17.331 23.731 1.00 31.98 410 ILE A CA 1
ATOM 2989 C C . ILE A 1 410 ? -7.081 17.684 23.321 1.00 31.98 410 ILE A C 1
ATOM 2991 O O . ILE A 1 410 ? -6.154 16.936 23.605 1.00 31.98 410 ILE A O 1
ATOM 2995 N N . THR A 1 411 ? -6.900 18.821 22.648 1.00 29.81 411 THR A N 1
ATOM 2996 C CA . THR A 1 411 ? -5.573 19.364 22.317 1.00 29.81 411 THR A CA 1
ATOM 2997 C C . THR A 1 411 ? -5.090 20.320 23.407 1.00 29.81 411 THR A C 1
ATOM 2999 O O . THR A 1 411 ? -5.776 21.303 23.698 1.00 29.81 411 THR A O 1
ATOM 3002 N N . ASP A 1 412 ? -3.890 20.093 23.941 1.00 36.75 412 ASP A N 1
ATOM 3003 C CA . ASP A 1 412 ? -3.173 21.028 24.820 1.00 36.75 412 ASP A CA 1
ATOM 3004 C C . ASP A 1 412 ? -2.049 21.744 24.041 1.00 36.75 412 ASP A C 1
ATOM 3006 O O . ASP A 1 412 ? -1.262 21.082 23.352 1.00 36.75 412 ASP A O 1
ATOM 3010 N N . PRO A 1 413 ? -1.944 23.086 24.089 1.00 33.53 413 PRO A N 1
ATOM 3011 C CA . PRO A 1 413 ? -0.850 23.820 23.457 1.00 33.53 413 PRO A CA 1
ATOM 3012 C C . PRO A 1 413 ? 0.467 23.689 24.250 1.00 33.53 413 PRO A C 1
ATOM 3014 O O . PRO A 1 413 ? 0.896 24.621 24.929 1.00 33.53 413 PRO A O 1
ATOM 3017 N N . GLY A 1 414 ? 1.140 22.541 24.131 1.00 33.34 414 GLY A N 1
ATOM 3018 C CA . GLY A 1 414 ? 2.493 22.324 24.663 1.00 33.34 414 GLY A CA 1
ATOM 3019 C C . GLY A 1 414 ? 3.597 23.066 23.889 1.00 33.34 414 GLY A C 1
ATOM 3020 O O . GLY A 1 414 ? 3.450 23.402 22.706 1.00 33.34 414 GLY A O 1
ATOM 3021 N N . THR A 1 415 ? 4.722 23.329 24.562 1.00 33.12 415 THR A N 1
ATOM 3022 C CA . THR A 1 415 ? 5.895 24.030 24.005 1.00 33.12 415 THR A CA 1
ATOM 3023 C C . THR A 1 415 ? 6.732 23.161 23.046 1.00 33.12 415 THR A C 1
ATOM 3025 O O . THR A 1 415 ? 6.660 21.935 23.099 1.00 33.12 415 THR A O 1
ATOM 3028 N N . PRO A 1 416 ? 7.548 23.765 22.153 1.00 33.41 416 PRO A N 1
ATOM 3029 C CA . PRO A 1 416 ? 8.323 23.024 21.153 1.00 33.41 416 PRO A CA 1
ATOM 3030 C C . PRO A 1 416 ? 9.303 22.022 21.788 1.00 33.41 416 PRO A C 1
ATOM 3032 O O . PRO A 1 416 ? 10.249 22.424 22.460 1.00 33.41 416 PRO A O 1
ATOM 3035 N N . GLY A 1 417 ? 9.086 20.728 21.537 1.00 39.19 417 GLY A N 1
ATOM 3036 C CA . GLY A 1 417 ? 9.964 19.619 21.935 1.00 39.19 417 GLY A CA 1
ATOM 3037 C C . GLY A 1 417 ? 9.292 18.589 22.845 1.00 39.19 417 GLY A C 1
ATOM 3038 O O . GLY A 1 417 ? 9.860 17.524 23.065 1.00 39.19 417 GLY A O 1
ATOM 3039 N N . GLU A 1 418 ? 8.091 18.879 23.347 1.00 41.16 418 GLU A N 1
ATOM 3040 C CA . GLU A 1 418 ? 7.295 17.945 24.147 1.00 41.16 418 GLU A CA 1
ATOM 3041 C C . GLU A 1 418 ? 6.447 17.014 23.264 1.00 41.16 418 GLU A C 1
ATOM 3043 O O . GLU A 1 418 ? 6.014 17.372 22.165 1.00 41.16 418 GLU A O 1
ATOM 3048 N N . TRP A 1 419 ? 6.196 15.803 23.768 1.00 39.44 419 TRP A N 1
ATOM 3049 C CA . TRP A 1 419 ? 5.228 14.873 23.195 1.00 39.44 419 TRP A CA 1
ATOM 3050 C C . TRP A 1 419 ? 3.852 15.538 23.121 1.00 39.44 419 TRP A C 1
ATOM 3052 O O . TRP A 1 419 ? 3.324 15.995 24.135 1.00 39.44 419 TRP A O 1
ATOM 3062 N N . ARG A 1 420 ? 3.255 15.568 21.927 1.00 44.66 420 ARG A N 1
ATOM 3063 C CA . ARG A 1 420 ? 1.831 15.874 21.782 1.00 44.66 420 ARG A CA 1
ATOM 3064 C C . ARG A 1 420 ? 1.037 14.586 21.954 1.00 44.66 420 ARG A C 1
ATOM 3066 O O . ARG A 1 420 ? 1.444 13.532 21.469 1.00 44.66 420 ARG A O 1
ATOM 3073 N N . TYR A 1 421 ? -0.064 14.665 22.686 1.00 43.72 421 TYR A N 1
ATOM 3074 C CA . TYR A 1 421 ? -0.915 13.523 22.981 1.00 43.72 421 TYR A CA 1
ATOM 3075 C C . TYR A 1 421 ? -2.273 13.715 22.312 1.00 43.72 421 TYR A C 1
ATOM 3077 O O . TYR A 1 421 ? -2.950 14.709 22.554 1.00 43.72 421 TYR A O 1
ATOM 3085 N N . ASP A 1 422 ? -2.666 12.744 21.490 1.00 40.19 422 ASP A N 1
ATOM 3086 C CA . ASP A 1 422 ? -4.039 12.590 21.021 1.00 40.19 422 ASP A CA 1
ATOM 3087 C C . ASP A 1 422 ? -4.662 11.447 21.828 1.00 40.19 422 ASP A C 1
ATOM 3089 O O . ASP A 1 422 ? -4.323 10.274 21.661 1.00 40.19 422 ASP A O 1
ATOM 3093 N N . VAL A 1 423 ? -5.547 11.777 22.770 1.00 38.84 423 VAL A N 1
ATOM 3094 C CA . VAL A 1 423 ? -6.255 10.753 23.548 1.00 38.84 423 VAL A CA 1
ATOM 3095 C C . VAL A 1 423 ? -7.462 10.289 22.741 1.00 38.84 423 VAL A C 1
ATOM 3097 O O . VAL A 1 423 ? -8.516 10.916 22.762 1.00 38.84 423 VAL A O 1
ATOM 3100 N N . VAL A 1 424 ? -7.313 9.175 22.028 1.00 40.34 424 VAL A N 1
ATOM 3101 C CA . VAL A 1 424 ? -8.435 8.517 21.344 1.00 40.34 424 VAL A CA 1
ATOM 3102 C C . VAL A 1 424 ? -9.133 7.585 22.329 1.00 40.34 424 VAL A C 1
ATOM 3104 O O . VAL A 1 424 ? -8.784 6.415 22.441 1.00 40.34 424 VAL A O 1
ATOM 3107 N N . THR A 1 425 ? -10.121 8.088 23.068 1.00 35.50 425 THR A N 1
ATOM 3108 C CA . THR A 1 425 ? -10.879 7.252 24.006 1.00 35.50 425 THR A CA 1
ATOM 3109 C C . THR A 1 425 ? -11.777 6.264 23.258 1.00 35.50 425 THR A C 1
ATOM 3111 O O . THR A 1 425 ? -12.757 6.623 22.611 1.00 35.50 425 THR A O 1
ATOM 3114 N N . TRP A 1 426 ? -11.453 4.979 23.374 1.00 37.28 426 TRP A N 1
ATOM 3115 C CA . TRP A 1 426 ? -12.355 3.879 23.034 1.00 37.28 426 TRP A CA 1
ATOM 3116 C C . TRP A 1 426 ? -12.861 3.286 24.342 1.00 37.28 426 TRP A C 1
ATOM 3118 O O . TRP A 1 426 ? -12.033 2.966 25.184 1.00 37.28 426 TRP A O 1
ATOM 3128 N N . SER A 1 427 ? -14.175 3.153 24.536 1.00 36.47 427 SER A N 1
ATOM 3129 C CA . SER A 1 427 ? -14.726 2.458 25.705 1.00 36.47 427 SER A CA 1
ATOM 3130 C C . SER A 1 427 ? -15.438 1.192 25.251 1.00 36.47 427 SER A C 1
ATOM 3132 O O . SER A 1 427 ? -16.489 1.266 24.610 1.00 36.47 427 SER A O 1
ATOM 3134 N N . GLU A 1 428 ? -14.895 0.036 25.612 1.00 37.88 428 GLU A N 1
ATOM 3135 C CA . GLU A 1 428 ? -15.552 -1.253 25.412 1.00 37.88 428 GLU A CA 1
ATOM 3136 C C . GLU A 1 428 ? -15.920 -1.826 26.782 1.00 37.88 428 GLU A C 1
ATOM 3138 O O . GLU A 1 428 ? -15.083 -1.911 27.682 1.00 37.88 428 GLU A O 1
ATOM 3143 N N . VAL A 1 429 ? -17.201 -2.157 26.970 1.00 36.00 429 VAL A N 1
ATOM 3144 C CA . VAL A 1 429 ? -17.665 -2.873 28.163 1.00 36.00 429 VAL A CA 1
ATOM 3145 C C . VAL A 1 429 ? -17.636 -4.353 27.820 1.00 36.00 429 VAL A C 1
ATOM 3147 O O . VAL A 1 429 ? -18.542 -4.851 27.149 1.00 36.00 429 VAL A O 1
ATOM 3150 N N . LEU A 1 430 ? -16.594 -5.041 28.275 1.00 34.84 430 LEU A N 1
ATOM 3151 C CA . LEU A 1 430 ? -16.528 -6.497 28.229 1.00 34.84 430 LEU A CA 1
ATOM 3152 C C . LEU A 1 430 ? -17.448 -7.027 29.343 1.00 34.84 430 LEU A C 1
ATOM 3154 O O . LEU A 1 430 ? -17.130 -6.888 30.522 1.00 34.84 430 LEU A O 1
ATOM 3158 N N . ASN A 1 431 ? -18.627 -7.532 28.965 1.00 34.16 431 ASN A N 1
ATOM 3159 C CA . ASN A 1 431 ? -19.575 -8.200 29.870 1.00 34.16 431 ASN A CA 1
ATOM 3160 C C . ASN A 1 431 ? -19.320 -9.704 29.923 1.00 34.16 431 ASN A C 1
ATOM 3162 O O . ASN A 1 431 ? -19.181 -10.304 28.831 1.00 34.16 431 ASN A O 1
#

Organism: NCBI:txid1708751

Foldseek 3Di:
DDDDPDDPVPVVVVVVVVVVVVVVVVVVVVVVVVVVVVLVVVLVVQQVQFVVQLVQQVVLLVVCCQVPNDDPVCSCVVSVAAAPVPDFDDDPPGQKTKHKHWDDDDPFKTKIKIKMAGDDPPDRPVSWIKIWIFIFGFDDDPDDDPDDDDPDCPDPQAADAFLEEFQDFAQAEADAPAQQEAFARLLAWSYEYQDPVNLVVVCVVCVVSVNQVRGHNGYYYGNLCFAQSVFQVLVVLLVVQLCVFPQADAEQAWPPLQKDACPDPSQPDAHHYEHEEEYEAEADDRIAGAAEYHYCAAYEYEEAYAYQEEYEYANQYYEYHAADEHEYAAHYYGFNWDDDPDDTIDGDPSGHHYYCHRNHNYYSYHHLVRHVVNLVRGDPSSNVSVVSNHDSDPPPPDPDDDDDADADFDWDPDDPPGTTTGRGTDIDIDD